Protein AF-A0A376KM10-F1 (afdb_monomer)

pLDDT: mean 88.83, std 15.97, range [27.84, 98.94]

InterPro domains:
  IPR001661 Glycoside hydrolase, family 37 [PTHR23403] (168-381)
  IPR008928 Six-hairpin glycosidase superfamily [SSF48208] (114-374)
  IPR012341 Six-hairpin glycosidase-like superfamily [G3DSA:1.50.10.10] (139-464)
  IPR048450 Glucosidase YgjK, N-terminal domain [PF21152] (2-130)
  IPR054491 Mannosylglycerate hydrolase MGH1-like, glycoside hydrolase domain [PF22422] (186-380)

Solvent-accessible surface area (backbone atoms only — not comparable to full-atom values): 25944 Å² total; per-residue (Å²): 116,49,71,53,67,65,85,53,71,59,54,61,59,96,89,39,66,78,58,91,53,31,44,61,74,78,37,65,55,31,60,73,41,70,44,72,46,86,34,41,34,36,34,40,33,30,51,29,81,44,70,85,82,45,81,49,68,42,48,21,36,41,40,37,44,40,71,54,73,49,54,61,51,74,60,79,63,29,42,42,34,42,65,88,77,98,62,98,77,90,82,52,72,50,78,44,82,27,63,34,58,67,48,52,62,59,44,55,59,54,54,54,48,43,69,74,42,48,68,60,56,54,50,53,51,51,54,52,53,50,46,28,50,65,50,54,69,70,64,88,84,54,51,76,68,56,47,48,51,52,50,51,49,53,52,51,53,60,65,17,50,33,72,54,46,76,68,35,81,34,34,33,49,21,88,27,62,86,36,93,89,23,29,83,58,33,36,40,50,48,59,31,25,56,50,21,35,61,27,22,50,38,42,41,70,59,19,54,27,23,52,48,36,54,57,70,63,36,37,45,84,76,37,90,83,51,48,78,42,38,24,38,45,46,30,27,46,28,41,42,38,26,60,91,72,76,35,78,26,72,71,38,31,62,45,22,38,48,54,60,46,54,52,51,20,56,45,40,37,30,71,67,65,70,43,64,65,59,50,66,66,45,46,64,58,53,50,36,33,51,55,25,40,64,69,54,24,21,86,84,69,80,82,57,40,49,52,24,14,38,68,36,84,80,23,26,49,96,91,63,34,42,38,35,34,45,28,44,88,95,45,75,48,78,50,59,27,68,70,54,51,52,55,50,62,73,66,60,83,54,78,47,74,50,36,53,36,58,54,28,15,27,47,14,65,72,50,67,67,41,58,82,70,37,41,69,56,71,69,59,48,54,51,42,36,74,72,73,47,58,77,68,77,43,59,57,45,72,49,74,30,66,54,95,88,81,52,76,43,14,33,33,46,66,48,64,92,55,70,50,34,50,40,49,43,41,29,52,30,51,54,39,72,76,44,49,91,80,68,79,51,67,68,63,41,52,54,40,47,51,50,32,49,54,54,55,59,51,52,66,82,72,57,75,82,80,90,65,86,83,80,130

Se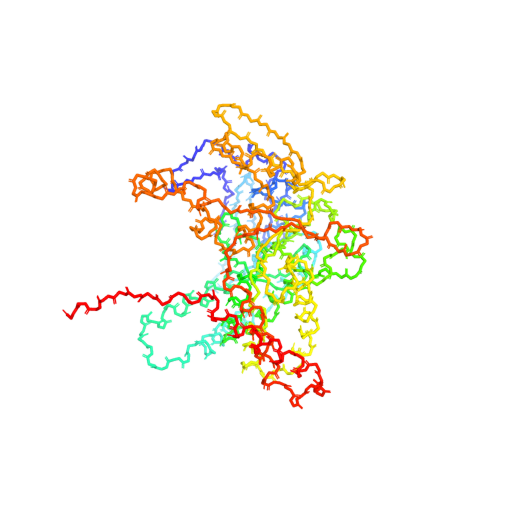quence (472 aa):
MWDGELLEKLEAKEGKPLSDKTIAGEYPDYQRKISATRDGLKVTFGKVRATWDLLTSGESEYQVHKSLPVQTEINGNRFTSKAHINGSTTLYTTYSHLLTAQEVSKEQMQIRDILARPAFYLTASQQRWEEYLKKGLTNPDATPEQTRVAVKAIETLNGNWRSPGGAVKFNTVTPSVTGRWFSGNQTWPWDTWKQAFAMAHFNPDIAKENIRAVFSWQIQPGDSVRPQDVGFVPDLIAWNLSPERGGDGGNWNERNTKPSLAAWSVMEVYNVTQDKAWLAEMYPKLVAYHDWWLRNRDHNGNGVPEYGATRDKAHNTESGEMLFTVKKGNKEETQSGLNNYARVVEKGQYDSLEIPAQVAASWESGRDDAAVFGFIDKEQLDKYVASGGKRSDWTVKFAENRSPGRNVAGLLAIAGVGGSGQLICTAITIIWRRWQPSLGKPEEAKRYRQFGTAARGLHQHLYVRPDYPVLL

Radius of gyration: 27.08 Å; Cα contacts (8 Å, |Δi|>4): 796; chains: 1; bounding box: 71×59×79 Å

Structure (mmCIF, N/CA/C/O backbone):
data_AF-A0A376KM10-F1
#
_entry.id   AF-A0A376KM10-F1
#
loop_
_atom_site.group_PDB
_atom_site.id
_atom_site.type_symbol
_atom_site.label_atom_id
_atom_site.label_alt_id
_atom_site.label_comp_id
_atom_site.label_asym_id
_atom_site.label_entity_id
_atom_site.label_seq_id
_atom_site.pdbx_PDB_ins_code
_atom_site.Cartn_x
_atom_site.Cartn_y
_atom_site.Cartn_z
_atom_site.occupancy
_atom_site.B_iso_or_equiv
_atom_site.auth_seq_id
_atom_site.auth_comp_id
_atom_site.auth_asym_id
_atom_site.auth_atom_id
_atom_site.pdbx_PDB_model_num
ATOM 1 N N . MET A 1 1 ? -28.074 9.269 25.161 1.00 95.12 1 MET A N 1
ATOM 2 C CA . MET A 1 1 ? -28.604 8.854 23.843 1.00 95.12 1 MET A CA 1
ATOM 3 C C . MET A 1 1 ? -27.435 8.849 22.874 1.00 95.12 1 MET A C 1
ATOM 5 O O . MET A 1 1 ? -26.563 9.692 23.035 1.00 95.12 1 MET A O 1
ATOM 9 N N . TRP A 1 2 ? -27.392 7.899 21.945 1.00 98.56 2 TRP A N 1
ATOM 10 C CA . TRP A 1 2 ? -26.434 7.862 20.837 1.00 98.56 2 TRP A CA 1
ATOM 11 C C . TRP A 1 2 ? -27.205 7.690 19.536 1.00 98.56 2 TRP A C 1
ATOM 13 O O . TRP A 1 2 ? -28.152 6.908 19.514 1.00 98.56 2 TRP A O 1
ATOM 23 N N . ASP A 1 3 ? -26.782 8.353 18.475 1.00 98.50 3 ASP A N 1
ATOM 24 C CA . ASP A 1 3 ? -27.375 8.255 17.146 1.00 98.50 3 ASP A CA 1
ATOM 25 C C . ASP A 1 3 ? -26.288 8.149 16.072 1.00 98.50 3 ASP A C 1
ATOM 27 O O . ASP A 1 3 ? -25.099 8.347 16.338 1.00 98.50 3 ASP A O 1
ATOM 31 N N . GLY A 1 4 ? -26.698 7.771 14.867 1.00 98.50 4 GLY A N 1
ATOM 32 C CA . GLY A 1 4 ? -25.826 7.748 13.704 1.00 98.50 4 GLY A CA 1
ATOM 33 C C . GLY A 1 4 ? -26.570 7.353 12.437 1.00 98.50 4 GLY A C 1
ATOM 34 O O . GLY A 1 4 ? -27.650 6.759 12.484 1.00 98.50 4 GLY A O 1
ATOM 35 N N . GLU A 1 5 ? -25.972 7.695 11.302 1.00 98.69 5 GLU A N 1
ATOM 36 C CA . GLU A 1 5 ? -26.526 7.507 9.965 1.00 98.69 5 GLU A CA 1
ATOM 37 C C . GLU A 1 5 ? -25.413 7.117 8.987 1.00 98.69 5 GLU A C 1
ATOM 39 O O . GLU A 1 5 ? -24.330 7.706 9.004 1.00 98.69 5 GLU A O 1
ATOM 44 N N . LEU A 1 6 ? -25.666 6.123 8.132 1.00 98.62 6 LEU A N 1
ATOM 45 C CA . LEU A 1 6 ? -24.752 5.807 7.035 1.00 98.62 6 LEU A CA 1
ATOM 46 C C . LEU A 1 6 ? -24.837 6.892 5.956 1.00 98.62 6 LEU A C 1
ATOM 48 O O . LEU A 1 6 ? -25.916 7.362 5.617 1.00 98.62 6 LEU A O 1
ATOM 52 N N . LEU A 1 7 ? -23.695 7.253 5.368 1.00 98.62 7 LEU A N 1
ATOM 53 C CA . LEU A 1 7 ? -23.652 8.202 4.252 1.00 98.62 7 LEU A CA 1
ATOM 54 C C . LEU A 1 7 ? -24.509 7.720 3.069 1.00 98.62 7 LEU A C 1
ATOM 56 O O . LEU A 1 7 ? -24.548 6.525 2.781 1.00 98.62 7 LEU A O 1
ATOM 60 N N . GLU A 1 8 ? -25.129 8.643 2.334 1.00 98.56 8 GLU A N 1
ATOM 61 C CA . GLU A 1 8 ? -25.930 8.304 1.143 1.00 98.56 8 GLU A CA 1
ATOM 62 C C . GLU A 1 8 ? -25.291 8.750 -0.178 1.00 98.56 8 GLU A C 1
ATOM 64 O O . GLU A 1 8 ? -25.352 8.028 -1.172 1.00 98.56 8 GLU A O 1
ATOM 69 N N . LYS A 1 9 ? -24.649 9.923 -0.199 1.00 98.50 9 LYS A N 1
ATOM 70 C CA . LYS A 1 9 ? -24.042 10.511 -1.406 1.00 98.50 9 LYS A CA 1
ATOM 71 C C . LYS A 1 9 ? -22.698 9.853 -1.715 1.00 98.50 9 LYS A C 1
ATOM 73 O O . LYS A 1 9 ? -21.942 9.568 -0.788 1.00 98.50 9 LYS A O 1
ATOM 78 N N . LEU A 1 10 ? -22.405 9.643 -2.999 1.00 98.50 10 LEU A N 1
ATOM 79 C CA . LEU A 1 10 ? -21.218 8.905 -3.436 1.00 98.50 10 LEU A CA 1
ATOM 80 C C . LEU A 1 10 ? -19.925 9.729 -3.366 1.00 98.50 10 LEU A C 1
ATOM 82 O O . LEU A 1 10 ? -18.955 9.300 -2.748 1.00 98.50 10 LEU A O 1
ATOM 86 N N . GLU A 1 11 ? -19.891 10.891 -4.019 1.00 97.81 11 GLU A N 1
ATOM 87 C CA . GLU A 1 11 ? -18.628 11.571 -4.318 1.00 97.81 11 GLU A CA 1
ATOM 88 C C . GLU A 1 11 ? -18.751 13.098 -4.363 1.00 97.81 11 GLU A C 1
ATOM 90 O O . GLU A 1 11 ? -19.749 13.678 -4.800 1.00 97.81 11 GLU A O 1
ATOM 95 N N . ALA A 1 12 ? -17.686 13.762 -3.923 1.00 98.12 12 ALA A N 1
ATOM 96 C CA . ALA A 1 12 ? -17.527 15.204 -3.995 1.00 98.12 12 ALA A CA 1
ATOM 97 C C . ALA A 1 12 ? -16.047 15.559 -4.183 1.00 98.12 12 ALA A C 1
ATOM 99 O O . ALA A 1 12 ? -15.164 14.838 -3.719 1.00 98.12 12 ALA A O 1
ATOM 100 N N . LYS A 1 13 ? -15.776 16.701 -4.817 1.00 97.75 13 LYS A N 1
ATOM 101 C CA . LYS A 1 13 ? -14.438 17.289 -4.940 1.00 97.75 13 LYS A CA 1
ATOM 102 C C . LYS A 1 13 ? -14.459 18.692 -4.349 1.00 97.75 13 LYS A C 1
ATOM 104 O O . LYS A 1 13 ? -15.276 19.513 -4.758 1.00 97.75 13 LYS A O 1
ATOM 109 N N . GLU A 1 14 ? -13.590 18.951 -3.372 1.00 97.44 14 GLU A N 1
ATOM 110 C CA . GLU A 1 14 ? -13.539 20.233 -2.643 1.00 97.44 14 GLU A CA 1
ATOM 111 C C . GLU A 1 14 ? -14.919 20.659 -2.097 1.00 97.44 14 GLU A C 1
ATOM 113 O O . GLU A 1 14 ? -15.373 21.789 -2.272 1.00 97.44 14 GLU A O 1
ATOM 118 N N . GLY A 1 15 ? -15.644 19.704 -1.501 1.00 96.94 15 GLY A N 1
ATOM 119 C CA . GLY A 1 15 ? -16.980 19.918 -0.932 1.00 96.94 15 GLY A CA 1
ATOM 120 C C . GLY A 1 15 ? -18.123 20.044 -1.949 1.00 96.94 15 GLY A C 1
ATOM 121 O O . GLY A 1 15 ? -19.281 20.122 -1.543 1.00 96.94 15 GLY A O 1
ATOM 122 N N . LYS A 1 16 ? -17.838 20.029 -3.258 1.00 98.06 16 LYS A N 1
ATOM 123 C CA . LYS A 1 16 ? -18.852 20.107 -4.319 1.00 98.06 16 LYS A CA 1
ATOM 124 C C . LYS A 1 16 ? -19.194 18.708 -4.839 1.00 98.06 16 LYS A C 1
ATOM 126 O O . LYS A 1 16 ? -18.267 17.997 -5.232 1.00 98.06 16 LYS A O 1
ATOM 131 N N . PRO A 1 17 ? -20.477 18.301 -4.868 1.00 98.19 17 PRO A N 1
ATOM 132 C CA . PRO A 1 17 ? -20.874 17.025 -5.461 1.00 98.19 17 PRO A CA 1
ATOM 133 C C . PRO A 1 17 ? -20.402 16.932 -6.915 1.00 98.19 17 PRO A C 1
ATOM 135 O O . PRO A 1 17 ? -20.580 17.884 -7.674 1.00 98.19 17 PRO A O 1
ATOM 138 N N . LEU A 1 18 ? -19.788 15.808 -7.293 1.00 97.81 18 LEU A N 1
ATOM 139 C CA . LEU A 1 18 ? -19.416 15.551 -8.693 1.00 97.81 18 LEU A CA 1
ATOM 140 C C . LEU A 1 18 ? -20.605 15.033 -9.507 1.00 97.81 18 LEU A C 1
ATOM 142 O O . LEU A 1 18 ? -20.679 15.249 -10.714 1.00 97.81 18 LEU A O 1
ATOM 146 N N . SER A 1 19 ? -21.537 14.371 -8.830 1.00 98.00 19 SER A N 1
ATOM 147 C CA . SER A 1 19 ? -22.755 13.805 -9.389 1.00 98.00 19 SER A CA 1
ATOM 148 C C . SER A 1 19 ? -23.844 13.740 -8.310 1.00 98.00 19 SER A C 1
ATOM 150 O O . SER A 1 19 ? -23.595 13.999 -7.128 1.00 98.00 19 SER A O 1
ATOM 152 N N . ASP A 1 20 ? -25.067 13.410 -8.715 1.00 97.88 20 ASP A N 1
ATOM 153 C CA . ASP A 1 20 ? -26.195 13.084 -7.834 1.00 97.88 20 ASP A CA 1
ATOM 154 C C . ASP A 1 20 ? -26.243 11.591 -7.459 1.00 97.88 20 ASP A C 1
ATOM 156 O O . ASP A 1 20 ? -27.168 11.143 -6.775 1.00 97.88 20 ASP A O 1
ATOM 160 N N . LYS A 1 21 ? -25.227 10.819 -7.867 1.00 98.44 21 LYS A N 1
ATOM 161 C CA . LYS A 1 21 ? -25.117 9.392 -7.574 1.00 98.44 21 LYS A CA 1
ATOM 162 C C . LYS A 1 21 ? -25.122 9.124 -6.069 1.00 98.44 21 LYS A C 1
ATOM 164 O O . LYS A 1 21 ? -24.509 9.832 -5.260 1.00 98.44 21 LYS A O 1
ATOM 169 N N . THR A 1 22 ? -25.772 8.027 -5.701 1.00 98.69 22 THR A N 1
ATOM 170 C CA . THR A 1 22 ? -25.806 7.515 -4.328 1.00 98.69 22 THR A CA 1
ATOM 171 C C . THR A 1 22 ? -24.946 6.265 -4.198 1.00 98.69 22 THR A C 1
ATOM 173 O O . THR A 1 22 ? -24.724 5.546 -5.171 1.00 98.69 22 THR A O 1
ATOM 176 N N . ILE A 1 23 ? -24.491 5.971 -2.980 1.00 98.81 23 ILE A N 1
ATOM 177 C CA . ILE A 1 23 ? -23.693 4.771 -2.691 1.00 98.81 23 ILE A CA 1
ATOM 178 C C . ILE A 1 23 ? -24.484 3.498 -3.024 1.00 98.81 23 ILE A C 1
ATOM 180 O O . ILE A 1 23 ? -23.933 2.575 -3.613 1.00 98.81 23 ILE A O 1
ATOM 184 N N . ALA A 1 24 ? -25.771 3.447 -2.667 1.00 98.44 24 ALA A N 1
ATOM 185 C CA . ALA A 1 24 ? -26.624 2.295 -2.961 1.00 98.44 24 ALA A CA 1
ATOM 186 C C . ALA A 1 24 ? -26.951 2.165 -4.459 1.00 98.44 24 ALA A C 1
ATOM 188 O O . ALA A 1 24 ? -27.105 1.050 -4.946 1.00 98.44 24 ALA A O 1
ATOM 189 N N . GLY A 1 25 ? -27.047 3.289 -5.180 1.00 98.56 25 GLY A N 1
ATOM 190 C CA . GLY A 1 25 ? -27.252 3.292 -6.628 1.00 98.56 25 GLY A CA 1
ATOM 191 C C . GLY A 1 25 ? -26.024 2.811 -7.401 1.00 98.56 25 GLY A C 1
ATOM 192 O O . GLY A 1 25 ? -26.167 2.014 -8.320 1.00 98.56 25 GLY A O 1
ATOM 193 N N . GLU A 1 26 ? -24.826 3.254 -7.009 1.00 98.69 26 GLU A N 1
ATOM 194 C CA . GLU A 1 26 ? -23.573 2.842 -7.660 1.00 98.69 26 GLU A CA 1
ATOM 195 C C . GLU A 1 26 ? -23.173 1.404 -7.303 1.00 98.69 26 GLU A C 1
ATOM 197 O O . GLU A 1 26 ? -22.664 0.671 -8.148 1.00 98.69 26 GLU A O 1
ATOM 202 N N . TYR A 1 27 ? -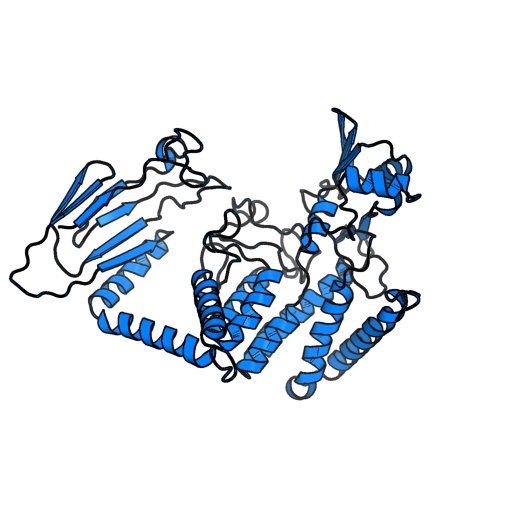23.440 0.973 -6.064 1.00 98.75 27 TYR A N 1
ATOM 203 C CA . TYR A 1 27 ? -23.104 -0.366 -5.578 1.00 98.75 27 TYR A CA 1
ATOM 204 C C . TYR A 1 27 ? -24.342 -1.095 -5.025 1.00 98.75 27 TYR A C 1
ATOM 206 O O . TYR A 1 27 ? -24.489 -1.216 -3.802 1.00 98.75 27 TYR A O 1
ATOM 214 N N . PRO A 1 28 ? -25.223 -1.632 -5.893 1.00 98.56 28 PRO A N 1
ATOM 215 C CA . PRO A 1 28 ? -26.452 -2.304 -5.461 1.00 98.56 28 PRO A CA 1
ATOM 216 C C . PRO A 1 28 ? -26.203 -3.497 -4.527 1.00 98.56 28 PRO A C 1
ATOM 218 O O . PRO A 1 28 ? -26.927 -3.688 -3.548 1.00 98.56 28 PRO A O 1
ATOM 221 N N . ASP A 1 29 ? -25.129 -4.252 -4.774 1.00 98.69 29 ASP A N 1
ATOM 222 C CA . ASP A 1 29 ? -24.748 -5.431 -3.985 1.00 98.69 29 ASP A CA 1
ATOM 223 C C . ASP A 1 29 ? -24.088 -5.081 -2.644 1.00 98.69 29 ASP A C 1
ATOM 225 O O . ASP A 1 29 ? -23.840 -5.964 -1.823 1.00 98.69 29 ASP A O 1
ATOM 229 N N . TYR A 1 30 ? -23.825 -3.796 -2.371 1.00 98.81 30 TYR A N 1
ATOM 230 C CA . TYR A 1 30 ? -23.208 -3.399 -1.107 1.00 98.81 30 TYR A CA 1
ATOM 231 C C . TYR A 1 30 ? -24.139 -3.620 0.086 1.00 98.81 30 TYR A C 1
ATOM 233 O O . TYR A 1 30 ? -23.657 -3.869 1.190 1.00 98.81 30 TYR A O 1
ATOM 241 N N . GLN A 1 31 ? -25.458 -3.535 -0.143 1.00 98.50 31 GLN A N 1
ATOM 242 C CA . GLN A 1 31 ? -26.530 -3.967 0.769 1.00 98.50 31 GLN A CA 1
ATOM 243 C C . GLN A 1 31 ? -26.246 -3.689 2.254 1.00 98.50 31 GLN A C 1
ATOM 245 O O . GLN A 1 31 ? -26.365 -4.560 3.120 1.00 98.50 31 GLN A O 1
ATOM 250 N N . ARG A 1 32 ? -25.829 -2.453 2.544 1.00 98.75 32 ARG A N 1
ATOM 251 C CA . ARG A 1 32 ? -25.434 -2.021 3.887 1.00 98.75 32 ARG A CA 1
ATOM 252 C C . ARG A 1 32 ? -26.619 -2.170 4.831 1.00 98.75 32 ARG A C 1
ATOM 254 O O . ARG A 1 32 ? -27.701 -1.672 4.533 1.00 98.75 32 ARG A O 1
ATOM 261 N N . LYS A 1 33 ? -26.419 -2.827 5.973 1.00 98.81 33 LYS A N 1
ATOM 262 C CA . LYS A 1 33 ? -27.503 -3.076 6.929 1.00 98.81 33 LYS A CA 1
ATOM 263 C C . LYS A 1 33 ? -27.041 -2.887 8.361 1.00 98.81 33 LYS A C 1
ATOM 265 O O . LYS A 1 33 ? -26.116 -3.559 8.805 1.00 98.81 33 LYS A O 1
ATOM 270 N N . ILE A 1 34 ? -27.733 -2.020 9.097 1.00 98.88 34 ILE A N 1
ATOM 271 C CA . ILE A 1 34 ? -27.565 -1.877 10.545 1.00 98.88 34 ILE A CA 1
ATOM 272 C C . ILE A 1 34 ? -28.404 -2.956 11.239 1.00 98.88 34 ILE A C 1
ATOM 274 O O . ILE A 1 34 ? -29.535 -3.232 10.842 1.00 98.88 34 ILE A O 1
ATOM 278 N N . SER A 1 35 ? -27.859 -3.601 12.266 1.00 98.81 35 SER A N 1
ATOM 279 C CA . SER A 1 35 ? -28.572 -4.568 13.106 1.00 98.81 35 SER A CA 1
ATOM 280 C C . SER A 1 35 ? -28.207 -4.363 14.570 1.00 98.81 35 SER A C 1
ATOM 282 O O . SER A 1 35 ? -27.031 -4.225 14.904 1.00 98.81 35 SER A O 1
ATOM 284 N N . ALA A 1 36 ? -29.209 -4.343 15.447 1.00 98.62 36 ALA A N 1
ATOM 285 C CA . ALA A 1 36 ? -28.988 -4.246 16.882 1.00 98.62 36 ALA A CA 1
ATOM 286 C C . ALA A 1 36 ? -28.365 -5.551 17.392 1.00 98.62 36 ALA A C 1
ATOM 288 O O . ALA A 1 36 ? -28.681 -6.637 16.902 1.00 98.62 36 ALA A O 1
ATOM 289 N N . THR A 1 37 ? -27.487 -5.445 18.381 1.00 98.62 37 THR A N 1
ATOM 290 C CA . THR A 1 37 ? -26.904 -6.595 19.079 1.00 98.62 37 THR A CA 1
ATOM 291 C C . THR A 1 37 ? -27.210 -6.490 20.568 1.00 98.62 37 THR A C 1
ATOM 293 O O . THR A 1 37 ? -27.731 -5.482 21.045 1.00 98.62 37 THR A O 1
ATOM 296 N N . ARG A 1 38 ? -26.888 -7.541 21.328 1.00 97.50 38 ARG A N 1
ATOM 297 C CA . ARG A 1 38 ? -27.113 -7.576 22.784 1.00 97.50 38 ARG A CA 1
ATOM 298 C C . ARG A 1 38 ? -26.430 -6.426 23.542 1.00 97.50 38 ARG A C 1
ATOM 300 O O . ARG A 1 38 ? -26.886 -6.043 24.611 1.00 97.50 38 ARG A O 1
ATOM 307 N N . ASP A 1 39 ? -25.314 -5.935 23.017 1.00 97.81 39 ASP A N 1
ATOM 308 C CA . ASP A 1 39 ? -24.370 -5.015 23.656 1.00 97.81 39 ASP A CA 1
ATOM 309 C C . ASP A 1 39 ? -24.037 -3.809 22.760 1.00 97.81 39 ASP A C 1
ATOM 311 O O . ASP A 1 39 ? -23.067 -3.095 23.007 1.00 97.81 39 ASP A O 1
ATOM 315 N N . GLY A 1 40 ? -24.852 -3.547 21.735 1.00 98.62 40 GLY A N 1
ATOM 316 C CA . GLY A 1 40 ? -24.667 -2.421 20.829 1.00 98.62 40 GLY A CA 1
ATOM 317 C C . GLY A 1 40 ? -25.352 -2.629 19.484 1.00 98.62 40 GLY A C 1
ATOM 318 O O . GLY A 1 40 ? -26.578 -2.761 19.413 1.00 98.62 40 GLY A O 1
ATOM 319 N N . LEU A 1 41 ? -24.563 -2.583 18.411 1.00 98.88 41 LEU A N 1
ATOM 320 C CA . LEU A 1 41 ? -25.024 -2.781 17.038 1.00 98.88 41 LEU A CA 1
ATOM 321 C C . LEU A 1 41 ? -23.882 -3.231 16.127 1.00 98.88 41 LEU A C 1
ATOM 323 O O . LEU A 1 41 ? -22.706 -3.115 16.470 1.00 98.88 41 LEU A O 1
ATOM 327 N N . LYS A 1 42 ? -24.232 -3.676 14.925 1.00 98.81 42 LYS A N 1
ATOM 328 C CA . LYS A 1 42 ? -23.287 -3.875 13.829 1.00 98.81 42 LYS A CA 1
ATOM 329 C C . LYS A 1 42 ? -23.837 -3.367 12.505 1.00 98.81 42 LYS A C 1
ATOM 331 O O . LYS A 1 42 ? -25.052 -3.292 12.326 1.00 98.81 42 LYS A O 1
ATOM 336 N N . VAL A 1 43 ? -22.938 -3.067 11.578 1.00 98.94 43 VAL A N 1
ATOM 337 C CA . VAL A 1 43 ? -23.233 -2.814 10.168 1.00 98.94 43 VAL A CA 1
ATOM 338 C C . VAL A 1 43 ? -22.619 -3.941 9.352 1.00 98.94 43 VAL A C 1
ATOM 340 O O . VAL A 1 43 ? -21.426 -4.196 9.481 1.00 98.94 43 VAL A O 1
ATOM 343 N N . THR A 1 44 ? -23.416 -4.623 8.536 1.00 98.94 44 THR A N 1
ATOM 344 C CA . THR A 1 44 ? -22.940 -5.667 7.618 1.00 98.94 44 THR A CA 1
ATOM 345 C C . THR A 1 44 ? -22.874 -5.131 6.196 1.00 98.94 44 THR A C 1
ATOM 347 O O . THR A 1 44 ? -23.701 -4.298 5.812 1.00 98.94 44 THR A O 1
ATOM 350 N N . PHE A 1 45 ? -21.930 -5.646 5.413 1.00 98.88 45 PHE A N 1
ATOM 351 C CA . PHE A 1 45 ? -21.693 -5.226 4.036 1.00 98.88 45 PHE A CA 1
ATOM 352 C C . PHE A 1 45 ? -21.737 -6.423 3.084 1.00 98.88 45 PHE A C 1
ATOM 354 O O . PHE A 1 45 ? -21.023 -7.404 3.292 1.00 98.88 45 PHE A O 1
ATOM 361 N N . GLY A 1 46 ? -22.545 -6.326 2.026 1.00 98.81 46 GLY A N 1
ATOM 362 C CA . GLY A 1 46 ? -22.573 -7.299 0.936 1.00 98.81 46 GLY A CA 1
ATOM 363 C C . GLY A 1 46 ? -21.282 -7.289 0.113 1.00 98.81 46 GLY A C 1
ATOM 364 O O . GLY A 1 46 ? -20.410 -6.431 0.295 1.00 98.81 46 GLY A O 1
ATOM 365 N N . LYS A 1 47 ? -21.121 -8.288 -0.762 1.00 98.88 47 LYS A N 1
ATOM 366 C CA . LYS A 1 47 ? -19.899 -8.488 -1.552 1.00 98.88 47 LYS A CA 1
ATOM 367 C C . LYS A 1 47 ? -19.891 -7.557 -2.760 1.00 98.88 47 LYS A C 1
ATOM 369 O O . LYS A 1 47 ? -20.681 -7.734 -3.676 1.00 98.88 47 LYS A O 1
ATOM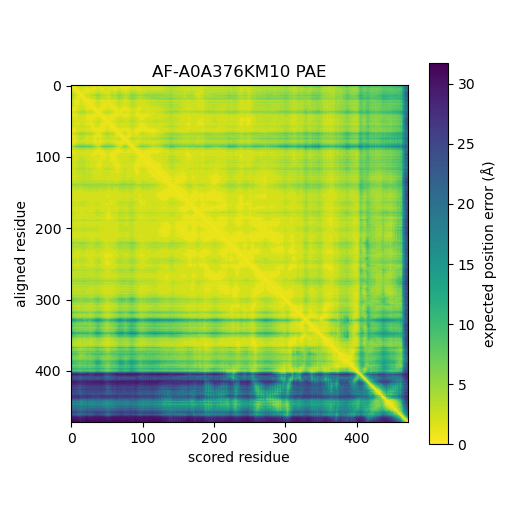 374 N N . VAL A 1 48 ? -18.936 -6.634 -2.802 1.00 98.88 48 VAL A N 1
ATOM 375 C CA . VAL A 1 48 ? -18.702 -5.724 -3.929 1.00 98.88 48 VAL A CA 1
ATOM 376 C C . VAL A 1 48 ? -17.271 -5.904 -4.404 1.00 98.88 48 VAL A C 1
ATOM 378 O O . VAL A 1 48 ? -16.340 -5.825 -3.602 1.00 98.88 48 VAL A O 1
ATOM 381 N N . ARG A 1 49 ? -17.090 -6.167 -5.702 1.00 98.69 49 ARG A N 1
ATOM 382 C CA . ARG A 1 49 ? -15.779 -6.348 -6.349 1.00 98.69 49 ARG A CA 1
ATOM 383 C C . ARG A 1 49 ? -15.519 -5.248 -7.386 1.00 98.69 49 ARG A C 1
ATOM 385 O O . ARG A 1 49 ? -15.136 -5.531 -8.515 1.00 98.69 49 ARG A O 1
ATOM 392 N N . ALA A 1 50 ? -15.769 -3.992 -7.012 1.00 98.62 50 ALA A N 1
ATOM 393 C CA . ALA A 1 50 ? -15.487 -2.835 -7.857 1.00 98.62 50 ALA A CA 1
ATOM 394 C C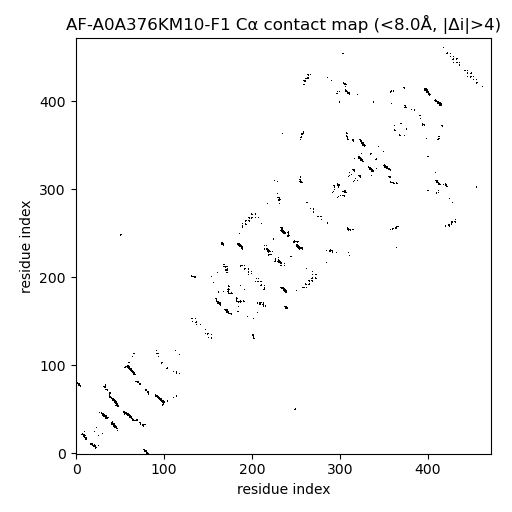 . ALA A 1 50 ? -13.984 -2.529 -7.794 1.00 98.62 50 ALA A C 1
ATOM 396 O O . ALA A 1 50 ? -13.522 -1.827 -6.894 1.00 98.62 50 ALA A O 1
ATOM 397 N N . THR A 1 51 ? -13.225 -3.107 -8.732 1.00 98.31 51 THR A N 1
ATOM 398 C CA . THR A 1 51 ? -11.750 -3.193 -8.752 1.00 98.31 51 THR A CA 1
ATOM 399 C C . THR A 1 51 ? -11.025 -1.912 -8.350 1.00 98.31 51 THR A C 1
ATOM 401 O O . THR A 1 51 ? -9.993 -1.969 -7.682 1.00 98.31 51 THR A O 1
ATOM 404 N N . TRP A 1 52 ? -11.563 -0.765 -8.752 1.00 98.38 52 TRP A N 1
ATOM 405 C CA . TRP A 1 52 ? -10.903 0.527 -8.641 1.00 98.38 52 TRP A CA 1
ATOM 406 C C . TRP A 1 52 ? -11.446 1.408 -7.518 1.00 98.38 52 TRP A C 1
ATOM 408 O O . TRP A 1 52 ? -10.891 2.484 -7.294 1.00 98.38 52 TRP A O 1
ATOM 418 N N . ASP A 1 53 ? -12.486 0.969 -6.804 1.00 98.31 53 ASP A N 1
ATOM 419 C CA . ASP A 1 53 ? -13.266 1.841 -5.921 1.00 98.31 53 ASP A CA 1
ATOM 420 C C . ASP A 1 53 ? -13.619 1.189 -4.578 1.00 98.31 53 ASP A C 1
ATOM 422 O O . ASP A 1 53 ? -13.314 1.753 -3.527 1.00 98.31 53 ASP A O 1
ATOM 426 N N . LEU A 1 54 ? -14.234 -0.001 -4.586 1.00 98.75 54 LEU A N 1
ATOM 427 C CA . LEU A 1 54 ? -14.742 -0.658 -3.379 1.00 98.75 54 LEU A CA 1
ATOM 428 C C . LEU A 1 54 ? -14.634 -2.183 -3.475 1.00 98.75 54 LEU A C 1
ATOM 430 O O . LEU A 1 54 ? -15.244 -2.822 -4.333 1.00 98.75 54 LEU A O 1
ATOM 434 N N . LEU A 1 55 ? -13.892 -2.771 -2.534 1.00 98.81 55 LEU A N 1
ATOM 435 C CA . LEU A 1 55 ? -13.636 -4.207 -2.465 1.00 98.81 55 LEU A CA 1
ATOM 436 C C . LEU A 1 55 ? -14.021 -4.753 -1.090 1.00 98.81 55 LEU A C 1
ATOM 438 O O . LEU A 1 55 ? -13.307 -4.546 -0.111 1.00 98.81 55 LEU A O 1
ATOM 442 N N . THR A 1 56 ? -15.119 -5.501 -1.025 1.00 98.81 56 THR A N 1
ATOM 443 C CA . THR A 1 56 ? -15.585 -6.194 0.185 1.00 98.81 56 THR A CA 1
ATOM 444 C C . THR A 1 56 ? -15.721 -7.694 -0.058 1.00 98.81 56 THR A C 1
ATOM 446 O O . THR A 1 56 ? -15.820 -8.160 -1.198 1.00 98.81 56 THR A O 1
ATOM 449 N N . SER A 1 57 ? -15.671 -8.475 1.022 1.00 98.56 57 SER A N 1
ATOM 450 C CA . SER A 1 57 ? -15.786 -9.939 0.984 1.00 98.56 57 SER A CA 1
ATOM 451 C C . SER A 1 57 ? -17.239 -10.424 0.916 1.00 98.56 57 SER A C 1
ATOM 453 O O . SER A 1 57 ? -17.488 -11.515 0.411 1.00 98.56 57 SER A O 1
ATOM 455 N N . GLY A 1 58 ? -18.188 -9.612 1.397 1.00 98.69 58 GLY A N 1
ATOM 456 C CA . GLY A 1 58 ? -19.559 -10.033 1.716 1.00 98.69 58 GLY A CA 1
ATOM 457 C C . GLY A 1 58 ? -19.733 -10.550 3.144 1.00 98.69 58 GLY A C 1
ATOM 458 O O . GLY A 1 58 ? -20.847 -10.848 3.557 1.00 98.69 58 GLY A O 1
ATOM 459 N N . GLU A 1 59 ? -18.637 -10.638 3.896 1.00 98.75 59 GLU A N 1
ATOM 460 C CA . GLU A 1 59 ? -18.603 -11.085 5.291 1.00 98.75 59 GLU A CA 1
ATOM 461 C C . GLU A 1 59 ? -18.095 -9.984 6.229 1.00 98.75 59 GLU A C 1
ATOM 463 O O . GLU A 1 59 ? -17.975 -10.190 7.434 1.00 98.75 59 GLU A O 1
ATOM 468 N N . SER A 1 60 ? -17.741 -8.824 5.670 1.00 98.75 60 SER A N 1
ATOM 469 C CA . SER A 1 60 ? -17.178 -7.716 6.427 1.00 98.75 60 SER A CA 1
ATOM 470 C C . SER A 1 60 ? -18.235 -7.026 7.285 1.00 98.75 60 SER A C 1
ATOM 472 O O . SER A 1 60 ? -19.368 -6.806 6.842 1.00 98.75 60 SER A O 1
ATOM 474 N N . GLU A 1 61 ? -17.837 -6.619 8.488 1.00 98.88 61 GLU A N 1
ATOM 475 C CA . GLU A 1 61 ? -18.697 -5.952 9.461 1.00 98.88 61 GLU A CA 1
ATOM 476 C C . GLU A 1 61 ? -18.010 -4.739 10.098 1.00 98.88 61 GLU A C 1
ATOM 478 O O . GLU A 1 61 ? -16.796 -4.722 10.306 1.00 98.88 61 GLU A O 1
ATOM 483 N N . TYR A 1 62 ? -18.809 -3.741 10.474 1.00 98.94 62 TYR A N 1
ATOM 484 C CA . TYR A 1 62 ? -18.431 -2.713 11.439 1.00 98.94 62 TYR A CA 1
ATOM 485 C C . TYR A 1 62 ? -19.210 -2.933 12.735 1.00 98.94 62 TYR A C 1
ATOM 487 O O . TYR A 1 62 ? -20.433 -2.799 12.749 1.00 98.94 62 TYR A O 1
ATOM 495 N N . GLN A 1 63 ? -18.528 -3.290 13.819 1.00 98.88 63 GLN A N 1
ATOM 496 C CA . GLN A 1 63 ? -19.154 -3.653 15.091 1.00 98.88 63 GLN A CA 1
ATOM 497 C C . GLN A 1 63 ? -18.960 -2.573 16.156 1.00 98.88 63 GLN A C 1
ATOM 499 O O . GLN A 1 63 ? -17.892 -1.966 16.261 1.00 98.88 63 GLN A O 1
ATOM 504 N N . VAL A 1 64 ? -19.999 -2.374 16.969 1.00 98.94 64 VAL A N 1
ATOM 505 C CA . VAL A 1 64 ? -20.017 -1.481 18.129 1.00 98.94 64 VAL A CA 1
ATOM 506 C C . VAL A 1 64 ? -20.446 -2.284 19.352 1.00 98.94 64 VAL A C 1
ATOM 508 O O . VAL A 1 64 ? -21.600 -2.706 19.427 1.00 98.94 64 VAL A O 1
ATOM 511 N N . HIS A 1 65 ? -19.552 -2.442 20.330 1.00 98.88 65 HIS A N 1
ATOM 512 C CA . HIS A 1 65 ? -19.865 -3.086 21.612 1.00 98.88 65 HIS A CA 1
ATOM 513 C C . HIS A 1 65 ? -19.644 -2.111 22.760 1.00 98.88 65 HIS A C 1
ATOM 515 O O . HIS A 1 65 ? -18.651 -1.385 22.781 1.00 98.88 65 HIS A O 1
ATOM 521 N N . LYS A 1 66 ? -20.563 -2.089 23.724 1.00 98.75 66 LYS A N 1
ATOM 522 C CA . LYS A 1 66 ? -20.568 -1.152 24.851 1.00 98.75 66 LYS A CA 1
ATOM 523 C C . LYS A 1 66 ? -20.511 -1.891 26.181 1.00 98.75 66 LYS A C 1
ATOM 525 O O . LYS A 1 66 ? -21.061 -2.976 26.331 1.00 98.75 66 LYS A O 1
ATOM 530 N N . SER A 1 67 ? -19.897 -1.258 27.178 1.00 98.44 67 SER A N 1
ATOM 531 C CA . SER A 1 67 ? -19.813 -1.788 28.545 1.00 98.44 67 SER A CA 1
ATOM 532 C C . SER A 1 67 ? -21.121 -1.691 29.340 1.00 98.44 67 SER A C 1
ATOM 534 O O . SER A 1 67 ? -21.164 -2.137 30.483 1.00 98.44 67 SER A O 1
ATOM 536 N N . LEU A 1 68 ? -22.172 -1.085 28.776 1.00 97.50 68 LEU A N 1
ATOM 537 C CA . LEU A 1 68 ? -23.496 -1.002 29.387 1.00 97.50 68 LEU A CA 1
ATOM 538 C C . LEU A 1 68 ? -24.592 -1.468 28.417 1.00 97.50 68 LEU A C 1
ATOM 540 O O . LEU A 1 68 ? -24.457 -1.247 27.209 1.00 97.50 68 LEU A O 1
ATOM 544 N N . PRO A 1 69 ? -25.698 -2.042 28.926 1.00 97.75 69 PRO A N 1
ATOM 545 C CA . PRO A 1 69 ? -26.861 -2.360 28.109 1.00 97.75 69 PRO A CA 1
ATOM 546 C C . PRO A 1 69 ? -27.456 -1.109 27.458 1.00 97.75 69 PRO A C 1
ATOM 548 O O . PRO A 1 69 ? -27.592 -0.061 28.094 1.00 97.75 69 PRO A O 1
ATOM 551 N N . VAL A 1 70 ? -27.857 -1.238 26.195 1.00 98.12 70 VAL A N 1
ATOM 552 C CA . VAL A 1 70 ? -28.557 -0.192 25.445 1.00 98.12 70 VAL A CA 1
ATOM 553 C C . VAL A 1 70 ? -29.784 -0.773 24.756 1.00 98.12 70 VAL A C 1
ATOM 555 O O . VAL A 1 70 ? -29.767 -1.908 24.287 1.00 98.12 70 VAL A O 1
ATOM 558 N N . GLN A 1 71 ? -30.846 0.020 24.661 1.00 98.31 71 GLN A N 1
ATOM 559 C CA . GLN A 1 71 ? -31.965 -0.263 23.764 1.00 98.31 71 GLN A CA 1
ATOM 560 C C . GLN A 1 71 ? -31.716 0.474 22.453 1.00 98.31 71 GLN A C 1
ATOM 562 O O . GLN A 1 71 ? -31.584 1.699 22.469 1.00 98.31 71 GLN A O 1
ATOM 567 N N . THR A 1 72 ? -31.626 -0.262 21.347 1.00 98.69 72 THR A N 1
ATOM 568 C CA . THR A 1 72 ? -31.321 0.290 20.021 1.00 98.69 72 THR A CA 1
ATOM 569 C C . THR A 1 72 ? -32.522 0.140 19.098 1.00 98.69 72 THR A C 1
ATOM 571 O O . THR A 1 72 ? -32.998 -0.968 18.867 1.00 98.69 72 THR A O 1
ATOM 574 N N . GLU A 1 73 ? -32.971 1.259 18.546 1.00 98.56 73 GLU A N 1
ATOM 575 C CA . GLU A 1 73 ? -33.970 1.342 17.486 1.00 98.56 73 GLU A CA 1
ATOM 576 C C . GLU A 1 73 ? -33.266 1.647 16.157 1.00 98.56 73 GLU A C 1
ATOM 578 O O . GLU A 1 73 ? -32.333 2.454 16.116 1.00 98.56 73 GLU A O 1
ATOM 583 N N . ILE A 1 74 ? -33.683 0.983 15.077 1.00 98.69 74 ILE A N 1
ATOM 584 C CA . ILE A 1 74 ? -33.099 1.129 13.737 1.00 98.69 74 ILE A CA 1
ATOM 585 C C . ILE A 1 74 ? -34.198 1.559 12.776 1.00 98.69 74 ILE A C 1
ATOM 587 O O . ILE A 1 74 ? -35.249 0.924 12.712 1.00 98.69 74 ILE A O 1
ATOM 591 N N . ASN A 1 75 ? -33.930 2.610 12.006 1.00 98.06 75 ASN A N 1
ATOM 592 C CA . ASN A 1 75 ? -34.824 3.120 10.977 1.00 98.06 75 ASN A CA 1
ATOM 593 C C . ASN A 1 75 ? -34.037 3.280 9.670 1.00 98.06 75 ASN A C 1
ATOM 595 O O . ASN A 1 75 ? -33.307 4.255 9.477 1.00 98.06 75 ASN A O 1
ATOM 599 N N . GLY A 1 76 ? -34.127 2.268 8.804 1.00 97.31 76 GLY A N 1
ATOM 600 C CA . GLY A 1 76 ? -33.336 2.190 7.576 1.00 97.31 76 GLY A CA 1
ATOM 601 C C . GLY A 1 76 ? -31.832 2.229 7.861 1.00 97.31 76 GLY A C 1
ATOM 602 O O . GLY A 1 76 ? -31.305 1.380 8.581 1.00 97.31 76 GLY A O 1
ATOM 603 N N . ASN A 1 77 ? -31.156 3.244 7.320 1.00 98.38 77 ASN A N 1
ATOM 604 C CA . ASN A 1 77 ? -29.716 3.476 7.478 1.00 98.38 77 ASN A CA 1
ATOM 605 C C . ASN A 1 77 ? -29.360 4.354 8.693 1.00 98.38 77 ASN A C 1
ATOM 607 O O . ASN A 1 77 ? -28.235 4.846 8.788 1.00 98.38 77 ASN A O 1
ATOM 611 N N . ARG A 1 78 ? -30.302 4.550 9.625 1.00 98.75 78 ARG A N 1
ATOM 612 C CA . ARG A 1 78 ? -30.136 5.330 10.860 1.00 98.75 78 ARG A CA 1
ATOM 613 C C . ARG A 1 78 ? -30.365 4.465 12.093 1.00 98.75 78 ARG A C 1
ATOM 615 O O . ARG A 1 78 ? -31.149 3.516 12.055 1.00 98.75 78 ARG A O 1
ATOM 622 N N . PHE A 1 79 ? -29.740 4.824 13.211 1.00 98.75 79 PHE A N 1
ATOM 623 C CA . PHE A 1 79 ? -30.015 4.199 14.505 1.00 98.75 79 PHE A CA 1
ATOM 624 C C . PHE A 1 79 ? -30.139 5.221 15.635 1.00 98.75 79 PHE A C 1
ATOM 626 O O . PHE A 1 79 ? -29.627 6.337 15.562 1.00 98.75 79 PHE A O 1
ATOM 633 N N . THR A 1 80 ? -30.797 4.815 16.717 1.00 98.81 80 THR A N 1
ATOM 634 C CA . THR A 1 80 ? -30.790 5.525 17.998 1.00 98.81 80 THR A CA 1
ATOM 635 C C . THR A 1 80 ? -30.690 4.519 19.140 1.00 98.81 80 THR A C 1
ATOM 637 O O . THR A 1 80 ? -31.528 3.631 19.269 1.00 98.81 80 THR A O 1
ATOM 640 N N . SER A 1 81 ? -29.686 4.672 20.001 1.00 98.56 81 SER A N 1
ATOM 641 C CA . SER A 1 81 ? -29.489 3.867 21.207 1.00 98.56 81 SER A CA 1
ATOM 642 C C . SER A 1 81 ? -29.722 4.692 22.475 1.00 98.56 81 SER A C 1
ATOM 644 O O . SER A 1 81 ? -29.240 5.823 22.613 1.00 98.56 81 SER A O 1
ATOM 646 N N . LYS A 1 82 ? -30.420 4.112 23.451 1.00 98.56 82 LYS A N 1
ATOM 647 C CA . LYS A 1 82 ? -30.741 4.742 24.740 1.00 98.56 82 LYS A CA 1
ATOM 648 C C . LYS A 1 82 ? -30.260 3.871 25.899 1.00 98.56 82 LYS A C 1
ATOM 650 O O . LYS A 1 82 ? -30.354 2.649 25.847 1.00 98.56 82 LYS A O 1
ATOM 655 N N . ALA A 1 83 ? -29.766 4.522 26.946 1.00 98.12 83 ALA A N 1
ATOM 656 C CA . ALA A 1 83 ? -29.492 3.921 28.244 1.00 98.12 83 ALA A CA 1
ATOM 657 C C . ALA A 1 83 ? -29.774 4.947 29.342 1.00 98.12 83 ALA A C 1
ATOM 659 O O . ALA A 1 83 ? -29.640 6.153 29.113 1.00 98.12 83 ALA A O 1
ATOM 660 N N . HIS A 1 84 ? -30.156 4.451 30.513 1.00 97.25 84 HIS A N 1
ATOM 661 C CA . HIS A 1 84 ? -30.324 5.244 31.722 1.00 97.25 84 HIS A CA 1
ATOM 662 C C . HIS A 1 84 ? -29.120 5.026 32.645 1.00 97.25 84 HIS A C 1
ATOM 664 O O . HIS A 1 84 ? -28.639 3.900 32.766 1.00 97.25 84 HIS A O 1
ATOM 670 N N . ILE A 1 85 ? -28.643 6.094 33.283 1.00 97.94 85 ILE A N 1
ATOM 671 C CA . ILE A 1 85 ? -27.590 6.050 34.302 1.00 97.94 85 ILE A CA 1
ATOM 672 C C . ILE A 1 85 ? -28.074 6.806 35.539 1.00 97.94 85 ILE A C 1
ATOM 674 O O . ILE A 1 85 ? -28.727 7.839 35.416 1.00 97.94 85 ILE A O 1
ATOM 678 N N . ASN A 1 86 ? -27.730 6.303 36.722 1.00 96.75 86 ASN A N 1
ATOM 679 C CA . ASN A 1 86 ? -28.212 6.853 37.994 1.00 96.75 86 ASN A CA 1
ATOM 680 C C . ASN A 1 86 ? -27.293 7.951 38.566 1.00 96.75 86 ASN A C 1
ATOM 682 O O . ASN A 1 86 ? -27.586 8.519 39.613 1.00 96.75 86 ASN A O 1
ATOM 686 N N . GLY A 1 87 ? -26.158 8.224 37.918 1.00 97.12 87 GLY A N 1
ATOM 687 C CA . GLY A 1 87 ? -25.144 9.161 38.394 1.00 97.12 87 GLY A CA 1
ATOM 688 C C . GLY A 1 87 ? -23.861 9.095 37.566 1.00 97.12 87 GLY A C 1
ATOM 689 O O . GLY A 1 87 ? -23.852 8.539 36.465 1.00 97.12 87 GLY A O 1
ATOM 690 N N . SER A 1 88 ? -22.774 9.653 38.108 1.00 98.19 88 SER A N 1
ATOM 691 C CA . SER A 1 88 ? -21.460 9.653 37.452 1.00 98.19 88 SER A CA 1
ATOM 692 C C . SER A 1 88 ? -21.031 8.229 37.089 1.00 98.19 88 SER A C 1
ATOM 694 O O . SER A 1 88 ? -20.970 7.355 37.950 1.00 98.19 88 SER A O 1
ATOM 696 N N . THR A 1 89 ? -20.791 7.990 35.801 1.00 97.88 89 THR A N 1
ATOM 697 C CA . THR A 1 89 ? -20.497 6.665 35.246 1.00 97.88 89 THR A CA 1
ATOM 698 C C . THR A 1 89 ? -19.496 6.809 34.108 1.00 97.88 89 THR A C 1
ATOM 700 O O . THR A 1 89 ? -19.702 7.616 33.202 1.00 97.88 89 THR A O 1
ATOM 703 N N . THR A 1 90 ? -18.451 5.984 34.113 1.00 98.31 90 THR A N 1
ATOM 704 C CA . THR A 1 90 ? -17.547 5.822 32.968 1.00 98.31 90 THR A CA 1
ATOM 705 C C . THR A 1 90 ? -18.002 4.630 32.139 1.00 98.31 90 THR A C 1
ATOM 707 O O . THR A 1 90 ? -18.281 3.561 32.678 1.00 98.31 90 THR A O 1
ATOM 710 N N . LEU A 1 91 ? -18.063 4.806 30.822 1.00 98.25 91 LEU A N 1
ATOM 711 C CA . LEU A 1 91 ? -18.458 3.772 29.872 1.00 98.25 91 LEU A CA 1
ATOM 712 C C . LEU A 1 91 ? -17.388 3.582 28.803 1.00 98.25 91 LEU A C 1
ATOM 714 O O . LEU A 1 91 ? -16.701 4.527 28.423 1.00 98.25 91 LEU A O 1
ATOM 718 N N . TYR A 1 92 ? -17.284 2.355 28.304 1.00 98.69 92 TYR A N 1
ATOM 719 C CA . TYR A 1 92 ? -16.335 1.972 27.269 1.00 98.69 92 TYR A CA 1
ATOM 720 C C . TYR A 1 92 ? -17.082 1.460 26.046 1.00 98.69 92 TYR A C 1
ATOM 722 O O . TYR A 1 92 ? -18.146 0.846 26.149 1.00 98.69 92 TYR A O 1
ATOM 730 N N . THR A 1 93 ? -16.546 1.761 24.870 1.00 98.88 93 THR A N 1
ATOM 731 C CA . THR A 1 93 ? -17.093 1.321 23.589 1.00 98.88 93 THR A CA 1
ATOM 732 C C . THR A 1 93 ? -15.947 0.885 22.694 1.00 98.88 93 THR A C 1
ATOM 734 O O . THR A 1 93 ? -14.960 1.609 22.578 1.00 98.88 93 THR A O 1
ATOM 737 N N . THR A 1 94 ? -16.071 -0.283 22.074 1.00 98.88 94 THR A N 1
ATOM 738 C CA . THR A 1 94 ? -15.155 -0.727 21.022 1.00 98.88 94 THR A CA 1
ATOM 739 C C . THR A 1 94 ? -15.771 -0.467 19.653 1.00 98.88 94 THR A C 1
ATOM 741 O O . THR A 1 94 ? -16.988 -0.561 19.476 1.00 98.88 94 THR A O 1
ATOM 744 N N . TYR A 1 95 ? -14.908 -0.142 18.693 1.00 98.88 95 TYR A N 1
ATOM 745 C CA . TYR A 1 95 ? -15.243 0.013 17.283 1.00 98.88 95 TYR A CA 1
ATOM 746 C C . TYR A 1 95 ? -14.306 -0.876 16.474 1.00 98.88 95 TYR A C 1
ATOM 748 O O . TYR A 1 95 ? -13.087 -0.734 16.582 1.00 98.88 95 TYR A O 1
ATOM 756 N N . SER A 1 96 ? -14.865 -1.781 15.674 1.00 98.81 96 SER A N 1
ATOM 757 C CA . SER A 1 96 ? -14.080 -2.777 14.940 1.00 98.81 96 SER A CA 1
ATOM 758 C C . SER A 1 96 ? -14.579 -2.884 13.505 1.00 98.81 96 SER A C 1
ATOM 760 O O . SER A 1 96 ? -15.733 -3.240 13.290 1.00 98.81 96 SER A O 1
ATOM 762 N N . HIS A 1 97 ? -13.713 -2.599 12.529 1.00 98.88 97 HIS A N 1
ATOM 763 C CA . HIS A 1 97 ? -13.946 -2.948 11.127 1.00 98.88 97 HIS A CA 1
ATOM 764 C C . HIS A 1 97 ? -13.227 -4.265 10.832 1.00 98.88 97 HIS A C 1
ATOM 766 O O . HIS A 1 97 ? -12.006 -4.336 10.954 1.00 98.88 97 HIS A O 1
ATOM 772 N N . LEU A 1 98 ? -13.991 -5.299 10.494 1.00 98.81 98 LEU A N 1
ATOM 773 C CA . LEU A 1 98 ? -13.533 -6.681 10.360 1.00 98.81 98 LEU A CA 1
ATOM 774 C C . LEU A 1 98 ? -13.873 -7.149 8.952 1.00 98.81 98 LEU A C 1
ATOM 776 O O . LEU A 1 98 ? -15.021 -7.031 8.536 1.00 98.81 98 LEU A O 1
ATOM 780 N N . LEU A 1 99 ? -12.885 -7.614 8.193 1.00 98.75 99 LEU A N 1
ATOM 781 C CA . LEU A 1 99 ? -12.988 -7.712 6.736 1.00 98.75 99 LEU A CA 1
ATOM 782 C C . LEU A 1 99 ? -13.392 -9.114 6.252 1.00 98.75 99 LEU A C 1
ATOM 784 O O . LEU A 1 99 ? -13.796 -9.273 5.098 1.00 98.75 99 LEU A O 1
ATOM 788 N N . THR A 1 100 ? -13.307 -10.128 7.115 1.00 98.75 100 THR A N 1
ATOM 789 C CA . THR A 1 100 ? -13.640 -11.533 6.818 1.00 98.75 100 THR A CA 1
ATOM 790 C C . THR A 1 100 ? -14.390 -12.182 7.979 1.00 98.75 100 THR A C 1
ATOM 792 O O . THR A 1 100 ? -14.271 -11.737 9.125 1.00 98.75 100 THR A O 1
ATOM 795 N N . ALA A 1 101 ? -15.102 -13.284 7.726 1.00 98.62 101 ALA A N 1
ATOM 796 C CA . ALA A 1 101 ? -15.768 -14.032 8.794 1.00 98.62 101 ALA A CA 1
ATOM 797 C C . ALA A 1 101 ? -14.784 -14.546 9.866 1.00 98.62 101 ALA A C 1
ATOM 799 O O . ALA A 1 101 ? -15.113 -14.599 11.055 1.00 98.62 101 ALA A O 1
ATOM 800 N N . GLN A 1 102 ? -13.554 -14.899 9.475 1.00 98.50 102 GLN A N 1
ATOM 801 C CA . GLN A 1 102 ? -12.523 -15.357 10.411 1.00 98.50 102 GLN A CA 1
ATOM 802 C C . GLN A 1 102 ? -12.063 -14.225 11.336 1.00 98.50 102 GLN A C 1
ATOM 804 O O . GLN A 1 102 ? -11.905 -14.449 12.538 1.00 98.50 102 GLN A O 1
ATOM 809 N N . GLU A 1 103 ? -11.893 -13.010 10.806 1.00 98.75 103 GLU A N 1
ATOM 810 C CA . GLU A 1 103 ? -11.614 -11.820 11.618 1.00 98.75 103 GLU A CA 1
ATOM 811 C C . GLU A 1 103 ? -12.772 -11.524 12.572 1.00 98.75 103 GLU A C 1
ATOM 813 O O . GLU A 1 103 ? -12.538 -11.368 13.771 1.00 98.75 103 GLU A O 1
ATOM 818 N N . VAL A 1 104 ? -14.018 -11.558 12.078 1.00 98.69 104 VAL A N 1
ATOM 819 C CA . VAL A 1 104 ? -15.228 -11.386 12.901 1.00 98.69 104 VAL A CA 1
ATOM 820 C C . VAL A 1 104 ? -15.228 -12.340 14.092 1.00 98.69 104 VAL A C 1
ATOM 822 O O . VAL A 1 104 ? -15.425 -11.903 15.227 1.00 98.69 104 VAL A O 1
ATOM 825 N N . SER A 1 105 ? -14.965 -13.628 13.855 1.00 98.50 105 SER A N 1
ATOM 826 C CA . SER A 1 105 ? -14.939 -14.645 14.908 1.00 98.50 105 SER A CA 1
ATOM 827 C C . SER A 1 105 ? -13.790 -14.443 15.899 1.00 98.50 105 SER A C 1
ATOM 829 O O . SER A 1 105 ? -13.990 -14.583 17.108 1.00 98.50 105 SER A O 1
ATOM 831 N N . LYS A 1 106 ? -12.581 -14.145 15.409 1.00 98.44 106 LYS A N 1
ATOM 832 C CA . LYS A 1 106 ? -11.385 -13.989 16.249 1.00 98.44 106 LYS A CA 1
ATOM 833 C C . LYS A 1 106 ? -11.494 -12.766 17.162 1.00 98.44 106 LYS A C 1
ATOM 835 O O . LYS A 1 106 ? -11.106 -12.835 18.330 1.00 98.44 106 LYS A O 1
ATOM 840 N N . GLU A 1 107 ? -12.066 -11.676 16.658 1.00 98.69 107 GLU A N 1
ATOM 841 C CA . GLU A 1 107 ? -12.119 -10.404 17.377 1.00 98.69 107 GLU A CA 1
ATOM 842 C C . GLU A 1 107 ? -13.035 -10.439 18.604 1.00 98.69 107 GLU A C 1
ATOM 844 O O . GLU A 1 107 ? -12.801 -9.716 19.569 1.00 98.69 107 GLU A O 1
ATOM 849 N N . GLN A 1 108 ? -14.028 -11.335 18.645 1.00 98.62 108 GLN A N 1
ATOM 850 C CA . GLN A 1 108 ? -14.987 -11.389 19.756 1.00 98.62 108 GLN A CA 1
ATOM 851 C C . GLN A 1 108 ? -14.319 -11.614 21.118 1.00 98.62 108 GLN A C 1
ATOM 853 O O . GLN A 1 108 ? -14.800 -11.116 22.136 1.00 98.62 108 GLN A O 1
ATOM 858 N N . MET A 1 109 ? -13.229 -12.386 21.168 1.00 98.44 109 MET A N 1
ATOM 859 C CA . MET A 1 109 ? -12.477 -12.577 22.410 1.00 98.44 109 MET A CA 1
ATOM 860 C C . MET A 1 109 ? -11.689 -11.319 22.787 1.00 98.44 109 MET A C 1
ATOM 862 O O . MET A 1 109 ? -11.679 -10.957 23.961 1.00 98.44 109 MET A O 1
ATOM 866 N N . GLN A 1 110 ? -11.098 -10.634 21.804 1.00 98.69 110 GLN A N 1
ATOM 867 C CA . GLN A 1 110 ? -10.366 -9.384 22.019 1.00 98.69 110 GLN A CA 1
ATOM 868 C C . GLN A 1 110 ? -11.300 -8.279 22.523 1.00 98.69 110 GLN A C 1
ATOM 870 O O . GLN A 1 110 ? -10.994 -7.632 23.515 1.00 98.69 110 GLN A O 1
ATOM 875 N N . ILE A 1 111 ? -12.488 -8.130 21.926 1.00 98.81 111 ILE A N 1
ATOM 876 C CA . ILE A 1 111 ? -13.512 -7.169 22.366 1.00 98.81 111 ILE A CA 1
ATOM 877 C C . ILE A 1 111 ? -13.908 -7.413 23.826 1.00 98.81 111 ILE A C 1
ATOM 879 O O . ILE A 1 111 ? -13.960 -6.470 24.617 1.00 98.81 111 ILE A O 1
ATOM 883 N N . ARG A 1 112 ? -14.154 -8.676 24.209 1.00 98.75 112 ARG A N 1
ATOM 884 C CA . ARG A 1 112 ? -14.469 -9.022 25.605 1.00 98.75 112 ARG A CA 1
ATOM 885 C C . ARG A 1 112 ? -13.333 -8.647 26.550 1.00 98.75 112 ARG A C 1
ATOM 887 O O . ARG A 1 112 ? -13.600 -8.106 27.618 1.00 98.75 112 ARG A O 1
ATOM 894 N N . ASP A 1 113 ? -12.092 -8.915 26.159 1.00 98.81 113 ASP A N 1
ATOM 895 C CA . ASP A 1 113 ? -10.927 -8.586 26.974 1.00 98.81 113 ASP A CA 1
ATOM 896 C C . ASP A 1 113 ? -10.713 -7.071 27.114 1.00 98.81 113 ASP A C 1
ATOM 898 O O . ASP A 1 113 ? -10.467 -6.583 28.217 1.00 98.81 113 ASP A O 1
ATOM 902 N N . ILE A 1 114 ? -10.906 -6.311 26.030 1.00 98.81 114 ILE A N 1
ATOM 903 C CA . ILE A 1 114 ? -10.835 -4.843 26.027 1.00 98.81 114 ILE A CA 1
ATOM 904 C C . ILE A 1 114 ? -11.877 -4.247 26.971 1.00 98.81 114 ILE A C 1
ATOM 906 O O . ILE A 1 114 ? -11.546 -3.383 27.779 1.00 98.81 114 ILE A O 1
ATOM 910 N N . LEU A 1 115 ? -13.127 -4.713 26.911 1.00 98.69 115 LEU A N 1
ATOM 911 C CA . LEU A 1 115 ? -14.190 -4.213 27.788 1.00 98.69 115 LEU A CA 1
ATOM 912 C C . LEU A 1 115 ? -14.012 -4.657 29.249 1.00 98.69 115 LEU A C 1
ATOM 914 O O . LEU A 1 115 ? -14.466 -3.952 30.148 1.00 98.69 115 LEU A O 1
ATOM 918 N N . ALA A 1 116 ? -13.333 -5.781 29.499 1.00 98.62 116 ALA A N 1
ATOM 919 C CA . ALA A 1 116 ? -12.998 -6.239 30.847 1.00 98.62 116 ALA A CA 1
ATOM 920 C C . ALA A 1 116 ? -11.796 -5.494 31.452 1.00 98.62 116 ALA A C 1
ATOM 922 O O . ALA A 1 116 ? -11.734 -5.305 32.667 1.00 98.62 116 ALA A O 1
ATOM 923 N N . ARG A 1 117 ? -10.832 -5.071 30.624 1.00 98.62 117 ARG A N 1
ATOM 924 C CA . ARG A 1 117 ? -9.583 -4.418 31.055 1.00 98.62 117 ARG A CA 1
ATOM 925 C C . ARG A 1 117 ? -9.295 -3.124 30.275 1.00 98.62 117 ARG A C 1
ATOM 927 O O . ARG A 1 117 ? -8.191 -2.952 29.762 1.00 98.62 117 ARG A O 1
ATOM 934 N N . PRO A 1 118 ? -10.227 -2.159 30.204 1.00 98.69 118 PRO A N 1
ATOM 935 C CA . PRO A 1 118 ? -10.098 -1.018 29.295 1.00 98.69 118 PRO A CA 1
ATOM 936 C C . PRO A 1 118 ? -8.918 -0.100 29.637 1.00 98.69 118 PRO A C 1
ATOM 938 O O . PRO A 1 118 ? -8.239 0.395 28.739 1.00 98.69 118 PRO A O 1
ATOM 941 N N . ALA A 1 119 ? -8.621 0.083 30.928 1.00 98.69 119 ALA A N 1
ATOM 942 C CA . ALA A 1 119 ? -7.474 0.873 31.372 1.00 98.69 119 ALA A CA 1
ATOM 943 C C . ALA A 1 119 ? -6.143 0.315 30.841 1.00 98.69 119 ALA A C 1
ATOM 945 O O . ALA A 1 119 ? -5.288 1.088 30.424 1.00 98.69 119 ALA A O 1
ATOM 946 N N . PHE A 1 120 ? -5.998 -1.015 30.771 1.00 98.69 120 PHE A N 1
ATOM 947 C CA . PHE A 1 120 ? -4.799 -1.656 30.227 1.00 98.69 120 PHE A CA 1
ATOM 948 C C . PHE A 1 120 ? -4.566 -1.262 28.763 1.00 98.69 120 PHE A C 1
ATOM 950 O O . PHE A 1 120 ? -3.457 -0.882 28.402 1.00 98.69 120 PHE A O 1
ATOM 957 N N . TYR A 1 121 ? -5.611 -1.280 27.932 1.00 98.75 121 TYR A N 1
ATOM 958 C CA . TYR A 1 121 ? -5.505 -0.922 26.514 1.00 98.75 121 TYR A CA 1
ATOM 959 C C . TYR A 1 121 ? -5.260 0.577 26.291 1.00 98.75 121 TYR A C 1
ATOM 961 O O . TYR A 1 121 ? -4.490 0.947 25.402 1.00 98.75 121 TYR A O 1
ATOM 969 N N . LEU A 1 122 ? -5.857 1.444 27.118 1.00 98.81 122 LEU A N 1
ATOM 970 C CA . LEU A 1 122 ? -5.571 2.882 27.100 1.00 98.81 122 LEU A CA 1
ATOM 971 C C . LEU A 1 122 ? -4.103 3.156 27.456 1.00 98.81 122 LEU A C 1
ATOM 973 O O . LEU A 1 122 ? -3.415 3.858 26.714 1.00 98.81 122 LEU A O 1
ATOM 977 N N . THR A 1 123 ? -3.603 2.550 28.536 1.00 98.88 123 THR A N 1
ATOM 978 C CA . THR A 1 123 ? -2.203 2.676 28.964 1.00 98.88 123 THR A CA 1
ATOM 979 C C . THR A 1 123 ? -1.237 2.091 27.937 1.00 98.88 123 THR A C 1
ATOM 981 O O . THR A 1 123 ? -0.235 2.728 27.627 1.00 98.88 123 THR A O 1
ATOM 984 N N . ALA A 1 124 ? -1.545 0.937 27.340 1.00 98.75 124 ALA A N 1
ATOM 985 C CA . ALA A 1 124 ? -0.716 0.345 26.291 1.00 98.75 124 ALA A CA 1
ATOM 986 C C . ALA A 1 124 ? -0.591 1.271 25.068 1.00 98.75 124 ALA A C 1
ATOM 988 O O . ALA A 1 124 ? 0.490 1.403 24.492 1.00 98.75 124 ALA A O 1
ATOM 989 N N . SER A 1 125 ? -1.675 1.956 24.682 1.00 98.81 125 SER A N 1
ATOM 990 C CA . SER A 1 125 ? -1.619 2.970 23.624 1.00 98.81 125 SER A CA 1
ATOM 991 C C . SER A 1 125 ? -0.751 4.163 24.027 1.00 98.81 125 SER A C 1
ATOM 993 O O . SER A 1 125 ? 0.108 4.566 23.246 1.00 98.81 125 SER A O 1
ATOM 995 N N . GLN A 1 126 ? -0.946 4.709 25.232 1.00 98.81 126 GLN A N 1
ATOM 996 C CA . GLN A 1 126 ? -0.170 5.847 25.745 1.00 98.81 126 GLN A CA 1
ATOM 997 C C . GLN A 1 126 ? 1.330 5.542 25.756 1.00 98.81 126 GLN A C 1
ATOM 999 O O . GLN A 1 126 ? 2.097 6.245 25.105 1.00 98.81 126 GLN A O 1
ATOM 1004 N N . GLN A 1 127 ? 1.729 4.439 26.393 1.00 98.88 127 GLN A N 1
ATOM 1005 C CA . GLN A 1 127 ? 3.131 4.034 26.511 1.00 98.88 127 GLN A CA 1
ATOM 1006 C C . GLN A 1 127 ? 3.787 3.826 25.147 1.00 98.88 127 GLN A C 1
ATOM 1008 O O . GLN A 1 127 ? 4.909 4.272 24.923 1.00 98.88 127 GLN A O 1
ATOM 1013 N N . ARG A 1 128 ? 3.074 3.197 24.207 1.00 98.88 128 ARG A N 1
ATOM 1014 C CA . ARG A 1 128 ? 3.589 2.979 22.854 1.00 98.88 128 ARG A CA 1
ATOM 1015 C C . ARG A 1 128 ? 3.829 4.295 22.106 1.00 98.88 128 ARG A C 1
ATOM 1017 O O . ARG A 1 128 ? 4.850 4.436 21.441 1.00 98.88 128 ARG A O 1
ATOM 1024 N N . TRP A 1 129 ? 2.925 5.270 22.224 1.00 98.88 129 TRP A N 1
ATOM 1025 C CA . TRP A 1 129 ? 3.115 6.590 21.611 1.00 98.88 129 TRP A CA 1
ATOM 1026 C C . TRP A 1 129 ? 4.208 7.412 22.300 1.00 98.88 129 TRP A C 1
ATOM 1028 O O . TRP A 1 129 ? 5.005 8.047 21.613 1.00 98.88 129 TRP A O 1
ATOM 1038 N N . GLU A 1 130 ? 4.299 7.361 23.628 1.00 98.88 130 GLU A N 1
ATOM 1039 C CA . GLU A 1 130 ? 5.407 7.965 24.376 1.00 98.88 130 GLU A CA 1
ATOM 1040 C C . GLU A 1 130 ? 6.756 7.379 23.945 1.00 98.88 130 GLU A C 1
ATOM 1042 O O . GLU A 1 130 ? 7.717 8.122 23.742 1.00 98.88 130 GLU A O 1
ATOM 1047 N N . GLU A 1 131 ? 6.831 6.063 23.732 1.00 98.88 131 GLU A N 1
ATOM 1048 C CA . GLU A 1 131 ? 8.035 5.396 23.241 1.00 98.88 131 GLU A CA 1
ATOM 1049 C C . GLU A 1 131 ? 8.419 5.861 21.831 1.00 98.88 131 GLU A C 1
ATOM 1051 O O . GLU A 1 131 ? 9.596 6.145 21.593 1.00 98.88 131 GLU A O 1
ATOM 1056 N N . TYR A 1 132 ? 7.454 6.001 20.913 1.00 98.88 132 TYR A N 1
ATOM 1057 C CA . TYR A 1 132 ? 7.719 6.544 19.575 1.00 98.88 132 TYR A CA 1
ATOM 1058 C C . TYR A 1 132 ? 8.331 7.944 19.645 1.00 98.88 132 TYR A C 1
ATOM 1060 O O . TYR A 1 132 ? 9.344 8.208 18.999 1.00 98.88 132 TYR A O 1
ATOM 1068 N N . LEU A 1 133 ? 7.743 8.837 20.446 1.00 98.88 133 LEU A N 1
ATOM 1069 C CA . LEU A 1 133 ? 8.228 10.209 20.592 1.00 98.88 133 LEU A CA 1
ATOM 1070 C C . LEU A 1 133 ? 9.610 10.239 21.251 1.00 98.88 133 LEU A C 1
ATOM 1072 O O . LEU A 1 133 ? 10.505 10.930 20.768 1.00 98.88 133 LEU A O 1
ATOM 1076 N N . LYS A 1 134 ? 9.816 9.439 22.301 1.00 98.81 134 LYS A N 1
ATOM 1077 C CA . LYS A 1 134 ? 11.102 9.332 22.999 1.00 98.81 134 LYS A CA 1
ATOM 1078 C C . LYS A 1 134 ? 12.221 8.827 22.086 1.00 98.81 134 LYS A C 1
ATOM 1080 O O . LYS A 1 134 ? 13.339 9.322 22.181 1.00 98.81 134 LYS A O 1
ATOM 1085 N N . LYS A 1 135 ? 11.941 7.841 21.226 1.00 98.62 135 LYS A N 1
ATOM 1086 C CA . LYS A 1 135 ? 12.920 7.307 20.266 1.00 98.62 135 LYS A CA 1
ATOM 1087 C C . LYS A 1 135 ? 13.154 8.246 19.080 1.00 98.62 135 LYS A C 1
ATOM 1089 O O . LYS A 1 135 ? 14.286 8.367 18.633 1.00 98.62 135 LYS A O 1
ATOM 1094 N N . GLY A 1 136 ? 12.104 8.897 18.577 1.00 98.44 136 GLY A N 1
ATOM 1095 C CA . GLY A 1 136 ? 12.158 9.678 17.339 1.00 98.44 136 GLY A CA 1
ATOM 1096 C C . GLY A 1 136 ? 12.589 11.140 17.488 1.00 98.44 136 GLY A C 1
ATOM 1097 O O . GLY A 1 136 ? 13.103 11.715 16.532 1.00 98.44 136 GLY A O 1
ATOM 1098 N N . LEU A 1 137 ? 12.384 11.766 18.653 1.00 98.69 137 LEU A N 1
ATOM 1099 C CA . LEU A 1 137 ? 12.665 13.193 18.877 1.00 98.69 137 LEU A CA 1
ATOM 1100 C C . LEU A 1 137 ? 14.006 13.401 19.593 1.00 98.69 137 LEU A C 1
ATOM 1102 O O . LEU A 1 137 ? 14.063 13.881 20.721 1.00 98.69 137 LEU A O 1
ATOM 1106 N N . THR A 1 138 ? 15.099 13.013 18.936 1.00 98.56 138 THR A N 1
ATOM 1107 C CA . THR A 1 138 ? 16.439 12.963 19.551 1.00 98.56 138 THR A CA 1
ATOM 1108 C C . THR A 1 138 ? 17.377 14.087 19.121 1.00 98.56 138 THR A C 1
ATOM 1110 O O . THR A 1 138 ? 18.548 14.053 19.486 1.00 98.56 138 THR A O 1
ATOM 1113 N N . ASN A 1 139 ? 16.913 15.057 18.326 1.00 98.56 139 ASN A N 1
ATOM 1114 C CA . ASN A 1 139 ? 17.722 16.214 17.945 1.00 98.56 139 ASN A CA 1
ATOM 1115 C C . ASN A 1 139 ? 17.507 17.367 18.948 1.00 98.56 139 ASN A C 1
ATOM 1117 O O . ASN A 1 139 ? 16.468 18.024 18.862 1.00 98.56 139 ASN A O 1
ATOM 1121 N N . PRO A 1 140 ? 18.452 17.635 19.873 1.00 97.94 140 PRO A N 1
ATOM 1122 C CA . PRO A 1 140 ? 18.307 18.703 20.863 1.00 97.94 140 PRO A CA 1
ATOM 1123 C C . PRO A 1 140 ? 18.412 20.110 20.256 1.00 97.94 140 PRO A C 1
ATOM 1125 O O . PRO A 1 140 ? 17.962 21.065 20.881 1.00 97.94 140 PRO A O 1
ATOM 1128 N N . ASP A 1 141 ? 18.966 20.235 19.046 1.00 98.69 141 ASP A N 1
ATOM 1129 C CA . ASP A 1 141 ? 19.177 21.517 18.365 1.00 98.69 141 ASP A CA 1
ATOM 1130 C C . ASP A 1 141 ? 17.970 21.933 17.506 1.00 98.69 141 ASP A C 1
ATOM 1132 O O . ASP A 1 141 ? 17.966 23.004 16.895 1.00 98.69 141 ASP A O 1
ATOM 1136 N N . ALA A 1 142 ? 16.939 21.084 17.420 1.00 98.56 142 ALA A N 1
ATOM 1137 C CA . ALA A 1 142 ? 15.741 21.372 16.645 1.00 98.56 142 ALA A CA 1
ATOM 1138 C C . ALA A 1 142 ? 14.850 22.410 17.347 1.00 98.56 142 ALA A C 1
ATOM 1140 O O . ALA A 1 142 ? 14.549 22.293 18.536 1.00 98.56 142 ALA A O 1
ATOM 1141 N N . THR A 1 143 ? 14.337 23.388 16.596 1.00 98.75 143 THR A N 1
ATOM 1142 C CA . THR A 1 143 ? 13.324 24.319 17.124 1.00 98.75 143 THR A CA 1
ATOM 1143 C C . THR A 1 143 ? 12.005 23.584 17.432 1.00 98.75 143 THR A C 1
ATOM 1145 O O . THR A 1 143 ? 11.771 22.476 16.925 1.00 98.75 143 THR A O 1
ATOM 1148 N N . PRO A 1 144 ? 11.084 24.177 18.218 1.00 98.75 144 PRO A N 1
ATOM 1149 C CA . PRO A 1 144 ? 9.761 23.594 18.448 1.00 98.75 144 PRO A CA 1
ATOM 1150 C C . PRO A 1 144 ? 8.981 23.313 17.153 1.00 98.75 144 PRO A C 1
ATOM 1152 O O . PRO A 1 144 ? 8.304 22.291 17.042 1.00 98.75 144 PRO A O 1
ATOM 1155 N N . GLU A 1 145 ? 9.106 24.173 16.141 1.00 98.75 145 GLU A N 1
ATOM 1156 C CA . GLU A 1 145 ? 8.456 24.019 14.836 1.00 98.75 145 GLU A CA 1
ATOM 1157 C C . GLU A 1 145 ? 9.044 22.838 14.059 1.00 98.75 145 GLU A C 1
ATOM 1159 O O . GLU A 1 145 ? 8.295 22.033 13.503 1.00 98.75 145 GLU A O 1
ATOM 1164 N N . GLN A 1 146 ? 10.372 22.688 14.062 1.00 98.75 146 GLN A N 1
ATOM 1165 C CA . GLN A 1 146 ? 11.059 21.553 13.437 1.00 98.75 146 GLN A CA 1
ATOM 1166 C C . GLN A 1 146 ? 10.705 20.235 14.139 1.00 98.75 146 GLN A C 1
ATOM 1168 O O . GLN A 1 146 ? 10.383 19.242 13.484 1.00 98.75 146 GLN A O 1
ATOM 1173 N N . THR A 1 147 ? 10.661 20.242 15.473 1.00 98.75 147 THR A N 1
ATOM 1174 C CA . THR A 1 147 ? 10.218 19.095 16.278 1.00 98.75 147 THR A CA 1
ATOM 1175 C C . THR A 1 147 ? 8.771 18.724 15.955 1.00 98.75 147 THR A C 1
ATOM 1177 O O . THR A 1 147 ? 8.451 17.552 15.764 1.00 98.75 147 THR A O 1
ATOM 1180 N N . ARG A 1 148 ? 7.883 19.712 15.795 1.00 98.81 148 ARG A N 1
ATOM 1181 C CA . ARG A 1 148 ? 6.485 19.479 15.403 1.00 98.81 148 ARG A CA 1
ATOM 1182 C C . ARG A 1 148 ? 6.361 18.868 14.003 1.00 98.81 148 ARG A C 1
ATOM 1184 O O . ARG A 1 148 ? 5.452 18.069 13.776 1.00 98.81 148 ARG A O 1
ATOM 1191 N N . VAL A 1 149 ? 7.260 19.196 13.070 1.00 98.88 149 VAL A N 1
ATOM 1192 C CA . VAL A 1 149 ? 7.335 18.519 11.761 1.00 98.88 149 VAL A CA 1
ATOM 1193 C C . VAL A 1 149 ? 7.715 17.045 11.929 1.00 98.88 149 VAL A C 1
ATOM 1195 O O . VAL A 1 149 ? 7.086 16.193 11.302 1.00 98.88 149 VAL A O 1
ATOM 1198 N N . ALA A 1 150 ? 8.664 16.722 12.813 1.00 98.81 150 ALA A N 1
ATOM 1199 C CA . ALA A 1 150 ? 9.016 15.333 13.115 1.00 98.81 150 ALA A CA 1
ATOM 1200 C C . ALA A 1 150 ? 7.843 14.561 13.749 1.00 98.81 150 ALA A C 1
ATOM 1202 O O . ALA A 1 150 ? 7.544 13.448 13.319 1.00 98.81 150 ALA A O 1
ATOM 1203 N N . VAL A 1 151 ? 7.105 15.171 14.686 1.00 98.88 151 VAL A N 1
ATOM 1204 C CA . VAL A 1 151 ? 5.879 14.575 15.258 1.00 98.88 151 VAL A CA 1
ATOM 1205 C C . VAL A 1 151 ? 4.842 14.297 14.170 1.00 98.88 151 VAL A C 1
ATOM 1207 O O . VAL A 1 151 ? 4.314 13.190 14.092 1.00 98.88 151 VAL A O 1
ATOM 1210 N N . LYS A 1 152 ? 4.610 15.256 13.264 1.00 98.94 152 LYS A N 1
ATOM 1211 C CA . LYS A 1 152 ? 3.710 15.061 12.118 1.00 98.94 152 LYS A CA 1
ATOM 1212 C C . LYS A 1 152 ? 4.151 13.885 11.241 1.00 98.94 152 LYS A C 1
ATOM 1214 O O . LYS A 1 152 ? 3.303 13.123 10.781 1.00 98.94 152 LYS A O 1
ATOM 1219 N N . ALA A 1 153 ? 5.452 13.719 11.008 1.00 98.88 153 ALA A N 1
ATOM 1220 C CA . ALA A 1 153 ? 5.978 12.591 10.242 1.00 98.88 153 ALA A CA 1
ATOM 1221 C C . ALA A 1 153 ? 5.745 11.246 10.956 1.00 98.88 153 ALA A C 1
ATOM 1223 O O . ALA A 1 153 ? 5.316 10.292 10.308 1.00 98.88 153 ALA A O 1
ATOM 1224 N N . ILE A 1 154 ? 5.949 11.183 12.279 1.00 98.94 154 ILE A N 1
ATOM 1225 C CA . ILE A 1 154 ? 5.659 9.997 13.105 1.00 98.94 154 ILE A CA 1
ATOM 1226 C C . ILE A 1 154 ? 4.171 9.636 13.023 1.00 98.94 154 ILE A C 1
ATOM 1228 O O . ILE A 1 154 ? 3.835 8.481 12.752 1.00 98.94 154 ILE A O 1
ATOM 1232 N N . GLU A 1 155 ? 3.279 10.614 13.204 1.00 98.94 155 GLU A N 1
ATOM 1233 C CA . GLU A 1 155 ? 1.832 10.410 13.077 1.00 98.94 155 GLU A CA 1
ATOM 1234 C C . GLU A 1 155 ? 1.447 9.921 11.680 1.00 98.94 155 GLU A C 1
ATOM 1236 O O . GLU A 1 155 ? 0.699 8.955 11.553 1.00 98.94 155 GLU A O 1
ATOM 1241 N N . THR A 1 156 ? 1.999 10.536 10.632 1.00 98.94 156 THR A N 1
ATOM 1242 C CA . THR A 1 156 ? 1.700 10.181 9.236 1.00 98.94 156 THR A CA 1
ATOM 1243 C C . THR A 1 156 ? 2.133 8.749 8.920 1.00 98.94 156 THR A C 1
ATOM 1245 O O . THR A 1 156 ? 1.346 7.967 8.394 1.00 98.94 156 THR A O 1
ATOM 1248 N N . LEU A 1 157 ? 3.365 8.370 9.271 1.00 98.94 157 LEU A N 1
ATOM 1249 C CA . LEU A 1 157 ? 3.900 7.033 8.999 1.00 98.94 157 LEU A CA 1
ATOM 1250 C C . LEU A 1 157 ? 3.164 5.948 9.796 1.00 98.94 157 LEU A C 1
ATOM 1252 O O . LEU A 1 157 ? 2.776 4.929 9.226 1.00 98.94 157 LEU A O 1
ATOM 1256 N N . ASN A 1 158 ? 2.890 6.180 11.084 1.00 98.94 158 ASN A N 1
ATOM 1257 C CA . ASN A 1 158 ? 2.091 5.251 11.890 1.00 98.94 158 ASN A CA 1
ATOM 1258 C C . ASN A 1 158 ? 0.627 5.193 11.418 1.00 98.94 158 ASN A C 1
ATOM 1260 O O . ASN A 1 158 ? 0.017 4.127 11.424 1.00 98.94 158 ASN A O 1
ATOM 1264 N N . GLY A 1 159 ? 0.066 6.312 10.955 1.00 98.75 159 GLY A N 1
ATOM 1265 C CA . GLY A 1 159 ? -1.259 6.381 10.337 1.00 98.75 159 GLY A CA 1
ATOM 1266 C C . GLY A 1 159 ? -1.331 5.675 8.981 1.00 98.75 159 GLY A C 1
ATOM 1267 O O . GLY A 1 159 ? -2.402 5.228 8.574 1.00 98.75 159 GLY A O 1
ATOM 1268 N N . ASN A 1 160 ? -0.197 5.478 8.312 1.00 98.94 160 ASN A N 1
ATOM 1269 C CA . ASN A 1 160 ? -0.076 4.730 7.062 1.00 98.94 160 ASN A CA 1
ATOM 1270 C C . ASN A 1 160 ? 0.244 3.229 7.255 1.00 98.94 160 ASN A C 1
ATOM 1272 O O . ASN A 1 160 ? 0.189 2.466 6.290 1.00 98.94 160 ASN A O 1
ATOM 1276 N N . TRP A 1 161 ? 0.505 2.778 8.488 1.00 98.88 161 TRP A N 1
ATOM 1277 C CA . TRP A 1 161 ? 0.788 1.373 8.812 1.00 98.88 161 TRP A CA 1
ATOM 1278 C C . TRP A 1 161 ? -0.464 0.480 8.886 1.00 98.88 161 TRP A C 1
ATOM 1280 O O . TRP A 1 161 ? -1.349 0.663 9.724 1.00 98.88 161 TRP A O 1
ATOM 1290 N N . ARG A 1 162 ? -0.504 -0.565 8.060 1.00 98.94 162 ARG A N 1
ATOM 1291 C CA . ARG A 1 162 ? -1.536 -1.605 8.007 1.00 98.94 162 ARG A CA 1
ATOM 1292 C C . ARG A 1 162 ? -1.063 -2.922 8.609 1.00 98.94 162 ARG A C 1
ATOM 1294 O O . ARG A 1 162 ? 0.071 -3.348 8.389 1.00 98.94 162 ARG A O 1
ATOM 1301 N N . SER A 1 163 ? -1.961 -3.591 9.322 1.00 98.81 163 SER A N 1
ATOM 1302 C CA . SER A 1 163 ? -1.780 -4.979 9.747 1.00 98.81 163 SER A CA 1
ATOM 1303 C C . SER A 1 163 ? -1.855 -5.951 8.557 1.00 98.81 163 SER A C 1
ATOM 1305 O O . SER A 1 163 ? -2.322 -5.556 7.483 1.00 98.81 163 SER A O 1
ATOM 1307 N N . PRO A 1 164 ? -1.433 -7.222 8.729 1.00 98.88 164 PRO A N 1
ATOM 1308 C CA . PRO A 1 164 ? -1.630 -8.259 7.719 1.00 98.88 164 PRO A CA 1
ATOM 1309 C C . PRO A 1 164 ? -3.085 -8.342 7.244 1.00 98.88 164 PRO A C 1
ATOM 1311 O O . PRO A 1 164 ? -4.010 -8.216 8.046 1.00 98.88 164 PRO A O 1
ATOM 1314 N N . GLY A 1 165 ? -3.277 -8.592 5.950 1.00 98.62 165 GLY A N 1
ATOM 1315 C CA . GLY A 1 165 ? -4.595 -8.642 5.322 1.00 98.62 165 GLY A CA 1
ATOM 1316 C C . GLY A 1 165 ? -4.529 -9.165 3.889 1.00 98.62 165 GLY A C 1
ATOM 1317 O O . GLY A 1 165 ? -3.635 -8.804 3.117 1.00 98.62 165 GLY A O 1
ATOM 1318 N N . GLY A 1 166 ? -5.470 -10.037 3.522 1.00 98.69 166 GLY A N 1
ATOM 1319 C CA . GLY A 1 166 ? -5.487 -10.673 2.203 1.00 98.69 166 GLY A CA 1
ATOM 1320 C C . GLY A 1 166 ? -4.192 -11.433 1.912 1.00 98.69 166 GLY A C 1
ATOM 1321 O O . GLY A 1 166 ? -3.738 -12.235 2.730 1.00 98.69 166 GLY A O 1
ATOM 1322 N N . ALA A 1 167 ? -3.589 -11.193 0.750 1.00 98.81 167 ALA A N 1
ATOM 1323 C CA . ALA A 1 167 ? -2.342 -11.813 0.307 1.00 98.81 167 ALA A CA 1
ATOM 1324 C C . ALA A 1 167 ? -1.089 -11.317 1.059 1.00 98.81 167 ALA A C 1
ATOM 1326 O O . ALA A 1 167 ? -0.091 -12.037 1.120 1.00 98.81 167 ALA A O 1
ATOM 1327 N N . VAL A 1 168 ? -1.128 -10.133 1.678 1.00 98.81 168 VAL A N 1
ATOM 1328 C CA . VAL A 1 168 ? 0.011 -9.564 2.417 1.00 98.81 168 VAL A CA 1
ATOM 1329 C C . VAL A 1 168 ? -0.017 -10.064 3.863 1.00 98.81 168 VAL A C 1
ATOM 1331 O O . VAL A 1 168 ? -0.890 -9.693 4.648 1.00 98.81 168 VAL A O 1
ATOM 1334 N N . LYS A 1 169 ? 0.931 -10.941 4.220 1.00 98.75 169 LYS A N 1
ATOM 1335 C CA . LYS A 1 169 ? 0.957 -11.653 5.517 1.00 98.75 169 LYS A CA 1
ATOM 1336 C C . LYS A 1 169 ? 1.752 -10.955 6.624 1.00 98.75 169 LYS A C 1
ATOM 1338 O O . LYS A 1 169 ? 1.775 -11.449 7.746 1.00 98.75 169 LYS A O 1
ATOM 1343 N N . PHE A 1 170 ? 2.364 -9.819 6.315 1.00 98.88 170 PHE A N 1
ATOM 1344 C CA . PHE A 1 170 ? 3.151 -9.008 7.243 1.00 98.88 170 PHE A CA 1
ATOM 1345 C C . PHE A 1 170 ? 2.490 -7.647 7.447 1.00 98.88 170 PHE A C 1
ATOM 1347 O O . PHE A 1 170 ? 1.673 -7.219 6.628 1.00 98.88 170 PHE A O 1
ATOM 1354 N N . ASN A 1 171 ? 2.847 -6.962 8.534 1.00 98.94 171 ASN A N 1
ATOM 1355 C CA . ASN A 1 171 ? 2.517 -5.544 8.644 1.00 98.94 171 ASN A CA 1
ATOM 1356 C C . ASN A 1 171 ? 3.219 -4.767 7.522 1.00 98.94 171 ASN A C 1
ATOM 1358 O O . ASN A 1 171 ? 4.322 -5.115 7.112 1.00 98.94 171 ASN A O 1
ATOM 1362 N N . THR A 1 172 ? 2.600 -3.701 7.030 1.00 98.94 172 THR A N 1
ATOM 1363 C CA . THR A 1 172 ? 3.165 -2.892 5.945 1.00 98.94 172 THR A CA 1
ATOM 1364 C C . THR A 1 172 ? 2.781 -1.427 6.082 1.00 98.94 172 THR A C 1
ATOM 1366 O O . THR A 1 172 ? 1.877 -1.098 6.842 1.00 98.94 172 THR A O 1
ATOM 1369 N N . VAL A 1 173 ? 3.460 -0.530 5.376 1.00 98.94 173 VAL A N 1
ATOM 1370 C CA . VAL A 1 173 ? 3.164 0.904 5.372 1.00 98.94 173 VAL A CA 1
ATOM 1371 C C . VAL A 1 173 ? 2.900 1.324 3.942 1.00 98.94 173 VAL A C 1
ATOM 1373 O O . VAL A 1 173 ? 3.733 1.123 3.062 1.00 98.94 173 VAL A O 1
ATOM 1376 N N . THR A 1 174 ? 1.724 1.891 3.700 1.00 98.88 174 THR A N 1
ATOM 1377 C CA . THR A 1 174 ? 1.378 2.378 2.364 1.00 98.88 174 THR A CA 1
ATOM 1378 C C . THR A 1 174 ? 1.817 3.833 2.191 1.00 98.88 174 THR A C 1
ATOM 1380 O O . THR A 1 174 ? 2.118 4.513 3.176 1.00 98.88 174 THR A O 1
ATOM 1383 N N . PRO A 1 175 ? 1.887 4.364 0.959 1.00 98.81 175 PRO A N 1
ATOM 1384 C CA . PRO A 1 175 ? 2.311 5.748 0.756 1.00 98.81 175 PRO A CA 1
ATOM 1385 C C . PRO A 1 175 ? 1.368 6.763 1.419 1.00 98.81 175 PRO A C 1
ATOM 1387 O O . PRO A 1 175 ? 1.820 7.783 1.938 1.00 98.81 175 PRO A O 1
ATOM 1390 N N . SER A 1 176 ? 0.060 6.484 1.430 1.00 98.69 176 SER A N 1
ATOM 1391 C CA . SER A 1 176 ? -0.940 7.310 2.111 1.00 98.69 176 SER A CA 1
ATOM 1392 C C . SER A 1 176 ? -2.246 6.557 2.332 1.00 98.69 176 SER A C 1
ATOM 1394 O O . SER A 1 176 ? -2.877 6.106 1.377 1.00 98.69 176 SER A O 1
ATOM 1396 N N . VAL A 1 177 ? -2.721 6.513 3.578 1.00 98.44 177 VAL A N 1
ATOM 1397 C CA . VAL A 1 177 ? -4.026 5.928 3.920 1.00 98.44 177 VAL A CA 1
ATOM 1398 C C . VAL A 1 177 ? -5.204 6.689 3.298 1.00 98.44 177 VAL A C 1
ATOM 1400 O O . VAL A 1 177 ? -6.267 6.108 3.094 1.00 98.44 177 VAL A O 1
ATOM 1403 N N . THR A 1 178 ? -5.025 7.963 2.948 1.00 98.38 178 THR A N 1
ATOM 1404 C CA . THR A 1 178 ? -6.056 8.810 2.322 1.00 98.38 178 THR A CA 1
ATOM 1405 C C . THR A 1 178 ? -5.865 8.981 0.813 1.00 98.38 178 THR A C 1
ATOM 1407 O O . THR A 1 178 ? -6.651 9.670 0.165 1.00 98.38 178 THR A O 1
ATOM 1410 N N . GLY A 1 179 ? -4.828 8.375 0.227 1.00 97.00 179 GLY A N 1
ATOM 1411 C CA . GLY A 1 179 ? -4.533 8.505 -1.198 1.00 97.00 179 GLY A CA 1
ATOM 1412 C C . GLY A 1 179 ? -5.455 7.652 -2.071 1.00 97.00 179 GLY A C 1
ATOM 1413 O O . GLY A 1 179 ? -5.649 6.468 -1.797 1.00 97.00 179 GLY A O 1
ATOM 1414 N N . ARG A 1 180 ? -5.944 8.230 -3.179 1.00 97.62 180 ARG A N 1
ATOM 1415 C CA . ARG A 1 180 ? -6.861 7.581 -4.142 1.00 97.62 180 ARG A CA 1
ATOM 1416 C C . ARG A 1 180 ? -6.392 6.202 -4.615 1.00 97.62 180 ARG A C 1
ATOM 1418 O O . ARG A 1 180 ? -7.223 5.317 -4.799 1.00 97.62 180 ARG A O 1
ATOM 1425 N N . TRP A 1 181 ? -5.084 6.045 -4.803 1.00 98.25 181 TRP A N 1
ATOM 1426 C CA . TRP A 1 181 ? -4.445 4.813 -5.273 1.00 98.25 181 TRP A CA 1
ATOM 1427 C C . TRP A 1 181 ? -3.409 4.267 -4.288 1.00 98.25 181 TRP A C 1
ATOM 1429 O O . TRP A 1 181 ? -2.684 3.352 -4.635 1.00 98.25 181 TRP A O 1
ATOM 1439 N N . PHE A 1 182 ? -3.334 4.808 -3.067 1.00 98.44 182 PHE A N 1
ATOM 1440 C CA . PHE A 1 182 ? -2.298 4.461 -2.079 1.00 98.44 182 PHE A CA 1
ATOM 1441 C C . PHE A 1 182 ? -2.855 3.873 -0.778 1.00 98.44 182 PHE A C 1
ATOM 1443 O O . PHE A 1 182 ? -2.085 3.503 0.108 1.00 98.44 182 PHE A O 1
ATOM 1450 N N . SER A 1 183 ? -4.180 3.799 -0.644 1.00 98.38 183 SER A N 1
ATOM 1451 C CA . SER A 1 183 ? -4.848 3.251 0.537 1.00 98.38 183 SER A CA 1
ATOM 1452 C C . SER A 1 183 ? -4.932 1.715 0.504 1.00 98.38 183 SER A C 1
ATOM 1454 O O . SER A 1 183 ? -4.325 1.050 -0.340 1.00 98.38 183 SER A O 1
ATOM 1456 N N . GLY A 1 184 ? -5.677 1.130 1.444 1.00 98.44 184 GLY A N 1
ATOM 1457 C CA . GLY A 1 184 ? -5.639 -0.303 1.725 1.00 98.44 184 GLY A CA 1
ATOM 1458 C C . GLY A 1 184 ? -4.264 -0.692 2.263 1.00 98.44 184 GLY A C 1
ATOM 1459 O O . GLY A 1 184 ? -3.674 0.075 3.017 1.00 98.44 184 GLY A O 1
ATOM 1460 N N . ASN A 1 185 ? -3.753 -1.858 1.868 1.00 98.75 185 ASN A N 1
ATOM 1461 C CA . ASN A 1 185 ? -2.383 -2.316 2.133 1.00 98.75 185 ASN A CA 1
ATOM 1462 C C . ASN A 1 185 ? -1.564 -2.441 0.836 1.00 98.75 185 ASN A C 1
ATOM 1464 O O . ASN A 1 185 ? -0.834 -3.411 0.652 1.00 98.75 185 ASN A O 1
ATOM 1468 N N . GLN A 1 186 ? -1.746 -1.484 -0.078 1.00 98.88 186 GLN A N 1
ATOM 1469 C CA . GLN A 1 186 ? -0.966 -1.391 -1.309 1.00 98.88 186 GLN A CA 1
ATOM 1470 C C . GLN A 1 186 ? 0.454 -0.918 -0.990 1.00 98.88 186 GLN A C 1
ATOM 1472 O O . GLN A 1 186 ? 0.639 0.160 -0.419 1.00 98.88 186 GLN A O 1
ATOM 1477 N N . THR A 1 187 ? 1.445 -1.725 -1.352 1.00 98.94 187 THR A N 1
ATOM 1478 C CA . THR A 1 187 ? 2.827 -1.546 -0.903 1.00 98.94 187 THR A CA 1
ATOM 1479 C C . THR A 1 187 ? 3.786 -1.592 -2.078 1.00 98.94 187 THR A C 1
ATOM 1481 O O . THR A 1 187 ? 3.788 -2.554 -2.846 1.00 98.94 187 THR A O 1
ATOM 1484 N N . TRP A 1 188 ? 4.641 -0.570 -2.154 1.00 98.88 188 TRP A N 1
ATOM 1485 C CA . TRP A 1 188 ? 5.682 -0.429 -3.167 1.00 98.88 188 TRP A CA 1
ATOM 1486 C C . TRP A 1 188 ? 7.078 -0.575 -2.555 1.00 98.88 188 TRP A C 1
ATOM 1488 O O . TRP A 1 188 ? 7.309 -0.098 -1.434 1.00 98.88 188 TRP A O 1
ATOM 1498 N N . PRO A 1 189 ? 8.050 -1.153 -3.285 1.00 98.19 189 PRO A N 1
ATOM 1499 C CA . PRO A 1 189 ? 9.413 -1.296 -2.796 1.00 98.19 189 PRO A CA 1
ATOM 1500 C C . PRO A 1 189 ? 10.090 0.042 -2.484 1.00 98.19 189 PRO A C 1
ATOM 1502 O O . PRO A 1 189 ? 10.636 0.198 -1.395 1.00 98.19 189 PRO A O 1
ATOM 1505 N N . TRP A 1 190 ? 10.056 1.029 -3.393 1.00 94.56 190 TRP A N 1
ATOM 1506 C CA . TRP A 1 190 ? 10.784 2.290 -3.163 1.00 94.56 190 TRP A CA 1
ATOM 1507 C C . TRP A 1 190 ? 10.260 3.034 -1.935 1.00 94.56 190 TRP A C 1
ATOM 1509 O O . TRP A 1 190 ? 11.035 3.449 -1.070 1.00 94.56 190 TRP A O 1
ATOM 1519 N N . ASP A 1 191 ? 8.947 3.173 -1.835 1.00 98.56 191 ASP A N 1
ATOM 1520 C CA . ASP A 1 191 ? 8.269 3.754 -0.685 1.00 98.56 191 ASP A CA 1
ATOM 1521 C C . ASP A 1 191 ? 8.683 3.037 0.599 1.00 98.56 191 ASP A C 1
ATOM 1523 O O . ASP A 1 191 ? 9.157 3.684 1.533 1.00 98.56 191 ASP A O 1
ATOM 1527 N N . THR A 1 192 ? 8.652 1.702 0.592 1.00 98.88 192 THR A N 1
ATOM 1528 C CA . THR A 1 192 ? 9.061 0.866 1.727 1.00 98.88 192 THR A CA 1
ATOM 1529 C C . THR A 1 192 ? 10.489 1.146 2.171 1.00 98.88 192 THR A C 1
ATOM 1531 O O . THR A 1 192 ? 10.725 1.324 3.365 1.00 98.88 192 THR A O 1
ATOM 1534 N N . TRP A 1 193 ? 11.452 1.235 1.246 1.00 98.12 193 TRP A N 1
ATOM 1535 C CA . TRP A 1 193 ? 12.850 1.484 1.610 1.00 98.12 193 TRP A CA 1
ATOM 1536 C C . TRP A 1 193 ? 13.008 2.807 2.365 1.00 98.12 193 TRP A C 1
ATOM 1538 O O . TRP A 1 193 ? 13.703 2.857 3.380 1.00 98.12 193 TRP A O 1
ATOM 1548 N N . LYS A 1 194 ? 12.336 3.864 1.892 1.00 98.44 194 LYS A N 1
ATOM 1549 C CA . LYS A 1 194 ? 12.345 5.202 2.507 1.00 98.44 194 LYS A CA 1
ATOM 1550 C C . LYS A 1 194 ? 11.609 5.214 3.849 1.00 98.44 194 LYS A C 1
ATOM 1552 O O . LYS A 1 194 ? 12.126 5.741 4.830 1.00 98.44 194 LYS A O 1
ATOM 1557 N N . GLN A 1 195 ? 10.417 4.621 3.892 1.00 98.88 195 GLN A N 1
ATOM 1558 C CA . GLN A 1 195 ? 9.579 4.544 5.087 1.00 98.88 195 GLN A CA 1
ATOM 1559 C C . GLN A 1 195 ? 10.288 3.775 6.198 1.00 98.88 195 GLN A C 1
ATOM 1561 O O . GLN A 1 195 ? 10.429 4.293 7.299 1.00 98.88 195 GLN A O 1
ATOM 1566 N N . ALA A 1 196 ? 10.782 2.569 5.909 1.00 98.81 196 ALA A N 1
ATOM 1567 C CA . ALA A 1 196 ? 11.448 1.72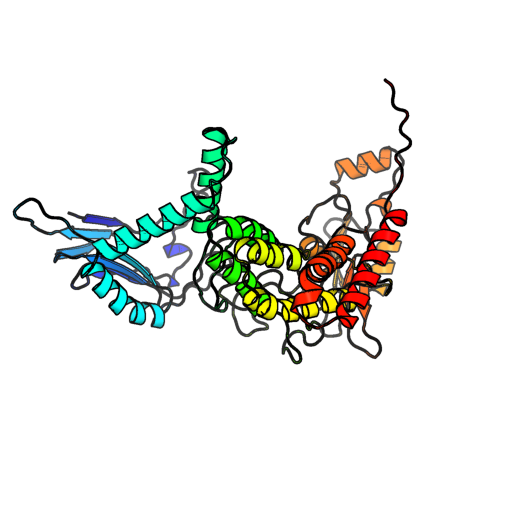8 6.896 1.00 98.81 196 ALA A CA 1
ATOM 1568 C C . ALA A 1 196 ? 12.771 2.335 7.382 1.00 98.81 196 ALA A C 1
ATOM 1570 O O . ALA A 1 196 ? 13.089 2.197 8.559 1.00 98.81 196 ALA A O 1
ATOM 1571 N N . PHE A 1 197 ? 13.493 3.071 6.527 1.00 98.62 197 PHE A N 1
ATOM 1572 C CA . PHE A 1 197 ? 14.673 3.822 6.959 1.00 98.62 197 PHE A CA 1
ATOM 1573 C C . PHE A 1 197 ? 14.310 4.838 8.048 1.00 98.62 197 PHE A C 1
ATOM 1575 O O . PHE A 1 197 ? 14.890 4.814 9.126 1.00 98.62 197 PHE A O 1
ATOM 1582 N N . ALA A 1 198 ? 13.300 5.682 7.817 1.00 98.75 198 ALA A N 1
ATOM 1583 C CA . ALA A 1 198 ? 12.857 6.651 8.820 1.00 98.75 198 ALA A CA 1
ATOM 1584 C C . ALA A 1 198 ? 12.254 5.968 10.062 1.00 98.75 198 ALA A C 1
ATOM 1586 O O . ALA A 1 198 ? 12.565 6.331 11.196 1.00 98.75 198 ALA A O 1
ATOM 1587 N N . MET A 1 199 ? 11.411 4.953 9.858 1.00 98.88 199 MET A N 1
ATOM 1588 C CA . MET A 1 199 ? 10.740 4.231 10.940 1.00 98.88 199 MET A CA 1
ATOM 1589 C C . MET A 1 199 ? 11.701 3.427 11.808 1.00 98.88 199 MET A C 1
ATOM 1591 O O . MET A 1 199 ? 11.384 3.216 12.974 1.00 98.88 199 MET A O 1
ATOM 1595 N N . ALA A 1 200 ? 12.888 3.053 11.322 1.00 98.81 200 ALA A N 1
ATOM 1596 C CA . ALA A 1 200 ? 13.921 2.439 12.154 1.00 98.81 200 ALA A CA 1
ATOM 1597 C C . ALA A 1 200 ? 14.196 3.256 13.429 1.00 98.81 200 ALA A C 1
ATOM 1599 O O . ALA A 1 200 ? 14.404 2.676 14.491 1.00 98.81 200 ALA A O 1
ATOM 1600 N N . HIS A 1 201 ? 14.121 4.588 13.345 1.00 98.88 201 HIS A N 1
ATOM 1601 C CA . HIS A 1 201 ? 14.46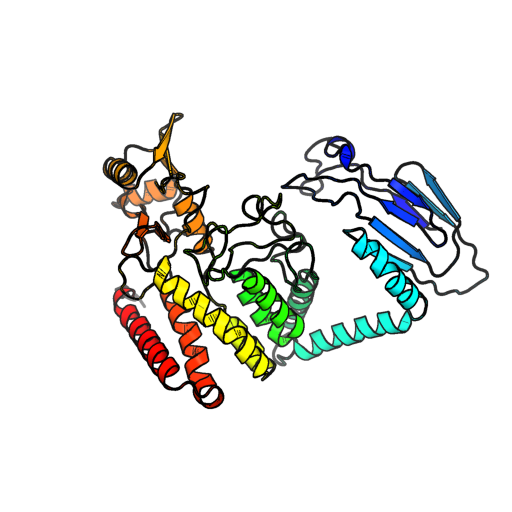1 5.497 14.440 1.00 98.88 201 HIS A CA 1
ATOM 1602 C C . HIS A 1 201 ? 13.352 5.699 15.479 1.00 98.88 201 HIS A C 1
ATOM 1604 O O . HIS A 1 201 ? 13.625 6.264 16.530 1.00 98.88 201 HIS A O 1
ATOM 1610 N N . PHE A 1 202 ? 12.115 5.253 15.238 1.00 98.88 202 PHE A N 1
ATOM 1611 C CA . PHE A 1 202 ? 11.030 5.423 16.219 1.00 98.88 202 PHE A CA 1
ATOM 1612 C C . PHE A 1 202 ? 10.082 4.227 16.336 1.00 98.88 202 PHE A C 1
ATOM 1614 O O . PHE A 1 202 ? 9.557 3.975 17.416 1.00 98.88 202 PHE A O 1
ATOM 1621 N N . ASN A 1 203 ? 9.893 3.457 15.264 1.00 98.88 203 ASN A N 1
ATOM 1622 C CA . ASN A 1 203 ? 9.059 2.259 15.207 1.00 98.88 203 ASN A CA 1
ATOM 1623 C C . ASN A 1 203 ? 9.759 1.127 14.406 1.00 98.88 203 ASN A C 1
ATOM 1625 O O . ASN A 1 203 ? 9.320 0.762 13.308 1.00 98.88 203 ASN A O 1
ATOM 1629 N N . PRO A 1 204 ? 10.882 0.582 14.923 1.00 98.81 204 PRO A N 1
ATOM 1630 C CA . PRO A 1 204 ? 11.716 -0.378 14.196 1.00 98.81 204 PRO A CA 1
ATOM 1631 C C . PRO A 1 204 ? 11.035 -1.727 13.935 1.00 98.81 204 PRO A C 1
ATOM 1633 O O . PRO A 1 204 ? 11.381 -2.398 12.963 1.00 98.81 204 PRO A O 1
ATOM 1636 N N . ASP A 1 205 ? 10.059 -2.121 14.755 1.00 98.81 205 ASP A N 1
ATOM 1637 C CA . ASP A 1 205 ? 9.327 -3.377 14.562 1.00 98.81 205 ASP A CA 1
ATOM 1638 C C . ASP A 1 205 ? 8.518 -3.334 13.263 1.00 98.81 205 ASP A C 1
ATOM 1640 O O . ASP A 1 205 ? 8.610 -4.239 12.432 1.00 98.81 205 ASP A O 1
ATOM 1644 N N . ILE A 1 206 ? 7.804 -2.230 13.026 1.00 98.88 206 ILE A N 1
ATOM 1645 C CA . ILE A 1 206 ? 7.045 -2.036 11.787 1.00 98.88 206 ILE A CA 1
ATOM 1646 C C . ILE A 1 206 ? 7.965 -1.746 10.597 1.00 98.88 206 ILE A C 1
ATOM 1648 O O . ILE A 1 206 ? 7.651 -2.158 9.483 1.00 98.88 206 ILE A O 1
ATOM 1652 N N . ALA A 1 207 ? 9.132 -1.128 10.807 1.00 98.88 207 ALA A N 1
ATOM 1653 C CA . ALA A 1 207 ? 10.139 -0.997 9.752 1.00 98.88 207 ALA A CA 1
ATOM 1654 C C . ALA A 1 207 ? 10.605 -2.371 9.226 1.00 98.88 207 ALA A C 1
ATOM 1656 O O . ALA A 1 207 ? 10.635 -2.585 8.011 1.00 98.88 207 ALA A O 1
ATOM 1657 N N . LYS A 1 208 ? 10.910 -3.318 10.132 1.00 98.94 208 LYS A N 1
ATOM 1658 C CA . LYS A 1 208 ? 11.261 -4.707 9.775 1.00 98.94 208 LYS A CA 1
ATOM 1659 C C . LYS A 1 208 ? 10.121 -5.387 9.024 1.00 98.94 208 LYS A C 1
ATOM 1661 O O . LYS A 1 208 ? 10.341 -5.958 7.958 1.00 98.94 208 LYS A O 1
ATOM 1666 N N . GLU A 1 209 ? 8.905 -5.294 9.553 1.00 98.94 209 GLU A N 1
ATOM 1667 C CA . GLU A 1 209 ? 7.726 -5.910 8.942 1.00 98.94 209 GLU A CA 1
ATOM 1668 C C . GLU A 1 209 ? 7.425 -5.365 7.545 1.00 98.94 209 GLU A C 1
ATOM 1670 O O . GLU A 1 209 ? 7.167 -6.147 6.634 1.00 98.94 209 GLU A O 1
ATOM 1675 N N . ASN A 1 210 ? 7.527 -4.050 7.338 1.00 98.94 210 ASN A N 1
ATOM 1676 C CA . ASN A 1 210 ? 7.254 -3.449 6.036 1.00 98.94 210 ASN A CA 1
ATOM 1677 C C . ASN A 1 210 ? 8.222 -3.965 4.959 1.00 98.94 210 ASN A C 1
ATOM 1679 O O . ASN A 1 210 ? 7.815 -4.329 3.857 1.00 98.94 210 ASN A O 1
ATOM 1683 N N . ILE A 1 211 ? 9.507 -4.087 5.306 1.00 98.94 211 ILE A N 1
ATOM 1684 C CA . ILE A 1 211 ? 10.514 -4.704 4.437 1.00 98.94 211 ILE A CA 1
ATOM 1685 C C . ILE A 1 211 ? 10.176 -6.183 4.176 1.00 98.94 211 ILE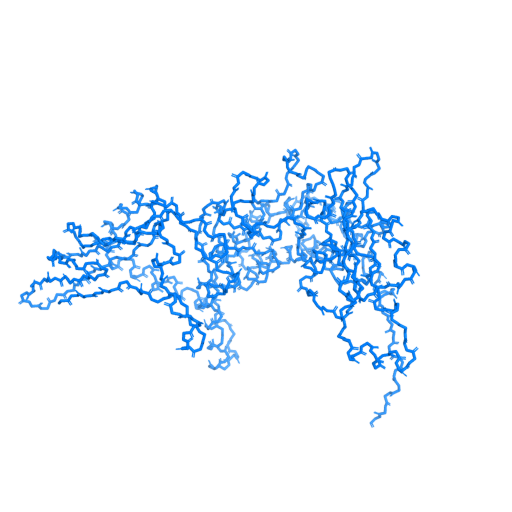 A C 1
ATOM 1687 O O . ILE A 1 211 ? 10.251 -6.631 3.028 1.00 98.94 211 ILE A O 1
ATOM 1691 N N . ARG A 1 212 ? 9.773 -6.947 5.204 1.00 98.94 212 ARG A N 1
ATOM 1692 C CA . ARG A 1 212 ? 9.332 -8.343 5.030 1.00 98.94 212 ARG A CA 1
ATOM 1693 C C . ARG A 1 212 ? 8.133 -8.450 4.098 1.00 98.94 212 ARG A C 1
ATOM 1695 O O . ARG A 1 212 ? 8.123 -9.354 3.268 1.00 98.94 212 ARG A O 1
ATOM 1702 N N . ALA A 1 213 ? 7.166 -7.535 4.186 1.00 98.94 213 ALA A N 1
ATOM 1703 C CA . ALA A 1 213 ? 5.988 -7.518 3.326 1.00 98.94 213 ALA A CA 1
ATOM 1704 C C . ALA A 1 213 ? 6.388 -7.478 1.847 1.00 98.94 213 ALA A C 1
ATOM 1706 O O . ALA A 1 213 ? 5.983 -8.358 1.089 1.00 98.94 213 ALA A O 1
ATOM 1707 N N . VAL A 1 214 ? 7.265 -6.549 1.461 1.00 98.88 214 VAL A N 1
ATOM 1708 C CA . VAL A 1 214 ? 7.766 -6.435 0.082 1.00 98.88 214 VAL A CA 1
ATOM 1709 C C . VAL A 1 214 ? 8.482 -7.711 -0.377 1.00 98.88 214 VAL A C 1
ATOM 1711 O O . VAL A 1 214 ? 8.198 -8.236 -1.451 1.00 98.88 214 VAL A O 1
ATOM 1714 N N . PHE A 1 215 ? 9.373 -8.266 0.448 1.00 98.88 215 PHE A N 1
ATOM 1715 C CA . PHE A 1 215 ? 10.100 -9.490 0.094 1.00 98.88 215 PHE A CA 1
ATOM 1716 C C . PHE A 1 215 ? 9.285 -10.785 0.240 1.00 98.88 215 PHE A C 1
ATOM 1718 O O . PHE A 1 215 ? 9.764 -11.846 -0.166 1.00 98.88 215 PHE A O 1
ATOM 1725 N N . SER A 1 216 ? 8.082 -10.742 0.819 1.00 98.88 216 SER A N 1
ATOM 1726 C CA . SER A 1 216 ? 7.234 -11.930 0.997 1.00 98.88 216 SER A CA 1
ATOM 1727 C C . SER A 1 216 ? 6.705 -12.489 -0.323 1.00 98.88 216 SER A C 1
ATOM 1729 O O . SER A 1 216 ? 6.413 -13.678 -0.405 1.00 98.88 216 SER A O 1
ATOM 1731 N N . TRP A 1 217 ? 6.672 -11.648 -1.359 1.00 98.88 217 TRP A N 1
ATOM 1732 C CA . TRP A 1 217 ? 6.294 -11.998 -2.727 1.00 98.88 217 TRP A CA 1
ATOM 1733 C C . TRP A 1 217 ? 7.474 -11.920 -3.703 1.00 98.88 217 TRP A C 1
ATOM 1735 O O . TRP A 1 217 ? 7.284 -11.833 -4.913 1.00 98.88 217 TRP A O 1
ATOM 1745 N N . GLN A 1 218 ? 8.707 -11.963 -3.187 1.00 98.81 218 GLN A N 1
ATOM 1746 C CA . GLN A 1 218 ? 9.894 -12.102 -4.025 1.00 98.81 218 GLN A CA 1
ATOM 1747 C C . GLN A 1 218 ? 9.848 -13.436 -4.781 1.00 98.81 218 GLN A C 1
ATOM 1749 O O . GLN A 1 218 ? 9.651 -14.492 -4.174 1.00 98.81 218 GLN A O 1
ATOM 1754 N N . ILE A 1 219 ? 10.098 -13.395 -6.088 1.00 98.69 219 ILE A N 1
ATOM 1755 C CA . ILE A 1 219 ? 9.994 -14.564 -6.966 1.00 98.69 219 ILE A CA 1
ATOM 1756 C C . ILE A 1 219 ? 11.017 -15.628 -6.582 1.00 98.69 219 ILE A C 1
ATOM 1758 O O . ILE A 1 219 ? 12.218 -15.361 -6.476 1.00 98.69 219 ILE A O 1
ATOM 1762 N N . GLN A 1 220 ? 10.520 -16.849 -6.405 1.00 98.56 220 GLN A N 1
ATOM 1763 C CA . GLN A 1 220 ? 11.308 -18.035 -6.085 1.00 98.56 220 GLN A CA 1
ATOM 1764 C C . GLN A 1 220 ? 11.516 -18.907 -7.335 1.00 98.56 220 GLN A C 1
ATOM 1766 O O . GLN A 1 220 ? 10.760 -18.789 -8.303 1.00 98.56 220 GLN A O 1
ATOM 1771 N N . PRO A 1 221 ? 12.522 -19.802 -7.342 1.00 97.31 221 PRO A N 1
ATOM 1772 C CA . PRO A 1 221 ? 12.652 -20.812 -8.388 1.00 97.31 221 PRO A CA 1
ATOM 1773 C C . PRO A 1 221 ? 11.358 -21.615 -8.565 1.00 97.31 221 PRO A C 1
ATOM 1775 O O . PRO A 1 221 ? 10.769 -22.066 -7.586 1.00 97.31 221 PRO A O 1
ATOM 1778 N N . GLY A 1 222 ? 10.931 -21.803 -9.816 1.00 95.44 222 GLY A N 1
ATOM 1779 C CA . GLY A 1 222 ? 9.700 -22.532 -10.135 1.00 95.44 222 GLY A CA 1
ATOM 1780 C C . GLY A 1 222 ? 8.405 -21.732 -9.954 1.00 95.44 222 GLY A C 1
ATOM 1781 O O . GLY A 1 222 ? 7.339 -22.342 -9.957 1.00 95.44 222 GLY A O 1
ATOM 1782 N N . ASP A 1 223 ? 8.472 -20.401 -9.805 1.00 98.44 223 ASP A N 1
ATOM 1783 C CA . ASP A 1 223 ? 7.276 -19.548 -9.806 1.00 98.44 223 ASP A CA 1
ATOM 1784 C C . ASP A 1 223 ? 6.393 -19.828 -11.031 1.00 98.44 223 ASP A C 1
ATOM 1786 O O . ASP A 1 223 ? 6.884 -19.949 -12.153 1.00 98.44 223 ASP A O 1
ATOM 1790 N N . SER A 1 224 ? 5.083 -19.936 -10.809 1.00 97.62 224 SER A N 1
ATOM 1791 C CA . SER A 1 224 ? 4.126 -20.365 -11.833 1.00 97.62 224 SER A CA 1
ATOM 1792 C C . SER A 1 224 ? 3.863 -19.318 -12.913 1.00 97.62 224 SER A C 1
ATOM 1794 O O . SER A 1 224 ? 3.376 -19.670 -13.984 1.00 97.62 224 SER A O 1
ATOM 1796 N N . VAL A 1 225 ? 4.148 -18.042 -12.639 1.00 97.56 225 VAL A N 1
ATOM 1797 C CA . VAL A 1 225 ? 3.876 -16.929 -13.557 1.00 97.56 225 VAL A CA 1
ATOM 1798 C C . VAL A 1 225 ? 5.148 -16.513 -14.285 1.00 97.56 225 VAL A C 1
ATOM 1800 O O . VAL A 1 225 ? 5.145 -16.326 -15.501 1.00 97.56 225 VAL A O 1
ATOM 1803 N N . ARG A 1 226 ? 6.249 -16.359 -13.546 1.00 96.44 226 ARG A N 1
ATOM 1804 C CA . ARG A 1 226 ? 7.496 -15.777 -14.051 1.00 96.44 226 ARG A CA 1
ATOM 1805 C C . ARG A 1 226 ? 8.738 -16.505 -13.529 1.00 96.44 226 ARG A C 1
ATOM 1807 O O . ARG A 1 226 ? 9.574 -15.903 -12.854 1.00 96.44 226 ARG A O 1
ATOM 1814 N N . PRO A 1 227 ? 8.932 -17.788 -13.877 1.00 96.00 227 PRO A N 1
ATOM 1815 C CA . PRO A 1 227 ? 10.092 -18.554 -13.418 1.00 96.00 227 PRO A CA 1
ATOM 1816 C C . PRO A 1 227 ? 11.432 -17.967 -13.899 1.00 96.00 227 PRO A C 1
ATOM 1818 O O . PRO A 1 227 ? 12.467 -18.238 -13.295 1.00 96.00 227 PRO A O 1
ATOM 1821 N N . GLN A 1 228 ? 11.434 -17.140 -14.953 1.00 93.00 228 GLN A N 1
ATOM 1822 C CA . GLN A 1 228 ? 12.615 -16.411 -15.435 1.00 93.00 228 GLN A CA 1
ATOM 1823 C C . GLN A 1 228 ? 13.056 -15.242 -14.534 1.00 93.00 228 GLN A C 1
ATOM 1825 O O . GLN A 1 228 ? 14.150 -14.709 -14.713 1.00 93.00 228 GLN A O 1
ATOM 1830 N N . ASP A 1 229 ? 12.216 -14.821 -13.587 1.00 96.38 229 ASP A N 1
ATOM 1831 C CA . ASP A 1 229 ? 12.409 -13.615 -12.778 1.00 96.38 229 ASP A CA 1
ATOM 1832 C C . ASP A 1 229 ? 12.820 -13.932 -11.327 1.00 96.38 229 ASP A C 1
ATOM 1834 O O . ASP A 1 229 ? 12.586 -13.127 -10.436 1.00 96.38 229 ASP A O 1
ATOM 1838 N N . VAL A 1 230 ? 13.453 -15.080 -11.041 1.00 97.56 230 VAL A N 1
ATOM 1839 C CA . VAL A 1 230 ? 13.917 -15.415 -9.674 1.00 97.56 230 VAL A CA 1
ATOM 1840 C C . VAL A 1 230 ? 14.686 -14.248 -9.051 1.00 97.56 230 VAL A C 1
ATOM 1842 O O . VAL A 1 230 ? 15.629 -13.737 -9.654 1.00 97.56 230 VAL A O 1
ATOM 1845 N N . GLY A 1 231 ? 14.297 -13.852 -7.838 1.00 96.38 231 GLY A N 1
ATOM 1846 C CA . GLY A 1 231 ? 14.860 -12.711 -7.118 1.00 96.38 231 GLY A CA 1
ATOM 1847 C C . GLY A 1 231 ? 14.146 -11.377 -7.357 1.00 96.38 231 GLY A C 1
ATOM 1848 O O . GLY A 1 231 ? 14.318 -10.474 -6.537 1.00 96.38 231 GLY A O 1
ATOM 1849 N N . PHE A 1 232 ? 13.315 -11.258 -8.398 1.00 98.00 232 PHE A N 1
ATOM 1850 C CA . PHE A 1 232 ? 12.455 -10.098 -8.647 1.00 98.00 232 PHE A CA 1
ATOM 1851 C C . PHE A 1 232 ? 11.544 -9.808 -7.458 1.00 98.00 232 PHE A C 1
ATOM 1853 O O . PHE A 1 232 ? 11.018 -10.718 -6.815 1.00 98.00 232 PHE A O 1
ATOM 1860 N N . VAL A 1 233 ? 11.333 -8.522 -7.207 1.00 98.75 233 VAL A N 1
ATOM 1861 C CA . VAL A 1 233 ? 10.417 -8.006 -6.194 1.00 98.75 233 VAL A CA 1
ATOM 1862 C C . VAL A 1 233 ? 9.301 -7.253 -6.930 1.00 98.75 233 VAL A C 1
ATOM 1864 O O . VAL A 1 233 ? 9.641 -6.354 -7.699 1.00 98.75 233 VAL A O 1
ATOM 1867 N N . PRO A 1 234 ? 8.013 -7.593 -6.728 1.00 98.88 234 PRO A N 1
ATOM 1868 C CA . PRO A 1 234 ? 6.898 -6.903 -7.376 1.00 98.88 234 PRO A CA 1
ATOM 1869 C C . PRO A 1 234 ? 6.885 -5.394 -7.119 1.00 98.88 234 PRO A C 1
ATOM 1871 O O . PRO A 1 234 ? 7.255 -4.937 -6.037 1.00 98.88 234 PRO A O 1
ATOM 1874 N N . ASP A 1 235 ? 6.408 -4.628 -8.100 1.00 98.75 235 ASP A N 1
ATOM 1875 C CA . ASP A 1 235 ? 6.215 -3.184 -7.970 1.00 98.75 235 ASP A CA 1
ATOM 1876 C C . ASP A 1 235 ? 5.125 -2.837 -6.959 1.00 98.75 235 ASP A C 1
ATOM 1878 O O . ASP A 1 235 ? 5.302 -1.930 -6.154 1.00 98.75 235 ASP A O 1
ATOM 1882 N N . LEU A 1 236 ? 4.006 -3.562 -6.996 1.00 98.88 236 LEU A N 1
ATOM 1883 C CA . LEU A 1 236 ? 2.854 -3.299 -6.142 1.00 98.88 236 LEU A CA 1
ATOM 1884 C C . LEU A 1 236 ? 2.265 -4.623 -5.663 1.00 98.88 236 LEU A C 1
ATOM 1886 O O . LEU A 1 236 ? 1.743 -5.401 -6.462 1.00 98.88 236 LEU A O 1
ATOM 1890 N N . ILE A 1 237 ? 2.312 -4.849 -4.350 1.00 98.94 237 ILE A N 1
ATOM 1891 C CA . ILE A 1 237 ? 1.567 -5.923 -3.678 1.00 98.94 237 ILE A CA 1
ATOM 1892 C C . ILE A 1 237 ? 0.387 -5.337 -2.903 1.00 98.94 237 ILE A C 1
ATOM 1894 O O . ILE A 1 237 ? 0.462 -4.214 -2.409 1.00 98.94 237 ILE A O 1
ATOM 1898 N N . ALA A 1 238 ? -0.709 -6.082 -2.792 1.00 98.88 238 ALA A N 1
ATOM 1899 C CA . ALA A 1 238 ? -1.932 -5.619 -2.137 1.00 98.88 238 ALA A CA 1
ATOM 1900 C C . ALA A 1 238 ? -2.753 -6.794 -1.584 1.00 98.88 238 ALA A C 1
ATOM 1902 O O . ALA A 1 238 ? -2.387 -7.956 -1.747 1.00 98.88 238 ALA A O 1
ATOM 1903 N N . TRP A 1 239 ? -3.897 -6.503 -0.959 1.00 98.81 239 TRP A N 1
ATOM 1904 C CA . TRP A 1 239 ? -4.824 -7.512 -0.438 1.00 98.81 239 TRP A CA 1
ATOM 1905 C C . TRP A 1 239 ? -5.177 -8.599 -1.459 1.00 98.81 239 TRP A C 1
ATOM 1907 O O . TRP A 1 239 ? -5.145 -9.784 -1.131 1.00 98.81 239 TRP A O 1
ATOM 1917 N N . ASN A 1 240 ? -5.553 -8.203 -2.676 1.00 98.88 240 ASN A N 1
ATOM 1918 C CA . ASN A 1 240 ? -6.021 -9.113 -3.717 1.00 98.88 240 ASN A CA 1
ATOM 1919 C C . ASN A 1 240 ? -4.893 -9.352 -4.722 1.00 98.88 240 ASN A C 1
ATOM 1921 O O . ASN A 1 240 ? -4.317 -8.396 -5.243 1.00 98.88 240 ASN A O 1
ATOM 1925 N N . LEU A 1 241 ? -4.604 -10.624 -4.988 1.00 98.88 241 LEU A N 1
ATOM 1926 C CA . LEU A 1 241 ? -3.676 -11.048 -6.035 1.00 98.88 241 LEU A CA 1
ATOM 1927 C C . LEU A 1 241 ? -4.202 -10.672 -7.423 1.00 98.88 241 LEU A C 1
ATOM 1929 O O . LEU A 1 241 ? -5.410 -10.506 -7.602 1.00 98.88 241 LEU A O 1
ATOM 1933 N N . SER A 1 242 ? -3.307 -10.592 -8.408 1.00 98.75 242 SER A N 1
ATOM 1934 C CA . SER A 1 242 ? -3.709 -10.474 -9.811 1.00 98.75 242 SER A CA 1
ATOM 1935 C C . SER A 1 242 ? -4.420 -11.750 -10.303 1.00 98.75 242 SER A C 1
ATOM 1937 O O . SER A 1 242 ? -4.271 -12.817 -9.688 1.00 98.75 242 SER A O 1
ATOM 1939 N N . PRO A 1 243 ? -5.148 -11.693 -11.434 1.00 98.62 243 PRO A N 1
ATOM 1940 C CA . PRO A 1 243 ? -5.744 -12.878 -12.056 1.00 98.62 243 PRO A CA 1
ATOM 1941 C C . PRO A 1 243 ? -4.744 -13.998 -12.369 1.00 98.62 243 PRO A C 1
ATOM 1943 O O . PRO A 1 243 ? -5.058 -15.170 -12.182 1.00 98.62 243 PRO A O 1
ATOM 1946 N N . GLU A 1 244 ? -3.511 -13.663 -12.760 1.00 98.31 244 GLU A N 1
ATOM 1947 C CA . GLU A 1 244 ? -2.435 -14.632 -13.050 1.00 98.31 244 GLU A CA 1
ATOM 1948 C C . GLU A 1 244 ? -2.040 -15.445 -11.815 1.00 98.31 244 GLU A C 1
ATOM 1950 O O . GLU A 1 244 ? -1.518 -16.552 -11.929 1.00 98.31 244 GLU A O 1
ATOM 1955 N N . ARG A 1 245 ? -2.289 -14.890 -10.626 1.00 98.56 245 ARG A N 1
ATOM 1956 C CA . ARG A 1 245 ? -2.050 -15.533 -9.333 1.00 98.56 245 ARG A CA 1
ATOM 1957 C C . ARG A 1 245 ? -3.345 -16.002 -8.662 1.00 98.56 245 ARG A C 1
ATOM 1959 O O . ARG A 1 245 ? -3.330 -16.325 -7.477 1.00 98.56 245 ARG A O 1
ATOM 1966 N N . GLY A 1 246 ? -4.453 -16.065 -9.405 1.00 98.44 246 GLY A N 1
ATOM 1967 C CA . GLY A 1 246 ? -5.736 -16.607 -8.947 1.00 98.44 246 GLY A CA 1
ATOM 1968 C C . GLY A 1 246 ? -6.605 -15.644 -8.132 1.00 98.44 246 GLY A C 1
ATOM 1969 O O . GLY A 1 246 ? -7.554 -16.092 -7.490 1.00 98.44 246 GLY A O 1
ATOM 1970 N N . GLY A 1 247 ? -6.290 -14.346 -8.121 1.00 98.56 247 GLY A N 1
ATOM 1971 C CA . GLY A 1 247 ? -7.126 -13.317 -7.500 1.00 98.56 247 GLY A CA 1
ATOM 1972 C C . GLY A 1 247 ? -7.955 -12.515 -8.507 1.00 98.56 247 GLY A C 1
ATOM 1973 O O . GLY A 1 247 ? -8.065 -12.862 -9.679 1.00 98.56 247 GLY A O 1
ATOM 1974 N N . ASP A 1 248 ? -8.537 -11.415 -8.037 1.00 98.62 248 ASP A N 1
ATOM 1975 C CA . ASP A 1 248 ? -9.331 -10.465 -8.827 1.00 98.62 248 ASP A CA 1
ATOM 1976 C C . ASP A 1 248 ? -8.845 -9.009 -8.663 1.00 98.62 248 ASP A C 1
ATOM 1978 O O . ASP A 1 248 ? -9.554 -8.054 -8.982 1.00 98.62 248 ASP A O 1
ATOM 1982 N N . GLY A 1 249 ? -7.630 -8.822 -8.143 1.00 98.44 249 GLY A N 1
ATOM 1983 C CA . GLY A 1 249 ? -7.030 -7.514 -7.917 1.00 98.44 249 GLY A CA 1
ATOM 1984 C C . GLY A 1 249 ? -6.535 -6.869 -9.211 1.00 98.44 249 GLY A C 1
ATOM 1985 O O . GLY A 1 249 ? -5.785 -7.479 -9.968 1.00 98.44 249 GLY A O 1
ATOM 1986 N N . GLY A 1 250 ? -6.903 -5.604 -9.431 1.00 98.06 250 GLY A N 1
ATOM 1987 C CA . GLY A 1 250 ? -6.409 -4.806 -10.562 1.00 98.06 250 GLY A CA 1
ATOM 1988 C C . GLY A 1 250 ? -5.105 -4.051 -10.290 1.00 98.06 250 GLY A C 1
ATOM 1989 O O . GLY A 1 250 ? -4.412 -3.688 -11.233 1.00 98.06 250 GLY A O 1
ATOM 1990 N N . ASN A 1 251 ? -4.759 -3.824 -9.017 1.00 98.50 251 ASN A N 1
ATOM 1991 C CA . ASN A 1 251 ? -3.573 -3.042 -8.646 1.00 98.50 251 ASN A CA 1
ATOM 1992 C C . ASN A 1 251 ? -2.289 -3.879 -8.587 1.00 98.50 251 ASN A C 1
ATOM 1994 O O . ASN A 1 251 ? -1.212 -3.338 -8.805 1.00 98.50 251 ASN A O 1
ATOM 1998 N N . TRP A 1 252 ? -2.378 -5.180 -8.280 1.00 98.81 252 TRP A N 1
ATOM 1999 C CA . TRP A 1 252 ? -1.198 -6.042 -8.151 1.00 98.81 252 TRP A CA 1
ATOM 2000 C C . TRP A 1 252 ? -0.333 -5.969 -9.414 1.00 98.81 252 TRP A C 1
ATOM 2002 O O . TRP A 1 252 ? -0.802 -6.323 -10.496 1.00 98.81 252 TRP A O 1
ATOM 2012 N N . ASN A 1 253 ? 0.918 -5.519 -9.280 1.00 98.75 253 ASN A N 1
ATOM 2013 C CA . ASN A 1 253 ? 1.762 -5.196 -10.426 1.00 98.75 253 ASN A CA 1
ATOM 2014 C C . ASN A 1 253 ? 3.121 -5.900 -10.379 1.00 98.75 253 ASN A C 1
ATOM 2016 O O . ASN A 1 253 ? 3.927 -5.695 -9.471 1.00 98.75 253 ASN A O 1
ATOM 2020 N N . GLU A 1 254 ? 3.397 -6.670 -11.431 1.00 98.69 254 GLU A N 1
ATOM 2021 C CA . GLU A 1 254 ? 4.675 -7.349 -11.667 1.00 98.69 254 GLU A CA 1
ATOM 2022 C C . GLU A 1 254 ? 5.283 -7.006 -13.034 1.00 98.69 254 GLU A C 1
ATOM 2024 O O . GLU A 1 254 ? 6.232 -7.645 -13.489 1.00 98.69 254 GLU A O 1
ATOM 2029 N N . ARG A 1 255 ? 4.758 -5.973 -13.699 1.00 98.06 255 ARG A N 1
ATOM 2030 C CA . ARG A 1 255 ? 5.251 -5.467 -14.990 1.00 98.06 255 ARG A CA 1
ATOM 2031 C C . ARG A 1 255 ? 6.650 -4.856 -14.887 1.00 98.06 255 ARG A C 1
ATOM 2033 O O . ARG A 1 255 ? 7.395 -4.807 -15.861 1.00 98.06 255 ARG A O 1
ATOM 2040 N N . ASN A 1 256 ? 7.022 -4.413 -13.700 1.00 97.00 256 ASN A N 1
ATOM 2041 C CA . ASN A 1 256 ? 8.281 -3.765 -13.365 1.00 97.00 256 ASN A CA 1
ATOM 2042 C C . ASN A 1 256 ? 8.547 -3.958 -11.871 1.00 97.00 256 ASN A C 1
ATOM 2044 O O . ASN A 1 256 ? 7.694 -4.474 -11.154 1.00 97.00 256 ASN A O 1
ATOM 2048 N N . THR A 1 257 ? 9.715 -3.524 -11.406 1.00 97.25 257 THR A N 1
ATOM 2049 C CA . THR A 1 257 ? 9.970 -3.287 -9.978 1.00 97.25 257 THR A CA 1
ATOM 2050 C C . THR A 1 257 ? 10.105 -1.778 -9.718 1.00 97.25 257 THR A C 1
ATOM 2052 O O . THR A 1 257 ? 9.461 -0.974 -10.393 1.00 97.25 257 THR A O 1
ATOM 2055 N N . LYS A 1 258 ? 10.938 -1.376 -8.75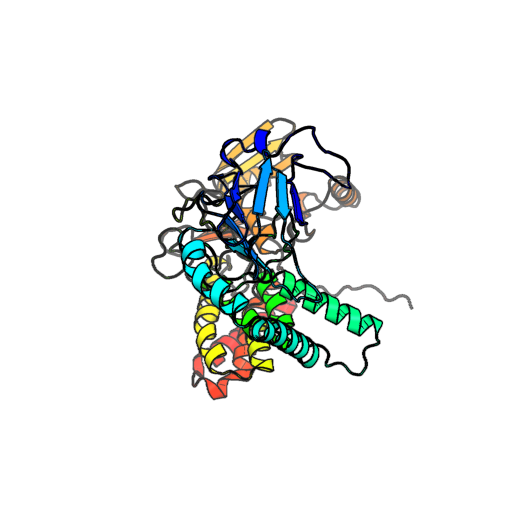6 1.00 94.81 258 LYS A N 1
ATOM 2056 C CA . LYS A 1 258 ? 11.352 -0.011 -8.434 1.00 94.81 258 LYS A CA 1
ATOM 2057 C C . LYS A 1 258 ? 12.850 0.037 -8.100 1.00 94.81 258 LYS A C 1
ATOM 2059 O O . LYS A 1 258 ? 13.446 -1.005 -7.799 1.00 94.81 258 LYS A O 1
ATOM 2064 N N . PRO A 1 259 ? 13.478 1.228 -8.059 1.00 90.56 259 PRO A N 1
ATOM 2065 C CA . PRO A 1 259 ? 14.906 1.354 -7.790 1.00 90.56 259 PRO A CA 1
ATOM 2066 C C . PRO A 1 259 ? 15.269 0.774 -6.420 1.00 90.56 259 PRO A C 1
ATOM 2068 O O . PRO A 1 259 ? 14.589 1.008 -5.415 1.00 90.56 259 PRO A O 1
ATOM 2071 N N . SER A 1 260 ? 16.348 -0.009 -6.369 1.00 90.31 260 SER A N 1
ATOM 2072 C CA . SER A 1 260 ? 16.691 -0.756 -5.158 1.00 90.31 260 SER A CA 1
ATOM 2073 C C . SER A 1 260 ? 17.513 0.076 -4.176 1.00 90.31 260 SER A C 1
ATOM 2075 O O . SER A 1 260 ? 18.717 0.269 -4.344 1.00 90.31 260 SER A O 1
ATOM 2077 N N . LEU A 1 261 ? 16.858 0.501 -3.095 1.00 90.31 261 LEU A N 1
ATOM 2078 C CA . LEU A 1 261 ? 17.489 0.970 -1.855 1.00 90.31 261 LEU A CA 1
ATOM 2079 C C . LEU A 1 261 ? 17.298 -0.045 -0.713 1.00 90.31 261 LEU A C 1
ATOM 2081 O O . LEU A 1 261 ? 17.450 0.293 0.460 1.00 90.31 261 LEU A O 1
ATOM 2085 N N . ALA A 1 262 ? 16.980 -1.300 -1.044 1.00 90.44 262 ALA A N 1
ATOM 2086 C CA . ALA A 1 262 ? 16.639 -2.334 -0.070 1.00 90.44 262 ALA A CA 1
ATOM 2087 C C . ALA A 1 262 ? 17.764 -2.568 0.948 1.00 90.44 262 ALA A C 1
ATOM 2089 O O . ALA A 1 262 ? 17.538 -2.537 2.153 1.00 90.44 262 ALA A O 1
ATOM 2090 N N . ALA A 1 263 ? 18.998 -2.731 0.464 1.00 87.44 263 ALA A N 1
ATOM 2091 C CA . ALA A 1 263 ? 20.164 -2.945 1.314 1.00 87.44 263 ALA A CA 1
ATOM 2092 C C . ALA A 1 263 ? 20.463 -1.740 2.229 1.00 87.44 263 ALA A C 1
ATOM 2094 O O . ALA A 1 263 ? 20.837 -1.921 3.386 1.00 87.44 263 ALA A O 1
ATOM 2095 N N . TRP A 1 264 ? 20.254 -0.517 1.735 1.00 88.12 264 TRP A N 1
ATOM 2096 C CA . TRP A 1 264 ? 20.380 0.706 2.532 1.00 88.12 264 TRP A CA 1
ATOM 2097 C C . TRP A 1 264 ? 19.345 0.747 3.666 1.00 88.12 264 TRP A C 1
ATOM 2099 O O . TRP A 1 264 ? 19.709 0.967 4.817 1.00 88.12 264 TRP A O 1
ATOM 2109 N N . SER A 1 265 ? 18.085 0.436 3.362 1.00 94.62 265 SER A N 1
ATOM 2110 C CA . SER A 1 265 ? 16.997 0.406 4.344 1.00 94.62 265 SER A CA 1
ATOM 2111 C C . SER A 1 265 ? 17.181 -0.693 5.401 1.00 94.62 265 SER A C 1
ATOM 2113 O O . SER A 1 265 ? 17.113 -0.429 6.601 1.00 94.62 265 SER A O 1
ATOM 2115 N N . VAL A 1 266 ? 17.521 -1.917 4.973 1.00 94.38 266 VAL A N 1
ATOM 2116 C CA . VAL A 1 266 ? 17.836 -3.049 5.866 1.00 94.38 266 VAL A CA 1
ATOM 2117 C C . VAL A 1 266 ? 18.988 -2.705 6.811 1.00 94.38 266 VAL A C 1
ATOM 2119 O O . VAL A 1 266 ? 18.933 -3.047 7.995 1.00 94.38 266 VAL A O 1
ATOM 2122 N N . MET A 1 267 ? 20.022 -2.030 6.298 1.00 89.50 267 MET A N 1
ATOM 2123 C CA . MET A 1 267 ? 21.174 -1.622 7.095 1.00 89.50 267 MET A CA 1
ATOM 2124 C C . MET A 1 267 ? 20.814 -0.561 8.133 1.00 89.50 267 MET A C 1
ATOM 2126 O O . MET A 1 267 ? 21.346 -0.620 9.233 1.00 89.50 267 MET A O 1
ATOM 2130 N N . GLU A 1 268 ? 19.912 0.375 7.843 1.00 94.56 268 GLU A N 1
ATOM 2131 C CA . GLU A 1 268 ? 19.534 1.383 8.842 1.00 94.56 268 GLU A CA 1
ATOM 2132 C C . GLU A 1 268 ? 18.771 0.782 10.018 1.00 94.56 268 GLU A C 1
ATOM 2134 O O . GLU A 1 268 ? 19.072 1.070 11.175 1.00 94.56 268 GLU A O 1
ATOM 2139 N N . VAL A 1 269 ? 17.870 -0.161 9.739 1.00 96.88 269 VAL A N 1
ATOM 2140 C CA . VAL A 1 269 ? 17.226 -0.953 10.793 1.00 96.88 269 VAL A CA 1
ATOM 2141 C C . VAL A 1 269 ? 18.273 -1.673 11.647 1.00 96.88 269 VAL A C 1
ATOM 2143 O O . VAL A 1 269 ? 18.169 -1.686 12.876 1.00 96.88 269 VAL A O 1
ATOM 2146 N N . TYR A 1 270 ? 19.312 -2.245 11.031 1.00 94.31 270 TYR A N 1
ATOM 2147 C CA . TYR A 1 270 ? 20.427 -2.825 11.780 1.00 94.31 270 TYR A CA 1
ATOM 2148 C C . TYR A 1 270 ? 21.219 -1.774 12.569 1.00 94.31 270 TYR A C 1
ATOM 2150 O O . TYR A 1 270 ? 21.551 -2.028 13.720 1.00 94.31 270 TYR A O 1
ATOM 2158 N N . ASN A 1 271 ? 21.499 -0.597 12.006 1.00 92.12 271 ASN A N 1
ATOM 2159 C CA . ASN A 1 271 ? 22.235 0.465 12.696 1.00 92.12 271 ASN A CA 1
ATOM 2160 C C . ASN A 1 271 ? 21.531 0.869 14.000 1.00 92.12 271 ASN A C 1
ATOM 2162 O O . ASN A 1 271 ? 22.201 1.049 15.016 1.00 92.12 271 ASN A O 1
ATOM 2166 N N . VAL A 1 272 ? 20.197 0.941 13.999 1.00 96.69 272 VAL A N 1
ATOM 2167 C CA . VAL A 1 272 ? 19.422 1.288 15.198 1.00 96.69 272 VAL A CA 1
ATOM 2168 C C . VAL A 1 272 ? 19.268 0.105 16.161 1.00 96.69 272 VAL A C 1
ATOM 2170 O O . VAL A 1 272 ? 19.395 0.276 17.370 1.00 96.69 272 VAL A O 1
ATOM 2173 N N . THR A 1 273 ? 18.997 -1.101 15.654 1.00 96.69 273 THR A N 1
ATOM 2174 C CA . THR A 1 273 ? 18.652 -2.258 16.509 1.00 96.69 273 THR A CA 1
ATOM 2175 C C . THR A 1 273 ? 19.841 -3.128 16.914 1.00 96.69 273 THR A C 1
ATOM 2177 O O . THR A 1 273 ? 19.733 -3.896 17.865 1.00 96.69 273 THR A O 1
ATOM 2180 N N . GLN A 1 274 ? 20.955 -3.049 16.180 1.00 94.00 274 GLN A N 1
ATOM 2181 C CA . GLN A 1 274 ? 22.129 -3.929 16.273 1.00 94.00 274 GLN A CA 1
ATOM 2182 C C . GLN A 1 274 ? 21.796 -5.435 16.177 1.00 94.00 274 GLN A C 1
ATOM 2184 O O . GLN A 1 274 ? 22.578 -6.296 16.587 1.00 94.00 274 GLN A O 1
ATOM 2189 N N . ASP A 1 275 ? 20.638 -5.771 15.603 1.00 94.00 275 ASP A N 1
ATOM 2190 C CA . ASP A 1 275 ? 20.114 -7.131 15.515 1.00 94.00 275 ASP A CA 1
ATOM 2191 C C . ASP A 1 275 ? 20.758 -7.908 14.355 1.00 94.00 275 ASP A C 1
ATOM 2193 O O . ASP A 1 275 ? 20.426 -7.740 13.181 1.00 94.00 275 ASP A O 1
ATOM 2197 N N . LYS A 1 276 ? 21.693 -8.800 14.681 1.00 88.75 276 LYS A N 1
ATOM 2198 C CA . LYS A 1 276 ? 22.376 -9.639 13.686 1.00 88.75 276 LYS A CA 1
ATOM 2199 C C . LYS A 1 276 ? 21.457 -10.681 13.040 1.00 88.75 276 LYS A C 1
ATOM 2201 O O . LYS A 1 276 ? 21.720 -11.071 11.902 1.00 88.75 276 LYS A O 1
ATOM 2206 N N . ALA A 1 277 ? 20.405 -11.128 13.730 1.00 94.44 277 ALA A N 1
ATOM 2207 C CA . ALA A 1 277 ? 19.459 -12.093 13.176 1.00 94.44 277 ALA A CA 1
ATOM 2208 C C . ALA A 1 277 ? 18.638 -11.457 12.047 1.00 94.44 277 ALA A C 1
ATOM 2210 O O . ALA A 1 277 ? 18.431 -12.093 11.017 1.00 94.44 277 ALA A O 1
ATOM 2211 N N . TRP A 1 278 ? 18.284 -10.175 12.184 1.00 95.50 278 TRP A N 1
ATOM 2212 C CA . TRP A 1 278 ? 17.665 -9.389 11.112 1.00 95.50 278 TRP A CA 1
ATOM 2213 C C . TRP A 1 278 ? 18.513 -9.355 9.833 1.00 95.50 278 TRP A C 1
ATOM 2215 O O . TRP A 1 278 ? 18.007 -9.585 8.734 1.00 95.50 278 TRP A O 1
ATOM 2225 N N . LEU A 1 279 ? 19.823 -9.115 9.952 1.00 88.25 279 LEU A N 1
ATOM 2226 C CA . LEU A 1 279 ? 20.703 -9.152 8.781 1.00 88.25 279 LEU A CA 1
ATOM 2227 C C . LEU A 1 279 ? 20.790 -10.555 8.179 1.00 88.25 279 LEU A C 1
ATOM 2229 O O . LEU A 1 279 ? 20.726 -10.681 6.960 1.00 88.25 279 LEU A O 1
ATOM 2233 N N . ALA A 1 280 ? 20.903 -11.599 9.004 1.00 87.25 280 ALA A N 1
ATOM 2234 C CA . ALA A 1 280 ? 20.926 -12.982 8.528 1.00 87.25 280 ALA A CA 1
ATOM 2235 C C . ALA A 1 280 ? 19.632 -13.368 7.784 1.00 87.25 280 ALA A C 1
ATOM 2237 O O . ALA A 1 280 ? 19.698 -14.052 6.764 1.00 87.25 280 ALA A O 1
ATOM 2238 N N . GLU A 1 281 ? 18.479 -12.884 8.252 1.00 96.19 281 GLU A N 1
ATOM 2239 C CA . GLU A 1 281 ? 17.172 -13.069 7.615 1.00 96.19 281 GLU A CA 1
ATOM 2240 C C . GLU A 1 281 ? 17.107 -12.397 6.233 1.00 96.19 281 GLU A C 1
ATOM 2242 O O . GLU A 1 281 ? 16.691 -13.009 5.245 1.00 96.19 281 GLU A O 1
ATOM 2247 N N . MET A 1 282 ? 17.525 -11.130 6.150 1.00 94.69 282 MET A N 1
ATOM 2248 C CA . MET A 1 282 ? 17.334 -10.317 4.945 1.00 94.69 282 MET A CA 1
ATOM 2249 C C . MET A 1 282 ? 18.413 -10.512 3.889 1.00 94.69 282 MET A C 1
ATOM 2251 O O . MET A 1 282 ? 18.162 -10.346 2.695 1.00 94.69 282 MET A O 1
ATOM 2255 N N . TYR A 1 283 ? 19.617 -10.873 4.307 1.00 86.12 283 TYR A N 1
ATOM 2256 C CA . TYR A 1 283 ? 20.767 -11.017 3.435 1.00 86.12 283 TYR A CA 1
ATOM 2257 C C . TYR A 1 283 ? 20.538 -11.925 2.201 1.00 86.12 283 TYR A C 1
ATOM 2259 O O . TYR A 1 283 ? 20.790 -11.448 1.091 1.00 86.12 283 TYR A O 1
ATOM 2267 N N . PRO A 1 284 ? 20.016 -13.168 2.305 1.00 91.81 284 PRO A N 1
ATOM 2268 C CA . PRO A 1 284 ? 19.785 -13.998 1.116 1.00 91.81 284 PRO A CA 1
ATOM 2269 C C . PRO A 1 284 ? 18.757 -13.388 0.148 1.00 91.81 284 PRO A C 1
ATOM 2271 O O . PRO A 1 284 ? 18.898 -13.525 -1.067 1.00 91.81 284 PRO A O 1
ATOM 2274 N N . LYS A 1 285 ? 17.762 -12.653 0.662 1.00 96.06 285 LYS A N 1
ATOM 2275 C CA . LYS A 1 285 ? 16.744 -11.959 -0.147 1.00 96.06 285 LYS A CA 1
ATOM 2276 C C . LYS A 1 285 ? 17.356 -10.805 -0.944 1.00 96.06 285 LYS A C 1
ATOM 2278 O O . LYS A 1 285 ? 17.063 -10.640 -2.129 1.00 96.06 285 LYS A O 1
ATOM 2283 N N . LEU A 1 286 ? 18.252 -10.044 -0.310 1.00 90.56 286 LEU A N 1
ATOM 2284 C CA . LEU A 1 286 ? 19.005 -8.963 -0.950 1.00 90.56 286 LEU A CA 1
ATOM 2285 C C . LEU A 1 286 ? 19.929 -9.483 -2.057 1.00 90.56 286 LEU A C 1
ATOM 2287 O O . LEU A 1 286 ? 19.978 -8.883 -3.129 1.00 90.56 286 LEU A O 1
ATOM 2291 N N . VAL A 1 287 ? 20.625 -10.599 -1.814 1.00 86.31 287 VAL A N 1
ATOM 2292 C CA . VAL A 1 287 ? 21.490 -11.247 -2.816 1.00 86.31 287 VAL A CA 1
ATOM 2293 C C . VAL A 1 287 ? 20.673 -11.692 -4.027 1.00 86.31 287 VAL A C 1
ATOM 2295 O O . VAL A 1 287 ? 21.009 -11.328 -5.151 1.00 86.31 287 VAL A O 1
ATOM 2298 N N . ALA A 1 288 ? 19.556 -12.393 -3.811 1.00 92.12 288 ALA A N 1
ATOM 2299 C CA . ALA A 1 288 ? 18.695 -12.832 -4.906 1.00 92.12 288 ALA A CA 1
ATOM 2300 C C . ALA A 1 288 ? 18.182 -11.652 -5.750 1.00 92.12 288 ALA A C 1
ATOM 2302 O O . ALA A 1 288 ? 18.174 -11.736 -6.979 1.00 92.12 288 ALA A O 1
ATOM 2303 N N . TYR A 1 289 ? 17.807 -10.540 -5.105 1.00 93.56 289 TYR A N 1
ATOM 2304 C CA . TYR A 1 289 ? 17.330 -9.354 -5.814 1.00 93.56 289 TYR A CA 1
ATOM 2305 C C . TYR A 1 289 ? 18.434 -8.670 -6.625 1.00 93.56 289 TYR A C 1
ATOM 2307 O O . TYR A 1 289 ? 18.208 -8.266 -7.760 1.00 93.56 289 TYR A O 1
ATOM 2315 N N . HIS A 1 290 ? 19.649 -8.592 -6.087 1.00 87.19 290 HIS A N 1
ATOM 2316 C CA . HIS A 1 290 ? 20.811 -8.102 -6.828 1.00 87.19 290 HIS A CA 1
ATOM 2317 C C . HIS A 1 290 ? 21.145 -8.949 -8.044 1.00 87.19 290 HIS A C 1
ATOM 2319 O O . HIS A 1 290 ? 21.341 -8.411 -9.132 1.00 87.19 290 HIS A O 1
ATOM 2325 N N . ASP A 1 291 ? 21.175 -10.267 -7.875 1.00 87.00 291 ASP A N 1
ATOM 2326 C CA . ASP A 1 291 ? 21.511 -11.150 -8.979 1.00 87.00 291 ASP A CA 1
ATOM 2327 C C . ASP A 1 291 ? 20.433 -11.100 -10.074 1.00 87.00 291 ASP A C 1
ATOM 2329 O O . ASP A 1 291 ? 20.754 -11.272 -11.246 1.00 87.00 291 ASP A O 1
ATOM 2333 N N . TRP A 1 292 ? 19.169 -10.825 -9.720 1.00 91.44 292 TRP A N 1
ATOM 2334 C CA . TRP A 1 292 ? 18.109 -10.570 -10.699 1.00 91.44 292 TRP A CA 1
ATOM 2335 C C . TRP A 1 292 ? 18.391 -9.329 -11.552 1.00 91.44 292 TRP A C 1
ATOM 2337 O O . TRP A 1 292 ? 18.272 -9.414 -12.771 1.00 91.44 292 TRP A O 1
ATOM 2347 N N . TRP A 1 293 ? 18.828 -8.209 -10.960 1.00 88.62 293 TRP A N 1
ATOM 2348 C CA . TRP A 1 293 ? 19.182 -7.008 -11.734 1.00 88.62 293 TRP A CA 1
ATOM 2349 C C . TRP A 1 293 ? 20.273 -7.311 -12.766 1.00 88.62 293 TRP A C 1
ATOM 2351 O O . TRP A 1 293 ? 20.115 -6.999 -13.941 1.00 88.62 293 TRP A O 1
ATOM 2361 N N . LEU A 1 294 ? 21.343 -7.999 -12.364 1.00 84.94 294 LEU A N 1
ATOM 2362 C CA . LEU A 1 294 ? 22.442 -8.327 -13.281 1.00 84.94 294 LEU A CA 1
ATOM 2363 C C . LEU A 1 294 ? 22.057 -9.338 -14.371 1.00 84.94 294 LEU A C 1
ATOM 2365 O O . LEU A 1 294 ? 22.707 -9.395 -15.408 1.00 84.94 294 LEU A O 1
ATOM 2369 N N . ARG A 1 295 ? 21.026 -10.160 -14.155 1.00 86.94 295 ARG A N 1
ATOM 2370 C CA . ARG A 1 295 ? 20.542 -11.107 -15.172 1.00 86.94 295 ARG A CA 1
ATOM 2371 C C . ARG A 1 295 ? 19.508 -10.500 -16.114 1.00 86.94 295 ARG A C 1
ATOM 2373 O O . ARG A 1 295 ? 19.517 -10.799 -17.304 1.00 86.94 295 ARG A O 1
ATOM 2380 N N . ASN A 1 296 ? 18.576 -9.717 -15.576 1.00 86.69 296 ASN A N 1
ATOM 2381 C CA . ASN A 1 296 ? 17.339 -9.341 -16.265 1.00 86.69 296 ASN A CA 1
ATOM 2382 C C . ASN A 1 296 ? 17.302 -7.852 -16.637 1.00 86.69 296 ASN A C 1
ATOM 2384 O O . ASN A 1 296 ? 16.375 -7.423 -17.332 1.00 86.69 296 ASN A O 1
ATOM 2388 N N . ARG A 1 297 ? 18.288 -7.067 -16.192 1.00 88.50 297 ARG A N 1
ATOM 2389 C CA . ARG A 1 297 ? 18.369 -5.612 -16.358 1.00 88.50 297 ARG A CA 1
ATOM 2390 C C . ARG A 1 297 ? 19.761 -5.132 -16.767 1.00 88.50 297 ARG A C 1
ATOM 2392 O O . ARG A 1 297 ? 20.103 -4.024 -16.415 1.00 88.50 297 ARG A O 1
ATOM 2399 N N . ASP A 1 298 ? 20.548 -5.946 -17.465 1.00 85.81 298 ASP A N 1
ATOM 2400 C CA . ASP A 1 298 ? 21.878 -5.571 -17.978 1.00 85.81 298 ASP A CA 1
ATOM 2401 C C . ASP A 1 298 ? 21.998 -6.029 -19.439 1.00 85.81 298 ASP A C 1
ATOM 2403 O O . ASP A 1 298 ? 22.445 -7.141 -19.726 1.00 85.81 298 ASP A O 1
ATOM 2407 N N . HIS A 1 299 ? 21.489 -5.215 -20.368 1.00 83.56 299 HIS A N 1
ATOM 2408 C CA . HIS A 1 299 ? 21.331 -5.608 -21.773 1.00 83.56 299 HIS A CA 1
ATOM 2409 C C . HIS A 1 299 ? 22.642 -6.032 -22.427 1.00 83.56 299 HIS A C 1
ATOM 2411 O O . HIS A 1 299 ? 22.707 -7.008 -23.177 1.00 83.56 299 HIS A O 1
ATOM 2417 N N . ASN A 1 300 ? 23.677 -5.229 -22.193 1.00 82.56 300 ASN A N 1
ATOM 2418 C CA . ASN A 1 300 ? 24.969 -5.355 -22.852 1.00 82.56 300 ASN A CA 1
ATOM 2419 C C . ASN A 1 300 ? 25.966 -6.180 -22.020 1.00 82.56 300 ASN A C 1
ATOM 2421 O O . ASN A 1 300 ? 27.090 -6.397 -22.476 1.00 82.56 300 ASN A O 1
ATOM 2425 N N . GLY A 1 301 ? 25.560 -6.654 -20.837 1.00 82.12 301 GLY A N 1
ATOM 2426 C CA . GLY A 1 301 ? 26.357 -7.511 -19.967 1.00 82.12 301 GLY A CA 1
ATOM 2427 C C . GLY A 1 301 ? 27.583 -6.814 -19.381 1.00 82.12 301 GLY A C 1
ATOM 2428 O O . GLY A 1 301 ? 28.586 -7.476 -19.106 1.00 82.12 301 GLY A O 1
ATOM 2429 N N . ASN A 1 302 ? 27.555 -5.486 -19.245 1.00 77.56 302 ASN A N 1
ATOM 2430 C CA . ASN A 1 302 ? 28.697 -4.711 -18.759 1.00 77.56 302 ASN A CA 1
ATOM 2431 C C . ASN A 1 302 ? 28.726 -4.572 -17.222 1.00 77.56 302 ASN A C 1
ATOM 2433 O O . ASN A 1 302 ? 29.657 -3.969 -16.679 1.00 77.56 302 ASN A O 1
ATOM 2437 N N . GLY A 1 303 ? 27.735 -5.126 -16.517 1.00 76.69 303 GLY A N 1
ATOM 2438 C CA . GLY A 1 303 ? 27.579 -5.037 -15.068 1.00 76.69 303 GLY A CA 1
ATOM 2439 C C . GLY A 1 303 ? 26.924 -3.742 -14.578 1.00 76.69 303 GLY A C 1
ATOM 2440 O O . GLY A 1 303 ? 27.002 -3.444 -13.382 1.00 76.69 303 GLY A O 1
ATOM 2441 N N . VAL A 1 304 ? 26.309 -2.956 -15.467 1.00 77.38 304 VAL A N 1
ATOM 2442 C CA . VAL A 1 304 ? 25.626 -1.691 -15.164 1.00 77.38 304 VAL A CA 1
ATOM 2443 C C . VAL A 1 304 ? 24.172 -1.804 -15.575 1.00 77.38 304 VAL A C 1
ATOM 2445 O O . VAL A 1 304 ? 23.881 -1.785 -16.766 1.00 77.38 304 VAL A O 1
ATOM 2448 N N . PRO A 1 305 ? 23.241 -1.877 -14.615 1.00 80.81 305 PRO A N 1
ATOM 2449 C CA . PRO A 1 305 ? 21.880 -2.177 -14.982 1.00 80.81 305 PRO A CA 1
ATOM 2450 C C . PRO A 1 305 ? 21.147 -0.969 -15.571 1.00 80.81 305 PRO A C 1
ATOM 2452 O O . PRO A 1 305 ? 21.395 0.183 -15.197 1.00 80.81 305 PRO A O 1
ATOM 2455 N N . GLU A 1 306 ? 20.177 -1.256 -16.429 1.00 81.44 306 GLU A N 1
ATOM 2456 C CA . GLU A 1 306 ? 19.200 -0.320 -16.965 1.00 81.44 306 GLU A CA 1
ATOM 2457 C C . GLU A 1 306 ? 17.845 -0.455 -16.260 1.00 81.44 306 GLU A C 1
ATOM 2459 O O . GLU A 1 306 ? 17.505 -1.496 -15.697 1.00 81.44 306 GLU A O 1
ATOM 2464 N N . TYR A 1 307 ? 17.026 0.595 -16.323 1.00 87.56 307 TYR A N 1
ATOM 2465 C CA . TYR A 1 307 ? 15.603 0.431 -16.041 1.00 87.56 307 TYR A CA 1
ATOM 2466 C C . TYR A 1 307 ? 14.909 -0.279 -17.202 1.00 87.56 307 TYR A C 1
ATOM 2468 O O . TYR A 1 307 ? 15.240 -0.091 -18.377 1.00 87.56 307 TYR A O 1
ATOM 2476 N N . GLY A 1 308 ? 13.899 -1.072 -16.873 1.00 89.31 308 GLY A N 1
ATOM 2477 C CA . GLY A 1 308 ? 13.165 -1.844 -17.852 1.00 89.31 308 GLY A CA 1
ATOM 2478 C C . GLY A 1 308 ? 11.854 -2.398 -17.332 1.00 89.31 308 GLY A C 1
ATOM 2479 O O . GLY A 1 308 ? 11.271 -1.927 -16.362 1.00 89.31 308 GLY A O 1
ATOM 2480 N N . ALA A 1 309 ? 11.391 -3.427 -18.018 1.00 91.56 309 ALA A N 1
ATOM 2481 C CA . ALA A 1 309 ? 10.132 -4.091 -17.777 1.00 91.56 309 ALA A CA 1
ATOM 2482 C C . ALA A 1 309 ? 10.301 -5.609 -17.842 1.00 91.56 309 ALA A C 1
ATOM 2484 O O . ALA A 1 309 ? 11.231 -6.166 -18.432 1.00 91.56 309 ALA A O 1
ATOM 2485 N N . THR A 1 310 ? 9.398 -6.311 -17.180 1.00 95.06 310 THR A N 1
ATOM 2486 C CA . THR A 1 310 ? 9.356 -7.768 -17.210 1.00 95.06 310 THR A CA 1
ATOM 2487 C C . THR A 1 310 ? 8.646 -8.262 -18.471 1.00 95.06 310 THR A C 1
ATOM 2489 O O . THR A 1 310 ? 7.974 -7.500 -19.174 1.00 95.06 310 THR A O 1
ATOM 2492 N N . ARG A 1 311 ? 8.786 -9.559 -18.762 1.00 94.31 311 ARG A N 1
ATOM 2493 C CA . ARG A 1 311 ? 7.852 -10.249 -19.657 1.00 94.31 311 ARG A CA 1
ATOM 2494 C C . ARG A 1 311 ? 6.485 -10.282 -18.972 1.00 94.31 311 ARG A C 1
ATOM 2496 O O . ARG A 1 311 ? 6.389 -10.726 -17.829 1.00 94.31 311 ARG A O 1
ATOM 2503 N N . ASP A 1 312 ? 5.451 -9.825 -19.665 1.00 96.44 312 ASP A N 1
ATOM 2504 C CA . ASP A 1 312 ? 4.111 -9.689 -19.097 1.00 96.44 312 ASP A CA 1
ATOM 2505 C C . ASP A 1 312 ? 3.042 -9.716 -20.196 1.00 96.44 312 ASP A C 1
ATOM 2507 O O . ASP A 1 312 ? 3.300 -9.302 -21.330 1.00 96.44 312 ASP A O 1
ATOM 2511 N N . LYS A 1 313 ? 1.823 -10.155 -19.864 1.00 96.06 313 LYS A N 1
ATOM 2512 C CA . LYS A 1 313 ? 0.681 -10.148 -20.795 1.00 96.06 313 LYS A CA 1
ATOM 2513 C C . LYS A 1 313 ? 0.388 -8.755 -21.364 1.00 96.06 313 LYS A C 1
ATOM 2515 O O . LYS A 1 313 ? -0.102 -8.640 -22.479 1.00 96.06 313 LYS A O 1
ATOM 2520 N N . ALA A 1 314 ? 0.687 -7.698 -20.605 1.00 96.00 314 ALA A N 1
ATOM 2521 C CA . ALA A 1 314 ? 0.499 -6.322 -21.045 1.00 96.00 314 ALA A CA 1
ATOM 2522 C C . ALA A 1 314 ? 1.590 -5.863 -22.025 1.00 96.00 314 ALA A C 1
ATOM 2524 O O . ALA A 1 314 ? 1.429 -4.845 -22.691 1.00 96.00 314 ALA A O 1
ATOM 2525 N N . HIS A 1 315 ? 2.723 -6.562 -22.077 1.00 94.94 315 HIS A N 1
ATOM 2526 C CA . HIS A 1 315 ? 3.934 -6.108 -22.758 1.00 94.94 315 HIS A CA 1
ATOM 2527 C C . HIS A 1 315 ? 4.222 -6.861 -24.048 1.00 94.94 315 HIS A C 1
ATOM 2529 O O . HIS A 1 315 ? 4.855 -6.311 -24.949 1.00 94.94 315 HIS A O 1
ATOM 2535 N N . ASN A 1 316 ? 3.801 -8.118 -24.130 1.00 93.44 316 ASN A N 1
ATOM 2536 C CA . ASN A 1 316 ? 4.121 -8.986 -25.246 1.00 93.44 316 ASN A CA 1
ATOM 2537 C C . ASN A 1 316 ? 2.979 -9.951 -25.560 1.00 93.44 316 ASN A C 1
ATOM 2539 O O . ASN A 1 316 ? 2.202 -10.331 -24.686 1.00 93.44 316 ASN A O 1
ATOM 2543 N N . THR A 1 317 ? 2.942 -10.414 -26.805 1.00 95.06 317 THR A N 1
ATOM 2544 C CA . THR A 1 317 ? 2.117 -11.557 -27.213 1.00 95.06 317 THR A CA 1
ATOM 2545 C C . THR A 1 317 ? 2.522 -12.823 -26.445 1.00 95.06 317 THR A C 1
ATOM 2547 O O . THR A 1 317 ? 3.595 -12.887 -25.832 1.00 95.06 317 THR A O 1
ATOM 2550 N N . GLU A 1 318 ? 1.710 -13.879 -26.521 1.00 90.81 318 GLU A N 1
ATOM 2551 C CA . GLU A 1 318 ? 2.051 -15.191 -25.947 1.00 90.81 318 GLU A CA 1
ATOM 2552 C C . GLU A 1 318 ? 3.389 -15.735 -26.482 1.00 90.81 318 GLU A C 1
ATOM 2554 O O . GLU A 1 318 ? 4.199 -16.269 -25.716 1.00 90.81 318 GLU A O 1
ATOM 2559 N N . SER A 1 319 ? 3.669 -15.504 -27.773 1.00 89.50 319 SER A N 1
ATOM 2560 C CA . SER A 1 319 ? 4.928 -15.860 -28.444 1.00 89.50 319 SER A CA 1
ATOM 2561 C C . SER A 1 319 ? 6.129 -14.992 -28.036 1.00 89.50 319 SER A C 1
ATOM 2563 O O . SER A 1 319 ? 7.259 -15.288 -28.426 1.00 89.50 319 SER A O 1
ATOM 2565 N N . GLY A 1 320 ? 5.918 -13.956 -27.219 1.00 88.25 320 GLY A N 1
ATOM 2566 C CA . GLY A 1 320 ? 6.974 -13.088 -26.701 1.00 88.25 320 GLY A CA 1
ATOM 2567 C C . GLY A 1 320 ? 7.346 -11.925 -27.621 1.00 88.25 320 GLY A C 1
ATOM 2568 O O . GLY A 1 320 ? 8.437 -11.378 -27.480 1.00 88.25 320 GLY A O 1
ATOM 2569 N N . GLU A 1 321 ? 6.476 -11.534 -28.554 1.00 91.69 321 GLU A N 1
ATOM 2570 C CA . GLU A 1 321 ? 6.693 -10.341 -29.373 1.00 91.69 321 GLU A CA 1
ATOM 2571 C C . GLU A 1 321 ? 6.219 -9.086 -28.638 1.00 91.69 321 GLU A C 1
ATOM 2573 O O . GLU A 1 321 ? 5.062 -9.004 -28.231 1.00 91.69 321 GLU A O 1
ATOM 2578 N N . MET A 1 322 ? 7.105 -8.099 -28.487 1.00 93.19 322 MET A N 1
ATOM 2579 C CA . MET A 1 322 ? 6.803 -6.826 -27.821 1.00 93.19 322 MET A CA 1
ATOM 2580 C C . MET A 1 322 ? 5.650 -6.085 -28.504 1.00 93.19 322 MET A C 1
ATOM 2582 O O . MET A 1 322 ? 5.720 -5.852 -29.706 1.00 93.19 322 MET A O 1
ATOM 2586 N N . LEU A 1 323 ? 4.643 -5.671 -27.738 1.00 94.06 323 LEU A N 1
ATOM 2587 C CA . LEU A 1 323 ? 3.490 -4.900 -28.207 1.00 94.06 323 LEU A CA 1
ATOM 2588 C C . LEU A 1 323 ? 3.793 -3.398 -28.240 1.00 94.06 323 LEU A C 1
ATOM 2590 O O . LEU A 1 323 ? 4.456 -2.874 -27.342 1.00 94.06 323 LEU A O 1
ATOM 2594 N N . PHE A 1 324 ? 3.262 -2.699 -29.243 1.00 91.75 324 PHE A N 1
ATOM 2595 C CA . PHE A 1 324 ? 3.255 -1.238 -29.308 1.00 91.75 324 PHE A CA 1
ATOM 2596 C C . PHE A 1 324 ? 2.108 -0.712 -30.184 1.00 91.75 324 PHE A C 1
ATOM 2598 O O . PHE A 1 324 ? 1.635 -1.411 -31.078 1.00 91.75 324 PHE A O 1
ATOM 2605 N N . THR A 1 325 ? 1.689 0.533 -29.961 1.00 92.81 325 THR A N 1
ATOM 2606 C CA . THR A 1 325 ? 0.656 1.218 -30.752 1.00 92.81 325 THR A CA 1
ATOM 2607 C C . THR A 1 325 ? 1.217 2.494 -31.366 1.00 92.81 325 THR A C 1
ATOM 2609 O O . THR A 1 325 ? 1.708 3.377 -30.663 1.00 92.81 325 THR A O 1
ATOM 2612 N N . VAL A 1 326 ? 1.137 2.595 -32.692 1.00 90.75 326 VAL A N 1
ATOM 2613 C CA . VAL A 1 326 ? 1.531 3.776 -33.465 1.00 90.75 326 VAL A CA 1
ATOM 2614 C C . VAL A 1 326 ? 0.325 4.699 -33.598 1.00 90.75 326 VAL A C 1
ATOM 2616 O O . VAL A 1 326 ? -0.721 4.261 -34.080 1.00 90.75 326 VAL A O 1
ATOM 2619 N N . LYS A 1 327 ? 0.457 5.970 -33.206 1.00 86.81 327 LYS A N 1
ATOM 2620 C CA . LYS A 1 327 ? -0.622 6.963 -33.323 1.00 86.81 327 LYS A CA 1
ATOM 2621 C C . LYS A 1 327 ? -0.255 8.068 -34.300 1.00 86.81 327 LYS A C 1
ATOM 2623 O O . LYS A 1 327 ? 0.846 8.615 -34.244 1.00 86.81 327 LYS A O 1
ATOM 2628 N N . LYS A 1 328 ? -1.176 8.394 -35.208 1.00 88.12 328 LYS A N 1
ATOM 2629 C CA . LYS A 1 328 ? -1.024 9.474 -36.193 1.00 88.12 328 LYS A CA 1
ATOM 2630 C C . LYS A 1 328 ? -2.379 10.099 -36.521 1.00 88.12 328 LYS A C 1
ATOM 2632 O O . LYS A 1 328 ? -3.219 9.478 -37.179 1.00 88.12 328 LYS A O 1
ATOM 2637 N N . GLY A 1 329 ? -2.592 11.336 -36.093 1.00 89.81 329 GLY A N 1
ATOM 2638 C CA . GLY A 1 329 ? -3.904 11.967 -36.059 1.00 89.81 329 GLY A CA 1
ATOM 2639 C C . GLY A 1 329 ? -4.884 11.099 -35.270 1.00 89.81 329 GLY A C 1
ATOM 2640 O O . GLY A 1 329 ? -4.582 10.651 -34.171 1.00 89.81 329 GLY A O 1
ATOM 2641 N N . ASN A 1 330 ? -6.031 10.790 -35.874 1.00 91.69 330 ASN A N 1
ATOM 2642 C CA . ASN A 1 330 ? -7.052 9.928 -35.267 1.00 91.69 330 ASN A CA 1
ATOM 2643 C C . ASN A 1 330 ? -6.859 8.431 -35.578 1.00 91.69 330 ASN A C 1
ATOM 2645 O O . ASN A 1 330 ? -7.763 7.637 -35.324 1.00 91.69 330 ASN A O 1
ATOM 2649 N N . LYS A 1 331 ? -5.742 8.040 -36.209 1.00 93.25 331 LYS A N 1
ATOM 2650 C CA . LYS A 1 331 ? -5.452 6.637 -36.527 1.00 93.25 331 LYS A CA 1
ATOM 2651 C C . LYS A 1 331 ? -4.557 6.034 -35.457 1.00 93.25 331 LYS A C 1
ATOM 2653 O O . LYS A 1 331 ? -3.512 6.601 -35.138 1.00 93.25 331 LYS A O 1
ATOM 2658 N N . GLU A 1 332 ? -4.944 4.856 -34.990 1.00 94.75 332 GLU A N 1
ATOM 2659 C CA . GLU A 1 332 ? -4.156 4.016 -34.096 1.00 94.75 332 GLU A CA 1
ATOM 2660 C C . GLU A 1 332 ? -3.921 2.660 -34.766 1.00 94.75 332 GLU A C 1
ATOM 2662 O O . GLU A 1 332 ? -4.842 2.074 -35.337 1.00 94.75 332 GLU A O 1
ATOM 2667 N N . GLU A 1 333 ? -2.684 2.173 -34.722 1.00 95.62 333 GLU A N 1
ATOM 2668 C CA . GLU A 1 333 ? -2.309 0.870 -35.268 1.00 95.62 333 GLU A CA 1
ATOM 2669 C C . GLU A 1 333 ? -1.460 0.110 -34.249 1.00 95.62 333 GLU A C 1
ATOM 2671 O O . GLU A 1 333 ? -0.324 0.493 -33.957 1.00 95.62 333 GLU A O 1
ATOM 2676 N N . THR A 1 334 ? -2.011 -0.970 -33.696 1.00 96.00 334 THR A N 1
ATOM 2677 C CA . THR A 1 334 ? -1.283 -1.862 -32.790 1.00 96.00 334 THR A CA 1
ATOM 2678 C C . THR A 1 334 ? -0.495 -2.891 -33.590 1.00 96.00 334 THR A C 1
ATOM 2680 O O . THR A 1 334 ? -1.044 -3.599 -34.432 1.00 96.00 334 THR A O 1
ATOM 2683 N N . GLN A 1 335 ? 0.798 -2.984 -33.304 1.00 96.31 335 GLN A N 1
ATOM 2684 C CA . GLN A 1 335 ? 1.735 -3.911 -33.926 1.00 96.31 335 GLN A CA 1
ATOM 2685 C C . GLN A 1 335 ? 2.539 -4.655 -32.848 1.00 96.31 335 GLN A C 1
ATOM 2687 O O . GLN A 1 335 ? 2.509 -4.312 -31.662 1.00 96.31 335 GLN A O 1
ATOM 2692 N N . SER A 1 336 ? 3.276 -5.685 -33.265 1.00 95.44 336 SER A N 1
ATOM 2693 C CA . SER A 1 336 ? 4.169 -6.453 -32.397 1.00 95.44 336 SER A CA 1
ATOM 2694 C C . SER A 1 336 ? 5.556 -6.650 -33.010 1.00 95.44 336 SER A C 1
ATOM 2696 O O . SER A 1 336 ? 5.739 -6.571 -34.224 1.00 95.44 336 SER A O 1
ATOM 2698 N N . GLY A 1 337 ? 6.551 -6.916 -32.164 1.00 92.69 337 GLY A N 1
ATOM 2699 C CA . GLY A 1 337 ? 7.897 -7.335 -32.554 1.00 92.69 337 GLY A CA 1
ATOM 2700 C C . GLY A 1 337 ? 8.913 -6.192 -32.651 1.00 92.69 337 GLY A C 1
ATOM 2701 O O . GLY A 1 337 ? 8.666 -5.139 -33.242 1.00 92.69 337 GLY A O 1
ATOM 2702 N N . LEU A 1 338 ? 10.115 -6.430 -32.116 1.00 88.75 338 LEU A N 1
ATOM 2703 C CA . LEU A 1 338 ? 11.168 -5.414 -32.003 1.00 88.75 338 LEU A CA 1
ATOM 2704 C C . LEU A 1 338 ? 11.664 -4.899 -33.369 1.00 88.75 338 LEU A C 1
ATOM 2706 O O . LEU A 1 338 ? 11.969 -3.719 -33.517 1.00 88.75 338 LEU A O 1
ATOM 2710 N N . ASN A 1 339 ? 11.678 -5.757 -34.394 1.00 91.56 339 ASN A N 1
ATOM 2711 C CA . ASN A 1 339 ? 12.050 -5.367 -35.759 1.00 91.56 339 ASN A CA 1
ATOM 2712 C C . ASN A 1 339 ? 11.014 -4.437 -36.413 1.00 91.56 339 ASN A C 1
ATOM 2714 O O . ASN A 1 339 ? 11.388 -3.533 -37.160 1.00 91.56 339 ASN A O 1
ATOM 2718 N N . ASN A 1 340 ? 9.718 -4.649 -36.150 1.00 93.88 340 ASN A N 1
ATOM 2719 C CA . ASN A 1 340 ? 8.664 -3.744 -36.619 1.00 93.88 340 ASN A CA 1
ATOM 2720 C C . ASN A 1 340 ? 8.794 -2.388 -35.926 1.00 93.88 340 ASN A C 1
ATOM 2722 O O . ASN A 1 340 ? 8.831 -1.361 -36.601 1.00 93.88 340 ASN A O 1
ATOM 2726 N N . TYR A 1 341 ? 8.973 -2.405 -34.604 1.00 89.75 341 TYR A N 1
ATOM 2727 C CA . TYR A 1 341 ? 9.248 -1.214 -33.806 1.00 89.75 341 TYR A CA 1
ATOM 2728 C C . TYR A 1 341 ? 10.437 -0.409 -34.354 1.00 89.75 341 TYR A C 1
ATOM 2730 O O . TYR A 1 341 ? 10.297 0.783 -34.624 1.00 89.75 341 TYR A O 1
ATOM 2738 N N . ALA A 1 342 ? 11.582 -1.055 -34.603 1.00 88.50 342 ALA A N 1
ATOM 2739 C CA . ALA A 1 342 ? 12.776 -0.387 -35.118 1.00 88.50 342 ALA A CA 1
ATOM 2740 C C . ALA A 1 342 ? 12.512 0.331 -36.455 1.00 88.50 342 ALA A C 1
ATOM 2742 O O . ALA A 1 342 ? 12.899 1.487 -36.616 1.00 88.50 342 ALA A O 1
ATOM 2743 N N . ARG A 1 343 ? 11.780 -0.312 -37.379 1.00 91.88 343 ARG A N 1
ATOM 2744 C CA . ARG A 1 343 ? 11.373 0.297 -38.659 1.00 91.88 343 ARG A CA 1
ATOM 2745 C C . ARG A 1 343 ? 10.434 1.490 -38.483 1.00 91.88 343 ARG A C 1
ATOM 2747 O O . ARG A 1 343 ? 10.497 2.433 -39.268 1.00 91.88 343 ARG A O 1
ATOM 2754 N N . VAL A 1 344 ? 9.534 1.444 -37.501 1.00 89.12 344 VAL A N 1
ATOM 2755 C CA . VAL A 1 344 ? 8.613 2.552 -37.203 1.00 89.12 344 VAL A CA 1
ATOM 2756 C C . VAL A 1 344 ? 9.381 3.753 -36.659 1.00 89.12 344 VAL A C 1
ATOM 2758 O O . VAL A 1 344 ? 9.204 4.860 -37.172 1.00 89.12 344 VAL A O 1
ATOM 2761 N N . VAL A 1 345 ? 10.273 3.532 -35.687 1.00 85.56 345 VAL A N 1
ATOM 2762 C CA . VAL A 1 345 ? 11.128 4.582 -35.108 1.00 85.56 345 VAL A CA 1
ATOM 2763 C C . VAL A 1 345 ? 12.036 5.207 -36.164 1.00 85.56 345 VAL A C 1
ATOM 2765 O O . VAL A 1 345 ? 12.137 6.427 -36.228 1.00 85.56 345 VAL A O 1
ATOM 2768 N N . GLU A 1 346 ? 12.648 4.397 -37.030 1.00 86.44 346 GLU A N 1
ATOM 2769 C CA . GLU A 1 346 ? 13.506 4.884 -38.117 1.00 86.44 346 GLU A CA 1
ATOM 2770 C C . GLU A 1 346 ? 12.751 5.788 -39.103 1.00 86.44 346 GLU A C 1
ATOM 2772 O O . GLU A 1 346 ? 13.270 6.822 -39.520 1.00 86.44 346 GLU A O 1
ATOM 2777 N N . LYS A 1 347 ? 11.507 5.436 -39.451 1.00 87.25 347 LYS A N 1
ATOM 2778 C CA . LYS A 1 347 ? 10.672 6.258 -40.340 1.00 87.25 347 LYS A CA 1
ATOM 2779 C C . LYS A 1 347 ? 10.198 7.554 -39.678 1.00 87.25 347 LYS A C 1
ATOM 2781 O O . LYS A 1 347 ? 9.978 8.532 -40.388 1.00 87.25 347 LYS A O 1
ATOM 2786 N N . GLY A 1 348 ? 9.969 7.553 -38.363 1.00 80.88 348 GLY A N 1
ATOM 2787 C CA . GLY A 1 348 ? 9.535 8.733 -37.602 1.00 80.88 348 GLY A CA 1
ATOM 2788 C C . GLY A 1 348 ? 8.179 9.315 -38.028 1.00 80.88 348 GLY A C 1
ATOM 2789 O O . GLY A 1 348 ? 7.924 10.498 -37.829 1.00 80.88 348 GLY A O 1
ATOM 2790 N N . GLN A 1 349 ? 7.311 8.520 -38.665 1.00 84.56 349 GLN A N 1
ATOM 2791 C CA . GLN A 1 349 ? 6.043 8.988 -39.246 1.00 84.56 349 GLN A CA 1
ATOM 2792 C C . GLN A 1 349 ? 4.840 8.809 -38.304 1.00 84.56 349 GLN A C 1
ATOM 2794 O O . GLN A 1 349 ? 3.803 8.302 -38.736 1.00 84.56 349 GLN A O 1
ATOM 2799 N N . TYR A 1 350 ? 4.961 9.230 -37.048 1.00 81.81 350 TYR A N 1
ATOM 2800 C CA . TYR A 1 350 ? 3.927 9.119 -36.013 1.00 81.81 350 TYR A CA 1
ATOM 2801 C C . TYR A 1 350 ? 3.911 10.363 -35.116 1.00 81.81 350 TYR A C 1
ATOM 2803 O O . TYR A 1 350 ? 4.921 11.053 -35.002 1.00 81.81 350 TYR A O 1
ATOM 2811 N N . ASP A 1 351 ? 2.772 10.631 -34.479 1.00 79.31 351 ASP A N 1
ATOM 2812 C CA . ASP A 1 351 ? 2.634 11.695 -33.477 1.00 79.31 351 ASP A CA 1
ATOM 2813 C C . ASP A 1 351 ? 3.071 11.191 -32.098 1.00 79.31 351 ASP A C 1
ATOM 2815 O O . ASP A 1 351 ? 3.760 11.893 -31.360 1.00 79.31 351 ASP A O 1
ATOM 2819 N N . SER A 1 352 ? 2.716 9.945 -31.771 1.00 80.88 352 SER A N 1
ATOM 2820 C CA . SER A 1 352 ? 3.195 9.245 -30.582 1.00 80.88 352 SER A CA 1
ATOM 2821 C C . SER A 1 352 ? 3.308 7.737 -30.816 1.00 80.88 352 SER A C 1
ATOM 2823 O O . SER A 1 352 ? 2.728 7.172 -31.749 1.00 80.88 352 SER A O 1
ATOM 2825 N N . LEU A 1 353 ? 4.107 7.095 -29.966 1.00 83.12 353 LEU A N 1
ATOM 2826 C CA . LEU A 1 353 ? 4.334 5.659 -29.963 1.00 83.12 353 LEU A CA 1
ATOM 2827 C C . LEU A 1 353 ? 4.135 5.148 -28.538 1.00 83.12 353 LEU A C 1
ATOM 2829 O O . LEU A 1 353 ? 4.898 5.490 -27.638 1.00 83.12 353 LEU A O 1
ATOM 2833 N N . GLU A 1 354 ? 3.094 4.353 -28.328 1.00 85.88 354 GLU A N 1
ATOM 2834 C CA . GLU A 1 354 ? 2.768 3.798 -27.017 1.00 85.88 354 GLU A CA 1
ATOM 2835 C C . GLU A 1 354 ? 3.336 2.387 -26.906 1.00 85.88 354 GLU A C 1
ATOM 2837 O O . GLU A 1 354 ? 2.911 1.477 -27.614 1.00 85.88 354 GLU A O 1
ATOM 2842 N N . ILE A 1 355 ? 4.298 2.196 -26.006 1.00 88.69 355 ILE A N 1
ATOM 2843 C CA . ILE A 1 355 ? 4.918 0.895 -25.747 1.00 88.69 355 ILE A CA 1
ATOM 2844 C C . ILE A 1 355 ? 4.657 0.554 -24.280 1.00 88.69 355 ILE A C 1
ATOM 2846 O O . ILE A 1 355 ? 5.311 1.125 -23.403 1.00 88.69 355 ILE A O 1
ATOM 2850 N N . PRO A 1 356 ? 3.726 -0.365 -23.964 1.00 90.88 356 PRO A N 1
ATOM 2851 C CA . PRO A 1 356 ? 3.363 -0.674 -22.579 1.00 90.88 356 PRO A CA 1
ATOM 2852 C C . PRO A 1 356 ? 4.551 -1.076 -21.694 1.00 90.88 356 PRO A C 1
ATOM 2854 O O . PRO A 1 356 ? 4.575 -0.751 -20.507 1.00 90.88 356 PRO A O 1
ATOM 2857 N N . ALA A 1 357 ? 5.549 -1.747 -22.277 1.00 88.75 357 ALA A N 1
ATOM 2858 C CA . ALA A 1 357 ? 6.791 -2.102 -21.598 1.00 88.75 357 ALA A CA 1
ATOM 2859 C C . ALA A 1 357 ? 7.687 -0.882 -21.317 1.00 88.75 357 ALA A C 1
ATOM 2861 O O . ALA A 1 357 ? 8.323 -0.821 -20.271 1.00 88.75 357 ALA A O 1
ATOM 2862 N N . GLN A 1 358 ? 7.720 0.116 -22.203 1.00 85.50 358 GLN A N 1
ATOM 2863 C CA . GLN A 1 358 ? 8.461 1.359 -21.960 1.00 85.50 358 GLN A CA 1
ATOM 2864 C C . GLN A 1 358 ? 7.792 2.207 -20.879 1.00 85.50 358 GLN A C 1
ATOM 2866 O O . GLN A 1 358 ? 8.482 2.792 -20.049 1.00 85.50 358 GLN A O 1
ATOM 2871 N N . VAL A 1 359 ? 6.459 2.215 -20.840 1.00 89.00 359 VAL A N 1
ATOM 2872 C CA . VAL A 1 359 ? 5.695 2.831 -19.747 1.00 89.00 359 VAL A CA 1
ATOM 2873 C C . VAL A 1 359 ? 6.027 2.146 -18.416 1.00 89.00 359 VAL A C 1
ATOM 2875 O O . VAL A 1 359 ? 6.356 2.812 -17.444 1.00 89.00 359 VAL A O 1
ATOM 2878 N N . ALA A 1 360 ? 6.054 0.811 -18.372 1.00 91.94 360 ALA A N 1
ATOM 2879 C CA . ALA A 1 360 ? 6.478 0.092 -17.168 1.00 91.94 360 ALA A CA 1
ATOM 2880 C C . ALA A 1 360 ? 7.951 0.357 -16.795 1.00 91.94 360 ALA A C 1
ATOM 2882 O O . ALA A 1 360 ? 8.283 0.409 -15.613 1.00 91.94 360 ALA A O 1
ATOM 2883 N N . ALA A 1 361 ? 8.833 0.583 -17.772 1.00 89.56 361 ALA A N 1
ATOM 2884 C CA . ALA A 1 361 ? 10.212 0.993 -17.511 1.00 89.56 361 ALA A CA 1
ATOM 2885 C C . ALA A 1 361 ? 10.305 2.403 -16.905 1.00 89.56 361 ALA A C 1
ATOM 2887 O O . ALA A 1 361 ? 11.131 2.631 -16.017 1.00 89.56 361 ALA A O 1
ATOM 2888 N N . SER A 1 362 ? 9.441 3.340 -17.320 1.00 89.44 362 SER A N 1
ATOM 2889 C CA . SER A 1 362 ? 9.367 4.651 -16.668 1.00 89.44 362 SER A CA 1
ATOM 2890 C C . SER A 1 362 ? 8.864 4.516 -15.228 1.00 89.44 362 SER A C 1
ATOM 2892 O O . SER A 1 362 ? 9.475 5.098 -14.330 1.00 89.44 362 SER A O 1
ATOM 2894 N N . TRP A 1 363 ? 7.888 3.637 -14.975 1.00 93.19 363 TRP A N 1
ATOM 2895 C CA . TRP A 1 363 ? 7.458 3.276 -13.619 1.00 93.19 363 TRP A CA 1
ATOM 2896 C C . TRP A 1 363 ? 8.583 2.649 -12.797 1.00 93.19 363 TRP A C 1
ATOM 2898 O O . TRP A 1 363 ? 8.713 2.952 -11.611 1.00 93.19 363 TRP A O 1
ATOM 2908 N N . GLU A 1 364 ? 9.414 1.785 -13.388 1.00 93.00 364 GLU A N 1
ATOM 2909 C CA . GLU A 1 364 ? 10.564 1.177 -12.705 1.00 93.00 364 GLU A CA 1
ATOM 2910 C C . GLU A 1 364 ? 11.577 2.221 -12.246 1.00 93.00 364 GLU A C 1
ATOM 2912 O O . GLU A 1 364 ? 12.226 2.049 -11.215 1.00 93.00 364 GLU A O 1
ATOM 2917 N N . SER A 1 365 ? 11.664 3.337 -12.971 1.00 89.75 365 SER A N 1
ATOM 2918 C CA . SER A 1 365 ? 12.496 4.470 -12.587 1.00 89.75 365 SER A CA 1
ATOM 2919 C C . SER A 1 365 ? 11.947 5.278 -11.413 1.00 89.75 365 SER A C 1
ATOM 2921 O O . SER A 1 365 ? 12.706 6.065 -10.845 1.00 89.75 365 SER A O 1
ATOM 2923 N N . GLY A 1 366 ? 10.649 5.114 -11.104 1.00 90.25 366 GLY A N 1
ATOM 2924 C CA . GLY A 1 366 ? 9.837 5.883 -10.152 1.00 90.25 366 GLY A CA 1
ATOM 2925 C C . GLY A 1 366 ? 9.784 7.389 -10.425 1.00 90.25 366 GLY A C 1
ATOM 2926 O O . GLY A 1 366 ? 9.624 8.170 -9.487 1.00 90.25 366 GLY A O 1
ATOM 2927 N N . ARG A 1 367 ? 10.015 7.790 -11.679 1.00 89.00 367 ARG A N 1
ATOM 2928 C CA . ARG A 1 367 ? 10.050 9.175 -12.176 1.00 89.00 367 ARG A CA 1
ATOM 2929 C C . ARG A 1 367 ? 9.466 9.205 -13.589 1.00 89.00 367 ARG A C 1
ATOM 2931 O O . ARG A 1 367 ? 10.169 9.452 -14.569 1.00 89.00 367 ARG A O 1
ATOM 2938 N N . ASP A 1 368 ? 8.196 8.845 -13.654 1.00 86.50 368 ASP A N 1
ATOM 2939 C CA . ASP A 1 368 ? 7.513 8.325 -14.837 1.00 86.50 368 ASP A CA 1
ATOM 2940 C C . ASP A 1 368 ? 7.447 9.296 -16.022 1.00 86.50 368 ASP A C 1
ATOM 2942 O O . ASP A 1 368 ? 7.258 8.842 -17.145 1.00 86.50 368 ASP A O 1
ATOM 2946 N N . ASP A 1 369 ? 7.620 10.593 -15.773 1.00 84.75 369 ASP A N 1
ATOM 2947 C CA . ASP A 1 369 ? 7.573 11.701 -16.730 1.00 84.75 369 ASP A CA 1
ATOM 2948 C C . ASP A 1 369 ? 8.875 12.529 -16.748 1.00 84.75 369 ASP A C 1
ATOM 2950 O O . ASP A 1 369 ? 8.911 13.660 -17.235 1.00 84.75 369 ASP A O 1
ATOM 2954 N N . ALA A 1 370 ? 9.977 11.992 -16.215 1.00 84.38 370 ALA A N 1
ATOM 2955 C CA . ALA A 1 370 ? 11.232 12.731 -16.169 1.00 84.38 370 ALA A CA 1
ATOM 2956 C C . ALA A 1 370 ? 11.855 12.912 -17.563 1.00 84.38 370 ALA A C 1
ATOM 2958 O O . ALA A 1 370 ? 12.021 11.958 -18.322 1.00 84.38 370 ALA A O 1
ATOM 2959 N N . ALA A 1 371 ? 12.335 14.129 -17.832 1.00 82.00 371 ALA A N 1
ATOM 2960 C CA . ALA A 1 371 ? 12.939 14.541 -19.103 1.00 82.00 371 ALA A CA 1
ATOM 2961 C C . ALA A 1 371 ? 14.026 13.591 -19.638 1.00 82.00 371 ALA A C 1
ATOM 2963 O O . ALA A 1 371 ? 14.086 13.306 -20.830 1.00 82.00 371 ALA A O 1
ATOM 2964 N N . VAL A 1 372 ? 14.856 13.038 -18.747 1.00 82.19 372 VAL A N 1
ATOM 2965 C CA . VAL A 1 372 ? 15.930 12.092 -19.104 1.00 82.19 372 VAL A CA 1
ATOM 2966 C C . VAL A 1 372 ? 15.419 10.807 -19.774 1.00 82.19 372 VAL A C 1
ATOM 2968 O O . VAL A 1 372 ? 16.177 10.142 -20.474 1.00 82.19 372 VAL A O 1
ATOM 2971 N N . PHE A 1 373 ? 14.142 10.466 -19.586 1.00 81.00 373 PHE A N 1
ATOM 2972 C CA . PHE A 1 373 ? 13.488 9.319 -20.215 1.00 81.00 373 PHE A CA 1
ATOM 2973 C C . PHE A 1 373 ? 12.697 9.697 -21.476 1.00 81.00 373 PHE A C 1
ATOM 2975 O O . PHE A 1 373 ? 11.889 8.903 -21.954 1.00 81.00 373 PHE A O 1
ATOM 2982 N N . GLY A 1 374 ? 12.951 10.882 -22.040 1.00 76.38 374 GLY A N 1
ATOM 2983 C CA . GLY A 1 374 ? 12.354 11.328 -23.299 1.00 76.38 374 GLY A CA 1
ATOM 2984 C C . GLY A 1 374 ? 10.999 12.016 -23.151 1.00 76.38 374 GLY A C 1
ATOM 2985 O O . GLY A 1 374 ? 10.372 12.344 -24.155 1.00 76.38 374 GLY A O 1
ATOM 2986 N N . PHE A 1 375 ? 10.540 12.255 -21.920 1.00 81.75 375 PHE A N 1
ATOM 2987 C CA . PHE A 1 375 ? 9.294 12.970 -21.665 1.00 81.75 375 PHE A CA 1
ATOM 2988 C C . PHE A 1 375 ? 9.513 14.478 -21.768 1.00 81.75 375 PHE A C 1
ATOM 2990 O O . PHE A 1 375 ? 10.237 15.082 -20.981 1.00 81.75 375 PHE A O 1
ATOM 2997 N N . ILE A 1 376 ? 8.885 15.084 -22.764 1.00 80.12 376 ILE A N 1
ATOM 2998 C CA . ILE A 1 376 ? 8.925 16.517 -23.029 1.00 80.12 376 ILE A CA 1
ATOM 2999 C C . ILE A 1 376 ? 7.580 16.910 -23.628 1.00 80.12 376 ILE A C 1
ATOM 3001 O O . ILE A 1 376 ? 7.037 16.181 -24.463 1.00 80.12 376 ILE A O 1
ATOM 3005 N N . ASP A 1 377 ? 7.010 18.032 -23.190 1.00 81.44 377 ASP A N 1
ATOM 3006 C CA . ASP A 1 377 ? 5.755 18.493 -23.776 1.00 81.44 377 ASP A CA 1
ATOM 3007 C C . ASP A 1 377 ? 5.967 19.038 -25.201 1.00 81.44 377 ASP A C 1
ATOM 3009 O O . ASP A 1 377 ? 7.088 19.292 -25.659 1.00 81.44 377 ASP A O 1
ATOM 3013 N N . LYS A 1 378 ? 4.866 19.207 -25.939 1.00 79.62 378 LYS A N 1
ATOM 3014 C CA . LYS A 1 378 ? 4.915 19.659 -27.332 1.00 79.62 378 LYS A CA 1
ATOM 3015 C C . LYS A 1 378 ? 5.581 21.030 -27.477 1.00 79.62 378 LYS A C 1
ATOM 3017 O O . LYS A 1 378 ? 6.373 21.215 -28.398 1.00 79.62 378 LYS A O 1
ATOM 3022 N N . GLU A 1 379 ? 5.261 21.985 -26.607 1.00 85.75 379 GLU A N 1
ATOM 3023 C CA . GLU A 1 379 ? 5.766 23.357 -26.711 1.00 85.75 379 GLU A CA 1
ATOM 3024 C C . GLU A 1 379 ? 7.267 23.423 -26.421 1.00 85.75 379 GLU A C 1
ATOM 3026 O O . GLU A 1 379 ? 8.011 24.120 -27.114 1.00 85.75 379 GLU A O 1
ATOM 3031 N N . GLN A 1 380 ? 7.724 22.677 -25.418 1.00 86.75 380 GLN A N 1
ATOM 3032 C CA . GLN A 1 380 ? 9.130 22.518 -25.072 1.00 86.75 380 GLN A CA 1
ATOM 3033 C C . GLN A 1 380 ? 9.905 21.853 -26.210 1.00 86.75 380 GLN A C 1
ATOM 3035 O O . GLN A 1 380 ? 10.971 22.343 -26.585 1.00 86.75 380 GLN A O 1
ATOM 3040 N N . LEU A 1 381 ? 9.367 20.780 -26.800 1.00 81.44 381 LEU A N 1
ATOM 3041 C CA . LEU A 1 381 ? 10.009 20.088 -27.915 1.00 81.44 381 LEU A CA 1
ATOM 3042 C C . LEU A 1 381 ? 10.075 20.972 -29.164 1.00 81.44 381 LEU A C 1
ATOM 3044 O O . LEU A 1 381 ? 11.105 21.016 -29.834 1.00 81.44 381 LEU A O 1
ATOM 3048 N N . ASP A 1 382 ? 9.004 21.708 -29.467 1.00 83.31 382 ASP A N 1
ATOM 3049 C CA . ASP A 1 382 ? 8.964 22.632 -30.601 1.00 83.31 382 ASP A CA 1
ATOM 3050 C C . ASP A 1 382 ? 9.990 23.772 -30.412 1.00 83.31 382 ASP A C 1
ATOM 3052 O O . ASP A 1 382 ? 10.718 24.096 -31.352 1.00 83.31 382 ASP A O 1
ATOM 3056 N N . LYS A 1 383 ? 10.148 24.306 -29.188 1.00 92.94 383 LYS A N 1
ATOM 3057 C CA . LYS A 1 383 ? 11.214 25.272 -28.842 1.00 92.94 383 LYS A CA 1
ATOM 3058 C C . LYS A 1 383 ? 12.620 24.671 -28.940 1.00 92.94 383 LYS A C 1
ATOM 3060 O O . LYS A 1 383 ? 13.521 25.321 -29.472 1.00 92.94 383 LYS A O 1
ATOM 3065 N N . TYR A 1 384 ? 12.823 23.448 -28.448 1.00 87.50 384 TYR A N 1
ATOM 3066 C CA . TYR A 1 384 ? 14.098 22.726 -28.543 1.00 87.50 384 TYR A CA 1
ATOM 3067 C C . TYR A 1 384 ? 14.529 22.539 -30.003 1.00 87.50 384 TYR A C 1
ATOM 3069 O O . TYR A 1 384 ? 15.670 22.834 -30.361 1.00 87.50 384 TYR A O 1
ATOM 3077 N N . VAL A 1 385 ? 13.591 22.135 -30.865 1.00 87.25 385 VAL A N 1
ATOM 3078 C CA . VAL A 1 385 ? 13.824 21.981 -32.306 1.00 87.25 385 VAL A CA 1
ATOM 3079 C C . VAL A 1 385 ? 14.091 23.325 -32.980 1.00 87.25 385 VAL A C 1
ATOM 3081 O O . VAL A 1 385 ? 15.033 23.438 -33.761 1.00 87.25 385 VAL A O 1
ATOM 3084 N N . ALA A 1 386 ? 13.324 24.367 -32.644 1.00 93.19 386 ALA A N 1
ATOM 3085 C CA . ALA A 1 386 ? 13.562 25.721 -33.150 1.00 93.19 386 ALA A CA 1
ATOM 3086 C C . ALA A 1 386 ? 14.947 26.272 -32.758 1.00 93.19 386 ALA A C 1
ATOM 3088 O O . ALA A 1 386 ? 15.503 27.101 -33.472 1.00 93.19 386 ALA A O 1
ATOM 3089 N N . SER A 1 387 ? 15.519 25.777 -31.655 1.00 95.19 387 SER A N 1
ATOM 3090 C CA . SER A 1 387 ? 16.855 26.137 -31.161 1.00 95.19 387 SER A CA 1
ATOM 3091 C C . SER A 1 387 ? 17.978 25.275 -31.766 1.00 95.19 387 SER A C 1
ATOM 3093 O O . SER A 1 387 ? 19.126 25.373 -31.341 1.00 95.19 387 SER A O 1
ATOM 3095 N N . GLY A 1 388 ? 17.661 24.424 -32.750 1.00 92.50 388 GLY A N 1
ATOM 3096 C CA . GLY A 1 388 ? 18.614 23.580 -33.479 1.00 92.50 388 GLY A CA 1
ATOM 3097 C C . GLY A 1 388 ? 18.738 22.137 -32.973 1.00 92.50 388 GLY A C 1
ATOM 3098 O O . GLY A 1 388 ? 19.519 21.370 -33.537 1.00 92.50 388 GLY A O 1
ATOM 3099 N N . GLY A 1 389 ? 17.976 21.745 -31.947 1.00 89.25 389 GLY A N 1
ATOM 3100 C CA . GLY A 1 389 ? 17.887 20.357 -31.487 1.00 89.25 389 GLY A CA 1
ATOM 3101 C C . GLY A 1 389 ? 17.074 19.465 -32.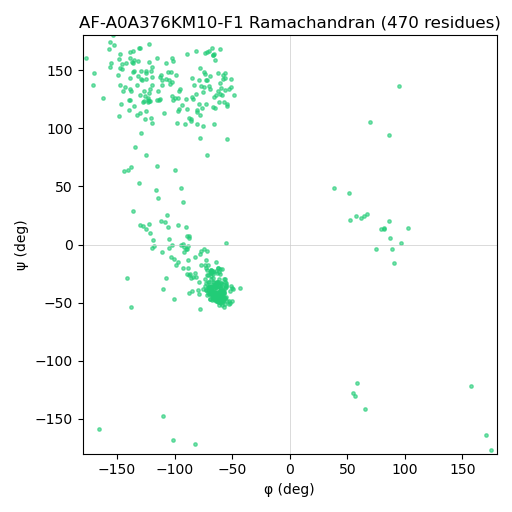433 1.00 89.25 389 GLY A C 1
ATOM 3102 O O . GLY A 1 389 ? 16.331 19.947 -33.290 1.00 89.25 389 GLY A O 1
ATOM 3103 N N . LYS A 1 390 ? 17.175 18.140 -32.293 1.00 85.12 390 LYS A N 1
ATOM 3104 C CA . LYS A 1 390 ? 16.398 17.187 -33.104 1.00 85.12 390 LYS A CA 1
ATOM 3105 C C . LYS A 1 390 ? 15.369 16.467 -32.245 1.00 85.12 390 LYS A C 1
ATOM 3107 O O . LYS A 1 390 ? 15.655 16.042 -31.133 1.00 85.12 390 LYS A O 1
ATOM 3112 N N . ARG A 1 391 ? 14.170 16.218 -32.787 1.00 79.81 391 ARG A N 1
ATOM 3113 C CA . ARG A 1 391 ? 13.153 15.408 -32.080 1.00 79.81 391 ARG A CA 1
ATOM 3114 C C . ARG A 1 391 ? 13.670 14.015 -31.699 1.00 79.81 391 ARG A C 1
ATOM 3116 O O . ARG A 1 391 ? 13.307 13.493 -30.652 1.00 79.81 391 ARG A O 1
ATOM 3123 N N . SER A 1 392 ? 14.554 13.448 -32.521 1.00 81.12 392 SER A N 1
ATOM 3124 C CA . SER A 1 392 ? 15.216 12.166 -32.258 1.00 81.12 392 SER A CA 1
ATOM 3125 C C . SER A 1 392 ? 16.071 12.160 -30.990 1.00 81.12 392 SER A C 1
ATOM 3127 O O . SER A 1 392 ? 16.279 11.091 -30.428 1.00 81.12 392 SER A O 1
ATOM 3129 N N . ASP A 1 393 ? 16.541 13.321 -30.521 1.00 83.62 393 ASP A N 1
ATOM 3130 C CA . ASP A 1 393 ? 17.390 13.429 -29.326 1.00 83.62 393 ASP A CA 1
ATOM 3131 C C . ASP A 1 393 ? 16.605 13.091 -28.046 1.00 83.62 393 ASP A C 1
ATOM 3133 O O . ASP A 1 393 ? 17.176 12.634 -27.061 1.00 83.62 393 ASP A O 1
ATOM 3137 N N . TRP A 1 394 ? 15.278 13.245 -28.093 1.00 79.31 394 TRP A N 1
ATOM 3138 C CA . TRP A 1 394 ? 14.343 12.890 -27.023 1.00 79.31 394 TRP A CA 1
ATOM 3139 C C . TRP A 1 394 ? 13.771 11.473 -27.171 1.00 79.31 394 TRP A C 1
ATOM 3141 O O . TRP A 1 394 ? 12.966 11.035 -26.354 1.00 79.31 394 TRP A O 1
ATOM 3151 N N . THR A 1 395 ? 14.169 10.729 -28.208 1.00 80.62 395 THR A N 1
ATOM 3152 C CA . THR A 1 395 ? 13.686 9.362 -28.425 1.00 80.62 395 THR A CA 1
ATOM 3153 C C . THR A 1 395 ? 14.524 8.365 -27.634 1.00 80.62 395 THR A C 1
ATOM 3155 O O . THR A 1 395 ? 15.657 8.042 -27.995 1.00 80.62 395 THR A O 1
ATOM 3158 N N . VAL A 1 396 ? 13.933 7.811 -26.578 1.00 82.50 396 VAL A N 1
ATOM 3159 C CA . VAL A 1 396 ? 14.508 6.688 -25.834 1.00 82.50 396 VAL A CA 1
ATOM 3160 C C . VAL A 1 396 ? 14.285 5.394 -26.607 1.00 82.50 396 VAL A C 1
ATOM 3162 O O . VAL A 1 396 ? 13.156 4.928 -26.742 1.00 82.50 396 VAL A O 1
ATOM 3165 N N . LYS A 1 397 ? 15.368 4.803 -27.126 1.00 82.44 397 LYS A N 1
ATOM 3166 C CA . LYS A 1 397 ? 15.307 3.490 -27.784 1.00 82.44 397 LYS A CA 1
ATOM 3167 C C . LYS A 1 397 ? 14.966 2.394 -26.770 1.00 82.44 397 LYS A C 1
ATOM 3169 O O . LYS A 1 397 ? 15.114 2.578 -25.568 1.00 82.44 397 LYS A O 1
ATOM 3174 N N . PHE A 1 398 ? 14.533 1.236 -27.261 1.00 81.62 398 PHE A N 1
ATOM 3175 C CA . PHE A 1 398 ? 14.058 0.120 -26.440 1.00 81.62 398 PHE A CA 1
ATOM 3176 C C . PHE A 1 398 ? 14.591 -1.205 -27.014 1.00 81.62 398 PHE A C 1
ATOM 3178 O O . PHE A 1 398 ? 14.731 -1.322 -28.233 1.00 81.62 398 PHE A O 1
ATOM 3185 N N . ALA A 1 399 ? 14.943 -2.152 -26.147 1.00 83.69 399 ALA A N 1
ATOM 3186 C CA . ALA A 1 399 ? 15.568 -3.446 -26.430 1.00 83.69 399 ALA A CA 1
ATOM 3187 C C . ALA A 1 399 ? 14.826 -4.584 -25.719 1.00 83.69 399 ALA A C 1
ATOM 3189 O O . ALA A 1 399 ? 14.007 -4.370 -24.828 1.00 83.69 399 ALA A O 1
ATOM 3190 N N . GLU A 1 400 ? 15.165 -5.818 -26.078 1.00 84.19 400 GLU A N 1
ATOM 3191 C CA . GLU A 1 400 ? 14.741 -7.020 -25.365 1.00 84.19 400 GLU A CA 1
ATOM 3192 C C . GLU A 1 400 ? 15.930 -7.721 -24.701 1.00 84.19 400 GLU A C 1
ATOM 3194 O O . GLU A 1 400 ? 17.022 -7.780 -25.264 1.00 84.19 400 GLU A O 1
ATOM 3199 N N . ASN A 1 401 ? 15.701 -8.298 -23.522 1.00 83.62 401 ASN A N 1
ATOM 3200 C CA . ASN A 1 401 ? 16.669 -9.134 -22.825 1.00 83.62 401 ASN A CA 1
ATOM 3201 C C . ASN A 1 401 ? 16.333 -10.607 -23.004 1.00 83.62 401 ASN A C 1
ATOM 3203 O O . ASN A 1 401 ? 15.239 -11.066 -22.659 1.00 83.62 401 ASN A O 1
ATOM 3207 N N . ARG A 1 402 ? 17.301 -11.371 -23.511 1.00 80.94 402 ARG A N 1
ATOM 3208 C CA . ARG A 1 402 ? 17.172 -12.810 -23.751 1.00 80.94 402 ARG A CA 1
ATOM 3209 C C . ARG A 1 402 ? 18.308 -13.552 -23.066 1.00 80.94 402 ARG A C 1
ATOM 3211 O O . ARG A 1 402 ? 19.471 -13.202 -23.236 1.00 80.94 402 ARG A O 1
ATOM 3218 N N . SER A 1 403 ? 17.978 -14.617 -22.341 1.00 71.06 403 SER A N 1
ATOM 3219 C CA . SER A 1 403 ? 18.994 -15.545 -21.840 1.00 71.06 403 SER A CA 1
ATOM 3220 C C . SER A 1 403 ? 19.530 -16.422 -22.986 1.00 71.06 403 SER A C 1
ATOM 3222 O O . SER A 1 403 ? 18.765 -16.761 -23.902 1.00 71.06 403 SER A O 1
ATOM 3224 N N . PRO A 1 404 ? 20.809 -16.844 -22.951 1.00 56.69 404 PRO A N 1
ATOM 3225 C CA . PRO A 1 404 ? 21.341 -17.803 -23.916 1.00 56.69 404 PRO A CA 1
ATOM 3226 C C . PRO A 1 404 ? 20.514 -19.099 -23.885 1.00 56.69 404 PRO A C 1
ATOM 3228 O O . PRO A 1 404 ? 20.381 -19.714 -22.832 1.00 56.69 404 PRO A O 1
ATOM 3231 N N . GLY A 1 405 ? 19.943 -19.517 -25.022 1.00 53.34 405 GLY A N 1
ATOM 3232 C CA . GLY A 1 405 ? 19.223 -20.800 -25.116 1.00 53.34 405 GLY A CA 1
ATOM 3233 C C . GLY A 1 405 ? 17.687 -20.762 -25.097 1.00 53.34 405 GLY A C 1
ATOM 3234 O O . GLY A 1 405 ? 17.085 -21.827 -25.051 1.00 53.34 405 GLY A O 1
ATOM 3235 N N . ARG A 1 406 ? 17.067 -19.585 -25.289 1.00 52.84 406 ARG A N 1
ATOM 3236 C CA . ARG A 1 406 ? 15.622 -19.356 -25.557 1.00 52.84 406 ARG A CA 1
ATOM 3237 C C . ARG A 1 406 ? 14.728 -19.258 -24.313 1.00 52.84 406 ARG A C 1
ATOM 3239 O O . ARG A 1 406 ? 14.183 -20.240 -23.834 1.00 52.84 406 ARG A O 1
ATOM 3246 N N . ASN A 1 407 ? 14.518 -18.017 -23.878 1.00 53.91 407 ASN A N 1
ATOM 3247 C CA . ASN A 1 407 ? 13.233 -17.416 -23.497 1.00 53.91 407 ASN A CA 1
ATOM 3248 C C . ASN A 1 407 ? 13.467 -15.903 -23.309 1.00 53.91 407 ASN A C 1
ATOM 3250 O O . ASN A 1 407 ? 14.575 -15.493 -22.955 1.00 53.91 407 ASN A O 1
ATOM 3254 N N . VAL A 1 408 ? 12.469 -15.060 -23.600 1.00 55.50 408 VAL A N 1
ATOM 3255 C CA . VAL A 1 408 ? 12.549 -13.619 -23.286 1.00 55.50 408 VAL A CA 1
ATOM 3256 C C . VAL A 1 408 ? 12.545 -13.480 -21.764 1.00 55.50 408 VAL A C 1
ATOM 3258 O O . VAL A 1 408 ? 11.589 -13.905 -21.115 1.00 55.50 408 VAL A O 1
ATOM 3261 N N . ALA A 1 409 ? 13.624 -12.929 -21.208 1.00 56.84 409 ALA A N 1
ATOM 3262 C CA . ALA A 1 409 ? 13.787 -12.695 -19.774 1.00 56.84 409 ALA A CA 1
ATOM 3263 C C . ALA A 1 409 ? 13.179 -11.346 -19.346 1.00 56.84 409 ALA A C 1
ATOM 3265 O O . ALA A 1 409 ? 12.762 -11.189 -18.203 1.00 56.84 409 ALA A O 1
ATOM 3266 N N . GLY A 1 410 ? 13.083 -10.386 -20.271 1.00 58.50 410 GLY A N 1
ATOM 3267 C CA . GLY A 1 410 ? 12.474 -9.077 -20.046 1.00 58.50 410 GLY A CA 1
ATOM 3268 C C . GLY A 1 410 ? 12.620 -8.147 -21.250 1.00 58.50 410 GLY A C 1
ATOM 3269 O O . GLY A 1 410 ? 13.153 -8.535 -22.289 1.00 58.50 410 GLY A O 1
ATOM 3270 N N . LEU A 1 411 ? 12.156 -6.911 -21.098 1.00 56.97 411 LEU A N 1
ATOM 3271 C CA . LEU A 1 411 ? 12.280 -5.828 -22.075 1.00 56.97 411 LEU A CA 1
ATOM 3272 C C . LEU A 1 411 ? 12.947 -4.620 -21.397 1.00 56.97 411 LEU A C 1
ATOM 3274 O O . LEU A 1 411 ? 12.760 -4.422 -20.203 1.00 56.97 411 LEU A O 1
ATOM 3278 N N . LEU A 1 412 ? 13.729 -3.811 -22.108 1.00 58.03 412 LEU A N 1
ATOM 3279 C CA . LEU A 1 412 ? 14.537 -2.735 -21.519 1.00 58.03 412 LEU A CA 1
ATOM 3280 C C . LEU A 1 412 ? 14.476 -1.434 -22.305 1.00 58.03 412 LEU A C 1
ATOM 3282 O O . LEU A 1 412 ? 14.466 -1.449 -23.531 1.00 58.03 412 LEU A O 1
ATOM 3286 N N . ALA A 1 413 ? 14.592 -0.305 -21.608 1.00 55.69 413 ALA A N 1
ATOM 3287 C CA . ALA A 1 413 ? 14.902 0.966 -22.251 1.00 55.69 413 ALA A CA 1
ATOM 3288 C C . ALA A 1 413 ? 16.413 1.085 -22.510 1.00 55.69 413 ALA A C 1
ATOM 3290 O O . ALA A 1 413 ? 17.223 0.923 -21.606 1.00 55.69 413 ALA A O 1
ATOM 3291 N N . ILE A 1 414 ? 16.796 1.423 -23.745 1.00 53.12 414 ILE A N 1
ATOM 3292 C CA . ILE A 1 414 ? 18.177 1.710 -24.176 1.00 53.12 414 ILE A CA 1
ATOM 3293 C C . ILE A 1 414 ? 18.470 3.217 -24.068 1.00 53.12 414 ILE A C 1
ATOM 3295 O O . ILE A 1 414 ? 19.144 3.793 -24.923 1.00 53.12 414 ILE A O 1
ATOM 3299 N N . ALA A 1 415 ? 17.948 3.909 -23.057 1.00 44.84 415 ALA A N 1
ATOM 3300 C CA . ALA A 1 415 ? 18.369 5.284 -22.819 1.00 44.84 415 ALA A CA 1
ATOM 3301 C C . ALA A 1 415 ? 18.693 5.551 -21.368 1.00 44.84 415 ALA A C 1
ATOM 3303 O O . ALA A 1 415 ? 17.933 5.203 -20.469 1.00 44.84 415 ALA A O 1
ATOM 3304 N N . GLY A 1 416 ? 19.801 6.279 -21.233 1.00 44.19 416 GLY A N 1
ATOM 3305 C CA . GLY A 1 416 ? 20.106 7.137 -20.109 1.00 44.19 416 GLY A CA 1
ATOM 3306 C C . GLY A 1 416 ? 20.388 6.354 -18.849 1.00 44.19 416 GLY A C 1
ATOM 3307 O O . GLY A 1 416 ? 19.478 5.877 -18.183 1.00 44.19 416 GLY A O 1
ATOM 3308 N N . VAL A 1 417 ? 21.663 6.292 -18.487 1.00 46.66 417 VAL A N 1
ATOM 3309 C CA . VAL A 1 417 ? 22.119 5.816 -17.186 1.00 46.66 417 VAL A CA 1
ATOM 3310 C C . VAL A 1 417 ? 21.415 6.615 -16.084 1.00 46.66 417 VAL A C 1
ATOM 3312 O O . VAL A 1 417 ? 21.853 7.684 -15.665 1.00 46.66 417 VAL A O 1
ATOM 3315 N N . GLY A 1 418 ? 20.269 6.114 -15.633 1.00 43.53 418 GLY A N 1
ATOM 3316 C CA . GLY A 1 418 ? 19.641 6.546 -14.402 1.00 43.53 418 GLY A CA 1
ATOM 3317 C C . GLY A 1 418 ? 20.521 6.052 -13.262 1.00 43.53 418 GLY A C 1
ATOM 3318 O O . GLY A 1 418 ? 20.948 4.903 -13.269 1.00 43.53 418 GLY A O 1
ATOM 3319 N N . GLY A 1 419 ? 20.812 6.900 -12.275 1.00 46.78 419 GLY A N 1
ATOM 3320 C CA . GLY A 1 419 ? 21.715 6.592 -11.153 1.00 46.78 419 GLY A CA 1
ATOM 3321 C C . GLY A 1 419 ? 21.387 5.336 -10.317 1.00 46.78 419 GLY A C 1
ATOM 3322 O O . GLY A 1 419 ? 22.116 5.033 -9.375 1.00 46.78 419 GLY A O 1
ATOM 3323 N N . SER A 1 420 ? 20.339 4.574 -10.645 1.00 47.72 420 SER A N 1
ATOM 3324 C CA . SER A 1 420 ? 20.023 3.254 -10.085 1.00 47.72 420 SER A CA 1
ATOM 3325 C C . SER A 1 420 ? 21.140 2.238 -10.263 1.00 47.72 420 SER A C 1
ATOM 3327 O O . SER A 1 420 ? 21.413 1.507 -9.312 1.00 47.72 420 SER A O 1
ATOM 3329 N N . GLY A 1 421 ? 21.817 2.205 -11.416 1.00 49.41 421 GLY A N 1
ATOM 3330 C CA . GLY A 1 421 ? 22.911 1.256 -11.631 1.00 49.41 421 GLY A CA 1
ATOM 3331 C C . GLY A 1 421 ? 24.070 1.445 -10.657 1.00 49.41 421 GLY A C 1
ATOM 3332 O O . GLY A 1 421 ? 24.617 0.477 -10.132 1.00 49.41 421 GLY A O 1
ATOM 3333 N N . GLN A 1 422 ? 24.358 2.693 -10.285 1.00 50.38 422 GLN A N 1
ATOM 3334 C CA . GLN A 1 422 ? 25.293 2.985 -9.201 1.00 50.38 422 GLN A CA 1
ATOM 3335 C C . GLN A 1 422 ? 24.707 2.655 -7.821 1.00 50.38 422 GLN A C 1
ATOM 3337 O O . GLN A 1 422 ? 25.434 2.125 -6.982 1.00 50.38 422 GLN A O 1
ATOM 3342 N N . LEU A 1 423 ? 23.423 2.916 -7.560 1.00 52.34 423 LEU A N 1
ATOM 3343 C CA . LEU A 1 423 ? 22.790 2.669 -6.253 1.00 52.34 423 LEU A CA 1
ATOM 3344 C C . LEU A 1 423 ? 22.681 1.174 -5.904 1.00 52.34 423 LEU A C 1
ATOM 3346 O O . LEU A 1 423 ? 23.034 0.795 -4.785 1.00 52.34 423 LEU A O 1
ATOM 3350 N N . ILE A 1 424 ? 22.279 0.323 -6.856 1.00 53.09 424 ILE A N 1
ATOM 3351 C CA . ILE A 1 424 ? 22.163 -1.137 -6.684 1.00 53.09 424 ILE A CA 1
ATOM 3352 C C . ILE A 1 424 ? 23.540 -1.741 -6.367 1.00 53.09 424 ILE A C 1
ATOM 3354 O O . ILE A 1 424 ? 23.703 -2.446 -5.365 1.00 53.09 424 ILE A O 1
ATOM 3358 N N . CYS A 1 425 ? 24.558 -1.388 -7.158 1.00 50.84 425 CYS A N 1
ATOM 3359 C CA . CYS A 1 425 ? 25.933 -1.856 -6.965 1.00 50.84 425 CYS A CA 1
ATOM 3360 C C . CYS A 1 425 ? 26.566 -1.315 -5.667 1.00 50.84 425 CYS A C 1
ATOM 3362 O O . CYS A 1 425 ? 27.362 -1.994 -5.007 1.00 50.84 425 CYS A O 1
ATOM 3364 N N . THR A 1 426 ? 26.198 -0.100 -5.246 1.00 54.31 426 THR A N 1
ATOM 3365 C CA . THR A 1 426 ? 26.766 0.539 -4.049 1.00 54.31 426 THR A CA 1
ATOM 3366 C C . THR A 1 426 ? 26.149 0.015 -2.750 1.00 54.31 426 THR A C 1
ATOM 3368 O O . THR A 1 426 ? 26.882 -0.198 -1.782 1.00 54.31 426 THR A O 1
ATOM 3371 N N . ALA A 1 427 ? 24.839 -0.246 -2.703 1.00 53.81 427 ALA A N 1
ATOM 3372 C CA . ALA A 1 427 ? 24.141 -0.588 -1.461 1.00 53.81 427 ALA A CA 1
ATOM 3373 C C . ALA A 1 427 ? 24.569 -1.951 -0.885 1.00 53.81 427 ALA A C 1
ATOM 3375 O O . ALA A 1 427 ? 24.812 -2.072 0.318 1.00 53.81 427 ALA A O 1
ATOM 3376 N N . ILE A 1 428 ? 24.770 -2.959 -1.736 1.00 56.12 428 ILE A N 1
ATOM 3377 C CA . ILE A 1 428 ? 25.299 -4.257 -1.299 1.00 56.12 428 ILE A CA 1
ATOM 3378 C C . ILE A 1 428 ? 26.760 -4.129 -0.873 1.00 56.12 428 ILE A C 1
ATOM 3380 O O . ILE A 1 428 ? 27.130 -4.605 0.200 1.00 56.12 428 ILE A O 1
ATOM 3384 N N . THR A 1 429 ? 27.573 -3.376 -1.618 1.00 55.19 429 THR A N 1
ATOM 3385 C CA . THR A 1 429 ? 28.962 -3.079 -1.232 1.00 55.19 429 THR A CA 1
ATOM 3386 C C . THR A 1 429 ? 29.060 -2.446 0.170 1.00 55.19 429 THR A C 1
ATOM 3388 O O . THR A 1 429 ? 30.014 -2.732 0.899 1.00 55.19 429 THR A O 1
ATOM 3391 N N . ILE A 1 430 ? 28.086 -1.623 0.582 1.00 56.16 430 ILE A N 1
ATOM 3392 C CA . ILE A 1 430 ? 28.029 -1.009 1.923 1.00 56.16 430 ILE A CA 1
ATOM 3393 C C . ILE A 1 430 ? 27.750 -2.049 3.017 1.00 56.16 430 ILE A C 1
ATOM 3395 O O . ILE A 1 430 ? 28.485 -2.067 4.009 1.00 56.16 430 ILE A O 1
ATOM 3399 N N . ILE A 1 431 ? 26.763 -2.938 2.830 1.00 56.84 431 ILE A N 1
ATOM 3400 C CA . ILE A 1 431 ? 26.504 -4.045 3.772 1.00 56.84 431 ILE A CA 1
ATOM 3401 C C . ILE A 1 431 ? 27.767 -4.886 3.957 1.00 56.84 431 ILE A C 1
ATOM 3403 O O . ILE A 1 431 ? 28.187 -5.172 5.080 1.00 56.84 431 ILE A O 1
ATOM 3407 N N . TRP A 1 432 ? 28.439 -5.200 2.854 1.00 59.06 432 TRP A N 1
ATOM 3408 C CA . TRP A 1 432 ? 29.639 -6.025 2.877 1.00 59.06 432 TRP A CA 1
ATOM 3409 C C . TRP A 1 432 ? 30.850 -5.361 3.523 1.00 59.06 432 TRP A C 1
ATOM 3411 O O . TRP A 1 432 ? 31.594 -6.037 4.232 1.00 59.06 432 TRP A O 1
ATOM 3421 N N . ARG A 1 433 ? 31.076 -4.056 3.315 1.00 57.50 433 ARG A N 1
ATOM 3422 C CA . ARG A 1 433 ? 32.203 -3.340 3.942 1.00 57.50 433 ARG A CA 1
ATOM 3423 C C . ARG A 1 433 ? 32.080 -3.270 5.463 1.00 57.50 433 ARG A C 1
ATOM 3425 O O . ARG A 1 433 ? 33.106 -3.322 6.131 1.00 57.50 433 ARG A O 1
ATOM 3432 N N . ARG A 1 434 ? 30.861 -3.151 6.001 1.00 60.28 434 ARG A N 1
ATOM 3433 C CA . ARG A 1 434 ? 30.632 -3.007 7.449 1.00 60.28 434 ARG A CA 1
ATOM 3434 C C . ARG A 1 434 ? 30.478 -4.337 8.193 1.00 60.28 434 ARG A C 1
ATOM 3436 O O . ARG A 1 434 ? 30.770 -4.377 9.381 1.00 60.28 434 ARG A O 1
ATOM 3443 N N . TRP A 1 435 ? 30.055 -5.413 7.522 1.00 59.81 435 TRP A N 1
ATOM 3444 C CA . TRP A 1 435 ? 29.600 -6.637 8.205 1.00 59.81 435 TRP A CA 1
ATOM 3445 C C . TRP A 1 435 ? 30.408 -7.914 7.899 1.00 59.81 435 TRP A C 1
ATOM 3447 O O . TRP A 1 435 ? 30.096 -9.000 8.388 1.00 59.81 435 TRP A O 1
ATOM 3457 N N . GLN A 1 436 ? 31.488 -7.792 7.122 1.00 54.72 436 GLN A N 1
ATOM 3458 C CA . GLN A 1 436 ? 32.383 -8.899 6.759 1.00 54.72 436 GLN A CA 1
ATOM 3459 C C . GLN A 1 436 ? 32.921 -9.730 7.948 1.00 54.72 436 GLN A C 1
ATOM 3461 O O . GLN A 1 436 ? 32.943 -10.955 7.820 1.00 54.72 436 GLN A O 1
ATOM 3466 N N . PRO A 1 437 ? 33.295 -9.135 9.104 1.00 54.28 437 PRO A N 1
ATOM 3467 C CA . PRO A 1 437 ? 33.831 -9.904 10.231 1.00 54.28 437 PRO A CA 1
ATOM 3468 C C . PRO A 1 437 ? 32.809 -10.828 10.911 1.00 54.28 437 PRO A C 1
ATOM 3470 O O . PRO A 1 437 ? 33.198 -11.791 11.559 1.00 54.28 437 PRO A O 1
ATOM 3473 N N . SER A 1 438 ? 31.507 -10.555 10.778 1.00 54.06 438 SER A N 1
ATOM 3474 C CA . SER A 1 438 ? 30.447 -11.249 11.527 1.00 54.06 438 SER A CA 1
ATOM 3475 C C . SER A 1 438 ? 29.708 -12.340 10.751 1.00 54.06 438 SER A C 1
ATOM 3477 O O . SER A 1 438 ? 28.997 -13.120 11.377 1.00 54.06 438 SER A O 1
ATOM 3479 N N . LEU A 1 439 ? 29.869 -12.418 9.422 1.00 60.78 439 LEU A N 1
ATOM 3480 C CA . LEU A 1 439 ? 29.205 -13.427 8.577 1.00 60.78 439 LEU A CA 1
ATOM 3481 C C . LEU A 1 439 ? 30.055 -14.639 8.211 1.00 60.78 439 LEU A C 1
ATOM 3483 O O . LEU A 1 439 ? 29.511 -15.619 7.712 1.00 60.78 439 LEU A O 1
ATOM 3487 N N . GLY A 1 440 ? 31.379 -14.557 8.353 1.00 63.75 440 GLY A N 1
ATOM 3488 C CA . GLY A 1 440 ? 32.271 -15.645 7.942 1.00 63.75 440 GLY A CA 1
ATOM 3489 C C . GLY A 1 440 ? 32.275 -15.941 6.431 1.00 63.75 440 GLY A C 1
ATOM 3490 O O . GLY A 1 440 ? 32.612 -17.052 6.038 1.00 63.75 440 GLY A O 1
ATOM 3491 N N . LYS A 1 441 ? 31.922 -14.970 5.569 1.00 69.62 441 LYS A N 1
ATOM 3492 C CA . LYS A 1 441 ? 31.857 -15.120 4.094 1.00 69.62 441 LYS A CA 1
ATOM 3493 C C . LYS A 1 441 ? 32.879 -14.241 3.345 1.00 69.62 441 LYS A C 1
ATOM 3495 O O . LYS A 1 441 ? 32.495 -13.274 2.675 1.00 69.62 441 LYS A O 1
ATOM 3500 N N . PRO A 1 442 ? 34.195 -14.506 3.462 1.00 65.88 442 PRO A N 1
ATOM 3501 C CA . PRO A 1 442 ? 35.207 -13.562 3.005 1.00 65.88 442 PRO A CA 1
ATOM 3502 C C . PRO A 1 442 ? 35.330 -13.420 1.480 1.00 65.88 442 PRO A C 1
ATOM 3504 O O . PRO A 1 442 ? 35.521 -12.298 0.996 1.00 65.88 442 PRO A O 1
ATOM 3507 N N . GLU A 1 443 ? 35.166 -14.515 0.734 1.00 68.69 443 GLU A N 1
ATOM 3508 C CA . GLU A 1 443 ? 35.284 -14.541 -0.733 1.00 68.69 443 GLU A CA 1
ATOM 3509 C C . GLU A 1 443 ? 34.118 -13.839 -1.437 1.00 68.69 443 GLU A C 1
ATOM 3511 O O . GLU A 1 443 ? 34.331 -13.039 -2.350 1.00 68.69 443 GLU A O 1
ATOM 3516 N N . GLU A 1 444 ? 32.884 -14.037 -0.961 1.00 68.25 444 GLU A N 1
ATOM 3517 C CA . GLU A 1 444 ? 31.719 -13.312 -1.482 1.00 68.25 444 GLU A CA 1
ATOM 3518 C C . GLU A 1 444 ? 31.918 -11.796 -1.327 1.00 68.25 444 GLU A C 1
ATOM 3520 O O . GLU A 1 444 ? 31.768 -11.033 -2.281 1.00 68.25 444 GLU A O 1
ATOM 3525 N N . ALA A 1 445 ? 32.383 -11.344 -0.160 1.00 62.69 445 ALA A N 1
ATOM 3526 C CA . ALA A 1 445 ? 32.652 -9.929 0.071 1.00 62.69 445 ALA A CA 1
ATOM 3527 C C . ALA A 1 445 ? 33.766 -9.358 -0.824 1.00 62.69 445 ALA A C 1
ATOM 3529 O O . ALA A 1 445 ? 33.723 -8.183 -1.197 1.00 62.69 445 ALA A O 1
ATOM 3530 N N . LYS A 1 446 ? 34.788 -10.156 -1.167 1.00 65.88 446 LYS A N 1
ATOM 3531 C CA . LYS A 1 446 ? 35.830 -9.757 -2.125 1.00 65.88 446 LYS A CA 1
ATOM 3532 C C . LYS A 1 446 ? 35.220 -9.503 -3.504 1.00 65.88 446 LYS A C 1
ATOM 3534 O O . LYS A 1 446 ? 35.483 -8.445 -4.075 1.00 65.88 446 LYS A O 1
ATOM 3539 N N . ARG A 1 447 ? 34.339 -10.395 -3.966 1.00 70.12 447 ARG A N 1
ATOM 3540 C CA . ARG A 1 447 ? 33.606 -10.256 -5.232 1.00 70.12 447 ARG A CA 1
ATOM 3541 C C . ARG A 1 447 ? 32.753 -8.981 -5.260 1.00 70.12 447 ARG A C 1
ATOM 3543 O O . ARG A 1 447 ? 32.905 -8.171 -6.170 1.00 70.12 447 ARG A O 1
ATOM 3550 N N . TYR A 1 448 ? 31.940 -8.723 -4.233 1.00 68.25 448 TYR A N 1
ATOM 3551 C CA . TYR A 1 448 ? 31.118 -7.502 -4.181 1.00 68.25 448 TYR A CA 1
ATOM 3552 C C . TYR A 1 448 ? 31.947 -6.211 -4.073 1.00 68.25 448 TYR A C 1
ATOM 3554 O O . TYR A 1 448 ? 31.592 -5.200 -4.674 1.00 68.25 448 TYR A O 1
ATOM 3562 N N . ARG A 1 449 ? 33.091 -6.222 -3.370 1.00 65.31 449 ARG A N 1
ATOM 3563 C CA . ARG A 1 449 ? 34.015 -5.068 -3.341 1.00 65.31 449 ARG A CA 1
ATOM 3564 C C . ARG A 1 449 ? 34.631 -4.765 -4.708 1.00 65.31 449 ARG A C 1
ATOM 3566 O O . ARG A 1 449 ? 34.834 -3.591 -5.025 1.00 65.31 449 ARG A O 1
ATOM 3573 N N . GLN A 1 450 ? 34.936 -5.795 -5.495 1.00 66.50 450 GLN A N 1
ATOM 3574 C CA . GLN A 1 450 ? 35.427 -5.632 -6.864 1.00 66.50 450 GLN A CA 1
ATOM 3575 C C . GLN A 1 450 ? 34.338 -5.026 -7.759 1.00 66.50 450 GLN A C 1
ATOM 3577 O O . GLN A 1 450 ? 34.607 -4.027 -8.422 1.00 66.50 450 GLN A O 1
ATOM 3582 N N . PHE A 1 451 ? 33.098 -5.522 -7.669 1.00 65.50 451 PHE A N 1
ATOM 3583 C CA . PHE A 1 451 ? 31.947 -4.931 -8.367 1.00 65.50 451 PHE A CA 1
ATOM 3584 C C . PHE A 1 451 ? 31.711 -3.466 -7.986 1.00 65.50 451 PHE A C 1
ATOM 3586 O O . PHE A 1 451 ? 31.611 -2.610 -8.860 1.00 65.50 451 PHE A O 1
ATOM 3593 N N . GLY A 1 452 ? 31.697 -3.140 -6.690 1.00 61.75 452 GLY A N 1
ATOM 3594 C CA . GLY A 1 452 ? 31.515 -1.761 -6.230 1.00 61.75 452 GLY A CA 1
ATOM 3595 C C . GLY A 1 452 ? 32.625 -0.809 -6.693 1.00 61.75 452 GLY A C 1
ATOM 3596 O O . GLY A 1 452 ? 32.366 0.368 -6.932 1.00 61.75 452 GLY A O 1
ATOM 3597 N N . THR A 1 453 ? 33.860 -1.297 -6.841 1.00 63.47 453 THR A N 1
ATOM 3598 C CA . THR A 1 453 ? 34.973 -0.510 -7.401 1.00 63.47 453 THR A CA 1
ATOM 3599 C C . THR A 1 453 ? 34.809 -0.302 -8.908 1.00 63.47 453 THR A C 1
ATOM 3601 O O . THR A 1 453 ? 34.970 0.824 -9.373 1.00 63.47 453 THR A O 1
ATOM 3604 N N . ALA A 1 454 ? 34.417 -1.339 -9.656 1.00 60.84 454 ALA A N 1
ATOM 3605 C CA . ALA A 1 454 ? 34.129 -1.235 -11.088 1.00 60.84 454 ALA A CA 1
ATOM 3606 C C . ALA A 1 454 ? 32.988 -0.237 -11.365 1.00 60.84 454 ALA A C 1
ATOM 3608 O O . ALA A 1 454 ? 33.149 0.669 -12.181 1.00 60.84 454 ALA A O 1
ATOM 3609 N N . ALA A 1 455 ? 31.900 -0.306 -10.588 1.00 60.03 455 ALA A N 1
ATOM 3610 C CA . ALA A 1 455 ? 30.773 0.628 -10.660 1.00 60.03 455 ALA A CA 1
ATOM 3611 C C . ALA A 1 455 ? 31.173 2.096 -10.395 1.00 60.03 455 ALA A C 1
ATOM 3613 O O . ALA A 1 455 ? 30.615 3.013 -10.995 1.00 60.03 455 ALA A O 1
ATOM 3614 N N . ARG A 1 456 ? 32.164 2.343 -9.522 1.00 61.78 456 ARG A N 1
ATOM 3615 C CA . ARG A 1 456 ? 32.730 3.691 -9.311 1.00 61.78 456 ARG A CA 1
ATOM 3616 C C . ARG A 1 456 ? 33.605 4.151 -10.476 1.00 61.78 456 ARG A C 1
ATOM 3618 O O . ARG A 1 456 ? 33.623 5.341 -10.761 1.00 61.78 456 ARG A O 1
ATOM 3625 N N . GLY A 1 457 ? 34.307 3.243 -11.154 1.00 53.88 457 GLY A N 1
ATOM 3626 C CA . GLY A 1 457 ? 35.091 3.563 -12.354 1.00 53.88 457 GLY A CA 1
ATOM 3627 C C . GLY A 1 457 ? 34.226 4.106 -13.496 1.00 53.88 457 GLY A C 1
ATOM 3628 O O . GLY A 1 457 ? 34.612 5.056 -14.171 1.00 53.88 457 GLY A O 1
ATOM 3629 N N . LEU A 1 458 ? 32.994 3.604 -13.623 1.00 55.50 458 LEU A N 1
ATOM 3630 C CA . LEU A 1 458 ? 31.998 4.080 -14.594 1.00 55.50 458 LEU A CA 1
ATOM 3631 C C . LEU A 1 458 ? 31.543 5.530 -14.376 1.00 55.50 458 LEU A C 1
ATOM 3633 O O . LEU A 1 458 ? 31.003 6.146 -15.292 1.00 55.50 458 LEU A O 1
ATOM 3637 N N . HIS A 1 459 ? 31.818 6.118 -13.206 1.00 52.00 459 HIS A N 1
ATOM 3638 C CA . HIS A 1 459 ? 31.578 7.537 -12.938 1.00 52.00 459 HIS A CA 1
ATOM 3639 C C . HIS A 1 459 ? 32.352 8.455 -13.907 1.00 52.00 459 HIS A C 1
ATOM 3641 O O . HIS A 1 459 ? 31.944 9.594 -14.116 1.00 52.00 459 HIS A O 1
ATOM 3647 N N . GLN A 1 460 ? 33.425 7.955 -14.535 1.00 53.81 460 GLN A N 1
ATOM 3648 C CA . GLN A 1 460 ? 34.178 8.664 -15.575 1.00 53.81 460 GLN A CA 1
ATOM 3649 C C . GLN A 1 460 ? 33.426 8.769 -16.913 1.00 53.81 460 GLN A C 1
ATOM 3651 O O . GLN A 1 460 ? 33.652 9.721 -17.649 1.00 53.81 460 GLN A O 1
ATOM 3656 N N . HIS A 1 461 ? 32.507 7.844 -17.215 1.00 57.84 461 HIS A N 1
ATOM 3657 C CA . HIS A 1 461 ? 31.708 7.860 -18.451 1.00 57.84 461 HIS A CA 1
ATOM 3658 C C . HIS A 1 461 ? 30.409 8.672 -18.327 1.00 57.84 461 HIS A C 1
ATOM 3660 O O . HIS A 1 461 ? 29.775 8.975 -19.332 1.00 57.84 461 HIS A O 1
ATOM 3666 N N . LEU A 1 462 ? 30.013 9.019 -17.098 1.00 55.03 462 LEU A N 1
ATOM 3667 C CA . LEU A 1 462 ? 28.778 9.752 -16.783 1.00 55.03 462 LEU A CA 1
ATOM 3668 C C . LEU A 1 462 ? 29.013 11.224 -16.452 1.00 55.03 462 LEU A C 1
ATOM 3670 O O . LEU A 1 462 ? 28.063 11.993 -16.330 1.00 55.03 462 LEU A O 1
ATOM 3674 N N . TYR A 1 463 ? 30.273 11.610 -16.270 1.00 46.38 463 TYR A N 1
ATOM 3675 C CA . TYR A 1 463 ? 30.642 12.963 -15.904 1.00 46.38 463 TYR A CA 1
ATOM 3676 C C . TYR A 1 463 ? 31.055 13.743 -17.149 1.00 46.38 463 TYR A C 1
ATOM 3678 O O . TYR A 1 463 ? 32.163 13.584 -17.658 1.00 46.38 463 TYR A O 1
ATOM 3686 N N . VAL A 1 464 ? 30.177 14.623 -17.619 1.00 43.25 464 VAL A N 1
ATOM 3687 C CA . VAL A 1 464 ? 30.563 15.703 -18.530 1.00 43.25 464 VAL A CA 1
ATOM 3688 C C . VAL A 1 464 ? 30.952 16.886 -17.646 1.00 43.25 464 VAL A C 1
ATOM 3690 O O . VAL A 1 464 ? 30.119 17.370 -16.882 1.00 43.25 464 VAL A O 1
ATOM 3693 N N . ARG A 1 465 ? 32.217 17.331 -17.691 1.00 32.62 465 ARG A N 1
ATOM 3694 C CA . ARG A 1 465 ? 32.603 18.602 -17.056 1.00 32.62 465 ARG A CA 1
ATOM 3695 C C . ARG A 1 465 ? 31.806 19.718 -17.736 1.00 32.62 465 ARG A C 1
ATOM 3697 O O . ARG A 1 465 ? 31.913 19.846 -18.953 1.00 32.62 465 ARG A O 1
ATOM 3704 N N . PRO A 1 466 ? 31.026 20.519 -17.001 1.00 35.62 466 PRO A N 1
ATOM 3705 C CA . PRO A 1 466 ? 30.476 21.725 -17.575 1.00 35.62 466 PRO A CA 1
ATOM 3706 C C . PRO A 1 466 ? 31.608 22.756 -17.644 1.00 35.62 466 PRO A C 1
ATOM 3708 O O . PRO A 1 466 ? 31.973 23.351 -16.632 1.00 35.62 466 PRO A O 1
ATOM 3711 N N . ASP A 1 467 ? 32.185 22.949 -18.827 1.00 32.75 467 ASP A N 1
ATOM 3712 C CA . ASP A 1 467 ? 33.019 24.115 -19.114 1.00 32.75 467 ASP A CA 1
ATOM 3713 C C . ASP A 1 467 ? 32.100 25.346 -19.213 1.00 32.75 467 ASP A C 1
ATOM 3715 O O . ASP A 1 467 ? 31.754 25.804 -20.299 1.00 32.75 467 ASP A O 1
ATOM 3719 N N . TYR A 1 468 ? 31.653 25.867 -18.068 1.00 30.22 468 TYR A N 1
ATOM 3720 C CA . TYR A 1 468 ? 31.108 27.222 -17.990 1.00 30.22 468 TYR A CA 1
ATOM 3721 C C . TYR A 1 468 ? 32.197 28.156 -17.455 1.00 30.22 468 TYR A C 1
ATOM 3723 O O . TYR A 1 468 ? 32.742 27.891 -16.379 1.00 30.22 468 TYR A O 1
ATOM 3731 N N . PRO A 1 469 ? 32.526 29.258 -18.155 1.00 32.16 469 PRO A N 1
ATOM 3732 C CA . PRO A 1 469 ? 33.342 30.305 -17.569 1.00 32.16 469 PRO A CA 1
ATOM 3733 C C . PRO A 1 469 ? 32.552 30.931 -16.417 1.00 32.16 469 PRO A C 1
ATOM 3735 O O . PRO A 1 469 ? 31.473 31.490 -16.610 1.00 32.16 469 PRO A O 1
ATOM 3738 N N . VAL A 1 470 ? 33.090 30.807 -15.207 1.00 27.84 470 VAL A N 1
ATOM 3739 C CA . VAL A 1 470 ? 32.621 31.546 -14.036 1.00 27.84 470 VAL A CA 1
ATOM 3740 C C . VAL A 1 470 ? 32.921 33.022 -14.295 1.00 27.84 470 VAL A C 1
ATOM 3742 O O . VAL A 1 470 ? 34.073 33.444 -14.227 1.00 27.84 470 VAL A O 1
ATOM 3745 N N . LEU A 1 471 ? 31.895 33.797 -14.642 1.00 28.06 471 LEU A N 1
ATOM 3746 C CA . LEU A 1 471 ? 31.927 35.244 -14.459 1.00 28.06 471 LEU A CA 1
ATOM 3747 C C . LEU A 1 471 ? 31.697 35.502 -12.965 1.00 28.06 471 LEU A C 1
ATOM 3749 O O . LEU A 1 471 ? 30.684 35.065 -12.419 1.00 28.06 471 LEU A O 1
ATOM 3753 N N . LEU A 1 472 ? 32.712 36.110 -12.340 1.00 32.56 472 LEU A N 1
ATOM 3754 C CA . LEU A 1 472 ? 32.768 36.544 -10.939 1.00 32.56 472 LEU A CA 1
ATOM 3755 C C . LEU A 1 472 ? 31.606 37.459 -10.548 1.00 32.56 472 LEU A C 1
ATOM 3757 O O . LEU A 1 472 ? 31.228 38.312 -11.386 1.00 32.56 472 LEU A O 1
#

Secondary structure (DSSP, 8-state):
-EEEE---B--EETTEES-S-BHHHH-GGG--EEEEETTEEEEE----EETTTEE--S--EEEEEESS--EEEEETTEEEEE---SS-----EEEEEE-SHHHHHHHHHHHHHHHHSHHHHHHHHHHHHHHHHHHH---TT--HHHHHHHHHHHHHHHHHEE--BTTB-S-EE-S-TT-TTT-TT-B-HHHHHHHHHHHTTT-HHHHHHHHHHHHTTPPPTT-SS-GGGTT---SBB-SSPPGGGTS--SS-B-S------HHHHHHHHHHHH--HHHHHHHHHHHHHHHHHHHHHS-TTSSS-PPPEEE--TTTB-TT-PBEEEEEETTEEEEEE-HHHHHHHHHHT--SEEE-HHHHHHHHHTT-TT-GGGT---HHHHHHHHHTT--GGGG---EEEEE-TTS-EEEEEE-S---THHHHHHHHHHHHHHHHHHHH--HHHHHHHHHHHHHHHHTHHHH----------

Foldseek 3Di:
DDKDFDAFQDDDDPPHRPDRDTPCNVFVQQPWDWDADQFGIKIFGGADPPQQGDGADGAKMWDKGKLDGWDWDDDGRMIDIDDDDPDDDDMDMDIDTARHNVSVVVCVVVRVVCSVCVVVVVVVVVVLLVQLLVQQQPDPPDDPVRSVVSVVLSCQQVQQWDQDAAPQHFIAGWPGCPDSLTHARKAFQVSLLVSLLSCLRRPNVNNLRRLCRQLVPQDDQPDPQANLQHLDTWGIDHNFAPVSVVTSHPGGGQFFHAQDPSLVSLVSNCVSPVDPVSCVVCVVSLVRNLVSQLQQADAPNLLFGAQWTFQDPQAADPQRWGWKWFAAPPDIDIDTHLVVVVVCLVVVRGPDMGGSGLQNSLVRHVNNQDQQSLRDDPVRLVVCVVVVHDSCVSDFRKAWRDDPPDDTGGIGTNTDRDCSSLSSLVSVLVCLVVCVVPPVPPVVNVVSVVSNVSSVVCVVVVDDPPPDPDDD

Organism: Escherichia coli (NCBI:txid562)

Mean predicted aligned error: 6.51 Å

Nearest PDB structures (foldseek):
  3d3i-assembly1_A  TM=9.946E-01  e=9.969E-72  Escherichia coli K-12
  5gw7-assembly1_A  TM=9.808E-01  e=7.340E-71  Escherichia coli K-12
  5ca3-assembly1_A  TM=9.656E-01  e=4.096E-70  Escherichia coli K-12
  6xux-assembly1_A  TM=9.582E-01  e=5.905E-50  Escherichia coli K-12
  7q1u-assembly1_B  TM=9.591E-01  e=6.775E-49  Escherichia coli K-12